Protein AF-0000000085013916 (afdb_homodimer)

Organism: Deinococcus geothermalis (strain DSM 11300 / CIP 105573 / AG-3a) (NCBI:txid319795)

Nearest PDB structures (foldseek):
  7edc-assembly1_A-2  TM=8.915E-01  e=1.249E-27  Escherichia coli
  1v2x-assembly1_A-2  TM=9.608E-01  e=9.195E-26  Thermus thermophilus
  1zjr-assembly1_A  TM=9.470E-01  e=1.347E-22  Aquifex aeolicus
  1gz0-assembly4_D  TM=8.542E-01  e=1.078E-12  Escherichia coli
  5l0z-assembly1_B  TM=7.854E-01  e=6.187E-11  Sinorhizobium meliloti 1021

InterPro domains:
  IPR001537 tRNA/rRNA methyltransferase, SpoU type [PF00588] (20-159)
  IPR022724 RNA methyltransferase, SpoU/TrmH type, C-terminal domain [PF12105] (164-215)
  IPR029026 tRNA (guanine-N1-)-methyltransferase, N-terminal [G3DSA:3.40.1280.10] (1-201)
  IPR029028 Alpha/beta knot methyltransferases [SSF75217] (3-187)
  IPR033671 tRNA (guanosine(18)-2'-O)-methyltransferase [MF_02060] (2-196)
  IPR033671 tRNA (guanosine(18)-2'-O)-methyltransferase [PTHR43453] (1-190)
  IPR033671 tRNA (guanosine(18)-2'-O)-methyltransferase [cd18092] (4-166)

Radius of gyration: 23.38 Å; Cα contacts (8 Å, |Δi|>4): 855; chains: 2; bounding box: 48×78×49 Å

Foldseek 3Di:
DFLVVLVVLLLLLFQADQLEEEEEFAADDQALVLLLLLLCSVLRHAEYEYEHHPVRDRRDHDVVSDPSCLRYHYHYDPGLLVVQVVSVVVVEAEEFADDDPFAAALLPDQLLGRYYYYWYYQPPIDDPNNQVVGPHYYYHDDPDDDDDDGRSVVSNVNSVSSSVNCVVVCVSVGGPDDPVVSQLVSLCSLPVPVNVVCVVVVHDDAGADSSRHGDD/DFLVVLVVLLLLLFQADQLEEEEEFAADDQALVLLLLLLCSVLRHQEYEYEHHPVRDRRDHDVVSDPSCLRYHYHYDPGLLVVQVVSVVVVEAEEFADDDPFAAALLPDQLLGRYYYYWYYQPPIDDPNNQVVGPHYYYHDDPDDDDDDGRSVVSNVNSVSSSVNCVVVCVSVGGPDDPVVSQLVSLCSLPVPVNVVCVVVVHDDAGADSSRHGDD

pLDDT: mean 94.66, std 6.88, range [57.25, 98.94]

Secondary structure (DSSP, 8-state):
--HHHHHHHHHHHHT-BTTEEEEEES---HHHHHHHHHHHHHHTB-EEEEEPPTTSSPPPPPGGG-SGGGTSEEEE-S-HHHHHHHHHHTT-EEEEE---TTPEETTSS-TTSSEEEEEEBTTTBS-HHHHHHSSEEEE----SS-----HHHHHHHHHHHHHHHHHHTTTTTS--S-HHHHHHHHHHHH-HHHHHHHHHHTPPPPPB-TTS-B--/--HHHHHHHHHHHHT-BTTEEEEEES---HHHHHHHHHHHHHHTB-EEEEEPPTTSSPPPPPGGG-SGGGTSEEEE-S-HHHHHHHHHHTT-EEEEE---TTPEETTSS-TTSSEEEEEEBTTTBS-HHHHHHSSEEEE----SS-----HHHHHHHHHHHHHHHHHHTTTTSS--S-HHHHHHHHHHHH-HHHHHHHHHHTPPPPPB-TTS-B--

Sequence (432 aa):
MTPERYQKIRRVLARRQPTLTVLMDEVNKPHNFSAILRTCDAVGVLTAHAVPPKSGVLPTFDATSGSAHKWVAVQRQPDAVTAVRQLQAAGMQVLATHLSQRSLDYREPDYTRPTCVLLGAEKWGVSDEAAEIADANIVIPMFGMVQSLNVSVAAATILFEAQRQRLSAGMYDTPQLAPAELDRLAFEWAYPDLAAGYRERGERYPALDEAGQLVRMTPERYQKIRRVLARRQPTLTVLMDEVNKPHNFSAILRTCDAVGVLTAHAVPPKSGVLPTFDATSGSAHKWVAVQRQPDAVTAVRQLQAAGMQVLATHLSQRSLDYREPDYTRPTCVLLGAEKWGVSDEAAEIADANIVIPMFGMVQSLNVSVAAATILFEAQRQRLSAGMYDTPQLAPAELDRLAFEWAYPDLAAGYRERGERYPALDEAGQLVR

Solvent-accessible surface area (backbone atoms only — not comparable to full-atom values): 22640 Å² total; per-residue (Å²): 120,47,44,69,58,39,50,50,49,48,55,28,55,33,32,24,32,80,48,38,37,39,36,33,37,28,47,62,52,27,62,42,50,25,41,37,38,31,44,33,19,24,62,8,26,39,48,36,31,32,21,47,26,95,86,63,54,65,54,60,74,34,77,87,51,52,69,24,70,80,64,25,48,73,43,80,35,94,38,58,56,62,45,50,52,52,42,41,72,73,63,26,46,35,36,19,53,37,90,57,95,73,40,36,58,60,81,68,67,74,53,75,42,41,30,29,43,35,38,28,15,83,89,71,39,47,52,68,69,44,43,65,71,28,76,37,30,22,34,76,85,59,40,31,86,55,89,69,71,54,56,33,37,47,48,36,46,48,46,51,49,33,39,51,51,24,52,75,70,47,54,53,79,44,57,66,57,54,67,69,55,47,51,52,50,43,46,39,72,68,35,49,70,60,40,50,53,30,57,73,69,70,47,77,80,75,54,60,48,98,46,54,43,78,60,129,121,48,45,68,57,39,50,50,48,49,54,29,57,34,30,22,34,80,49,37,37,40,34,34,38,28,47,63,51,27,64,43,51,25,42,37,39,31,44,34,18,25,63,8,27,39,48,36,33,32,22,46,28,94,85,63,55,67,54,59,73,34,78,89,51,51,70,25,69,80,65,25,47,73,44,80,34,94,38,58,58,61,46,51,52,53,43,41,72,72,65,26,45,34,36,18,52,37,89,55,94,74,39,36,57,59,81,68,66,74,53,75,43,41,30,28,43,35,39,27,15,82,88,71,38,47,51,69,69,42,42,64,72,28,76,38,31,23,34,77,84,58,41,30,85,52,90,70,69,55,55,33,37,48,49,36,47,48,47,52,51,32,39,50,49,24,52,75,71,46,53,54,77,44,57,65,56,54,69,69,55,48,52,52,49,42,46,39,71,67,34,50,69,60,40,51,52,31,58,74,70,71,46,79,81,76,55,60,46,97,45,54,42,78,62,130

Structure (mmCIF, N/CA/C/O backbone):
data_AF-0000000085013916-model_v1
#
loop_
_entity.id
_entity.type
_entity.pdbx_description
1 polymer "tRNA (guanosine(18)-2'-O)-methyltransferase"
#
loop_
_atom_site.group_PDB
_atom_site.id
_atom_site.type_symbol
_atom_site.label_atom_id
_atom_site.label_alt_id
_atom_site.label_comp_id
_atom_site.label_asym_id
_atom_site.label_entity_id
_atom_site.label_seq_id
_atom_site.pdbx_PDB_ins_code
_atom_site.Cartn_x
_atom_site.Cartn_y
_atom_site.Cartn_z
_atom_site.occupancy
_atom_site.B_iso_or_equiv
_atom_site.auth_seq_id
_atom_site.auth_comp_id
_atom_site.auth_asym_id
_atom_site.auth_atom_id
_atom_site.pdbx_PDB_model_num
ATOM 1 N N . MET A 1 1 ? 20.938 -21.016 -17.062 1 89.75 1 MET A N 1
ATOM 2 C CA . MET A 1 1 ? 20.516 -21.062 -15.656 1 89.75 1 MET A CA 1
ATOM 3 C C . MET A 1 1 ? 21.703 -21.297 -14.734 1 89.75 1 MET A C 1
ATOM 5 O O . MET A 1 1 ? 22.422 -22.281 -14.883 1 89.75 1 MET A O 1
ATOM 9 N N . THR A 1 2 ? 21.969 -20.391 -13.992 1 93.44 2 THR A N 1
ATOM 10 C CA . THR A 1 2 ? 23.047 -20.562 -13.016 1 93.44 2 THR A CA 1
ATOM 11 C C . THR A 1 2 ? 22.5 -21.234 -11.758 1 93.44 2 THR A C 1
ATOM 13 O O . THR A 1 2 ? 21.328 -21.125 -11.43 1 93.44 2 THR A O 1
ATOM 16 N N . PRO A 1 3 ? 23.344 -21.969 -11.133 1 94.88 3 PRO A N 1
ATOM 17 C CA . PRO A 1 3 ? 22.906 -22.609 -9.883 1 94.88 3 PRO A CA 1
ATOM 18 C C . PRO A 1 3 ? 22.344 -21.594 -8.891 1 94.88 3 PRO A C 1
ATOM 20 O O . PRO A 1 3 ? 21.359 -21.906 -8.188 1 94.88 3 PRO A O 1
ATOM 23 N N . GLU A 1 4 ? 22.953 -20.422 -8.859 1 95.25 4 GLU A N 1
ATOM 24 C CA . GLU A 1 4 ? 22.5 -19.391 -7.934 1 95.25 4 GLU A CA 1
ATOM 25 C C . GLU A 1 4 ? 21.078 -18.938 -8.266 1 95.25 4 GLU A C 1
ATOM 27 O O . GLU A 1 4 ? 20.25 -18.781 -7.367 1 95.25 4 GLU A O 1
ATOM 32 N N . ARG A 1 5 ? 20.891 -18.75 -9.5 1 95.12 5 ARG A N 1
ATOM 33 C CA . ARG A 1 5 ? 19.562 -18.328 -9.938 1 95.12 5 ARG A CA 1
ATOM 34 C C . ARG A 1 5 ? 18.531 -19.422 -9.664 1 95.12 5 ARG A C 1
ATOM 36 O O . ARG A 1 5 ? 17.422 -19.141 -9.25 1 95.12 5 ARG A O 1
ATOM 43 N N . TYR A 1 6 ? 18.953 -20.656 -9.93 1 96.81 6 TYR A N 1
ATOM 44 C CA . TYR A 1 6 ? 18.031 -21.766 -9.688 1 96.81 6 TYR A CA 1
ATOM 45 C C . TYR A 1 6 ? 17.703 -21.906 -8.203 1 96.81 6 TYR A C 1
ATOM 47 O O . TYR A 1 6 ? 16.562 -22.156 -7.836 1 96.81 6 TYR A O 1
ATOM 55 N N . GLN A 1 7 ? 18.641 -21.719 -7.363 1 96.5 7 GLN A N 1
ATOM 56 C CA . GLN A 1 7 ? 18.406 -21.781 -5.926 1 96.5 7 GLN A CA 1
ATOM 57 C C . GLN A 1 7 ? 17.469 -20.672 -5.473 1 96.5 7 GLN A C 1
ATOM 59 O O . GLN A 1 7 ? 16.625 -20.875 -4.594 1 96.5 7 GLN A O 1
ATOM 64 N N . LYS A 1 8 ? 17.594 -19.531 -6.086 1 96.62 8 LYS A N 1
ATOM 65 C CA . LYS A 1 8 ? 16.688 -18.438 -5.773 1 96.62 8 LYS A CA 1
ATOM 66 C C . LYS A 1 8 ? 15.25 -18.797 -6.168 1 96.62 8 LYS A C 1
ATOM 68 O O . LYS A 1 8 ? 14.312 -18.562 -5.402 1 96.62 8 LYS A O 1
ATOM 73 N N . ILE A 1 9 ? 15.148 -19.359 -7.309 1 97.31 9 ILE A N 1
ATOM 74 C CA . ILE A 1 9 ? 13.836 -19.781 -7.793 1 97.31 9 ILE A CA 1
ATOM 75 C C . ILE A 1 9 ? 13.203 -20.75 -6.805 1 97.31 9 ILE A C 1
ATOM 77 O O . ILE A 1 9 ? 12.047 -20.594 -6.422 1 97.31 9 ILE A O 1
ATOM 81 N N . ARG A 1 10 ? 13.984 -21.688 -6.375 1 97.38 10 ARG A N 1
ATOM 82 C CA . ARG A 1 10 ? 13.461 -22.703 -5.465 1 97.38 10 ARG A CA 1
ATOM 83 C C . ARG A 1 10 ? 13.094 -22.094 -4.117 1 97.38 10 ARG A C 1
ATOM 85 O O . ARG A 1 10 ? 12.086 -22.469 -3.512 1 97.38 10 ARG A O 1
ATOM 92 N N . ARG A 1 11 ? 13.922 -21.219 -3.67 1 97.38 11 ARG A N 1
ATOM 93 C CA . ARG A 1 11 ? 13.656 -20.562 -2.396 1 97.38 11 ARG A CA 1
ATOM 94 C C . ARG A 1 11 ? 12.367 -19.75 -2.459 1 97.38 11 ARG A C 1
ATOM 96 O O . ARG A 1 11 ? 11.555 -19.797 -1.533 1 97.38 11 ARG A O 1
ATOM 103 N N . VAL A 1 12 ? 12.18 -19.047 -3.535 1 98.12 12 VAL A N 1
ATOM 104 C CA . VAL A 1 12 ? 10.992 -18.219 -3.719 1 98.12 12 VAL A CA 1
ATOM 105 C C . VAL A 1 12 ? 9.758 -19.109 -3.824 1 98.12 12 VAL A C 1
ATOM 107 O O . VAL A 1 12 ? 8.734 -18.844 -3.178 1 98.12 12 VAL A O 1
ATOM 110 N N . LEU A 1 13 ? 9.883 -20.156 -4.57 1 98.38 13 LEU A N 1
ATOM 111 C CA . LEU A 1 13 ? 8.758 -21.062 -4.75 1 98.38 13 LEU A CA 1
ATOM 112 C C . LEU A 1 13 ? 8.375 -21.719 -3.432 1 98.38 13 LEU A C 1
ATOM 114 O O . LEU A 1 13 ? 7.191 -21.969 -3.182 1 98.38 13 LEU A O 1
ATOM 118 N N . ALA A 1 14 ? 9.375 -21.953 -2.6 1 98.19 14 ALA A N 1
ATOM 119 C CA . ALA A 1 14 ? 9.141 -22.578 -1.308 1 98.19 14 ALA A CA 1
ATOM 120 C C . ALA A 1 14 ? 8.336 -21.672 -0.385 1 98.19 14 ALA A C 1
ATOM 122 O O . ALA A 1 14 ? 7.773 -22.125 0.614 1 98.19 14 ALA A O 1
ATOM 123 N N . ARG A 1 15 ? 8.242 -20.406 -0.7 1 98.25 15 ARG A N 1
ATOM 124 C CA . ARG A 1 15 ? 7.551 -19.438 0.15 1 98.25 15 ARG A CA 1
ATOM 125 C C . ARG A 1 15 ? 6.215 -19.031 -0.464 1 98.25 15 ARG A C 1
ATOM 127 O O . ARG A 1 15 ? 5.484 -18.219 0.11 1 98.25 15 ARG A O 1
ATOM 134 N N . ARG A 1 16 ? 5.891 -19.578 -1.605 1 98.69 16 ARG A N 1
ATOM 135 C CA . ARG A 1 16 ? 4.633 -19.234 -2.258 1 98.69 16 ARG A CA 1
ATOM 136 C C . ARG A 1 16 ? 3.441 -19.672 -1.418 1 98.69 16 ARG A C 1
ATOM 138 O O . ARG A 1 16 ? 3.494 -20.703 -0.749 1 98.69 16 ARG A O 1
ATOM 145 N N . GLN A 1 17 ? 2.424 -18.859 -1.44 1 98.75 17 GLN A N 1
ATOM 146 C CA . GLN A 1 17 ? 1.168 -19.078 -0.733 1 98.75 17 GLN A CA 1
ATOM 147 C C . GLN A 1 17 ? 0.028 -19.359 -1.71 1 98.75 17 GLN A C 1
ATOM 149 O O . GLN A 1 17 ? -0.735 -18.453 -2.055 1 98.75 17 GLN A O 1
ATOM 154 N N . PRO A 1 18 ? -0.152 -20.609 -2.16 1 98.38 18 PRO A N 1
ATOM 155 C CA . PRO A 1 18 ? -1.126 -20.922 -3.209 1 98.38 18 PRO A CA 1
ATOM 156 C C . PRO A 1 18 ? -2.566 -20.688 -2.768 1 98.38 18 PRO A C 1
ATOM 158 O O . PRO A 1 18 ? -3.475 -20.641 -3.602 1 98.38 18 PRO A O 1
ATOM 161 N N . THR A 1 19 ? -2.752 -20.531 -1.453 1 98.69 19 THR A N 1
ATOM 162 C CA . THR A 1 19 ? -4.113 -20.344 -0.958 1 98.69 19 THR A CA 1
ATOM 163 C C . THR A 1 19 ? -4.398 -18.875 -0.696 1 98.69 19 THR A C 1
ATOM 165 O O . THR A 1 19 ? -5.391 -18.531 -0.047 1 98.69 19 THR A O 1
ATOM 168 N N . LEU A 1 20 ? -3.559 -17.938 -1.038 1 98.88 20 LEU A N 1
ATOM 169 C CA . LEU A 1 20 ? -3.754 -16.5 -1.029 1 98.88 20 LEU A CA 1
ATOM 170 C C . LEU A 1 20 ? -3.77 -15.938 -2.449 1 98.88 20 LEU A C 1
ATOM 172 O O . LEU A 1 20 ? -2.84 -16.172 -3.225 1 98.88 20 LEU A O 1
ATOM 176 N N . THR A 1 21 ? -4.812 -15.266 -2.789 1 98.88 21 THR A N 1
ATOM 177 C CA . THR A 1 21 ? -4.895 -14.734 -4.145 1 98.88 21 THR A CA 1
ATOM 178 C C . THR A 1 21 ? -5.688 -13.43 -4.172 1 98.88 21 THR A C 1
ATOM 180 O O . THR A 1 21 ? -6.113 -12.938 -3.127 1 98.88 21 THR A O 1
ATOM 183 N N . VAL A 1 22 ? -5.762 -12.812 -5.348 1 98.88 22 VAL A N 1
ATOM 184 C CA . VAL A 1 22 ? -6.57 -11.617 -5.559 1 98.88 22 VAL A CA 1
ATOM 185 C C . VAL A 1 22 ? -7.434 -11.789 -6.805 1 98.88 22 VAL A C 1
ATOM 187 O O . VAL A 1 22 ? -7.086 -12.555 -7.707 1 98.88 22 VAL A O 1
ATOM 190 N N . LEU A 1 23 ? -8.57 -11.219 -6.781 1 98.88 23 LEU A N 1
ATOM 191 C CA . LEU A 1 23 ? -9.406 -11.023 -7.961 1 98.88 23 LEU A CA 1
ATOM 192 C C . LEU A 1 23 ? -9.523 -9.547 -8.312 1 98.88 23 LEU A C 1
ATOM 194 O O . LEU A 1 23 ? -10.133 -8.773 -7.566 1 98.88 23 LEU A O 1
ATOM 198 N N . MET A 1 24 ? -8.867 -9.172 -9.391 1 97.94 24 MET A N 1
ATOM 199 C CA . MET A 1 24 ? -8.93 -7.801 -9.891 1 97.94 24 MET A CA 1
ATOM 200 C C . MET A 1 24 ? -10.109 -7.617 -10.836 1 97.94 24 MET A C 1
ATOM 202 O O . MET A 1 24 ? -10.062 -8.055 -11.992 1 97.94 24 MET A O 1
ATOM 206 N N . ASP A 1 25 ? -11.141 -6.938 -10.32 1 97.06 25 ASP A N 1
ATOM 207 C CA . ASP A 1 25 ? -12.359 -6.715 -11.094 1 97.06 25 ASP A CA 1
ATOM 208 C C . ASP A 1 25 ? -12.266 -5.418 -11.898 1 97.06 25 ASP A C 1
ATOM 210 O O . ASP A 1 25 ? -12.664 -4.355 -11.422 1 97.06 25 ASP A O 1
ATOM 214 N N . GLU A 1 26 ? -11.789 -5.527 -13.086 1 95.06 26 GLU A N 1
ATOM 215 C CA . GLU A 1 26 ? -11.734 -4.461 -14.078 1 95.06 26 GLU A CA 1
ATOM 216 C C . GLU A 1 26 ? -10.812 -3.334 -13.625 1 95.06 26 GLU A C 1
ATOM 218 O O . GLU A 1 26 ? -11.164 -2.156 -13.719 1 95.06 26 GLU A O 1
ATOM 223 N N . VAL A 1 27 ? -9.68 -3.732 -13.039 1 94.12 27 VAL A N 1
ATOM 224 C CA . VAL A 1 27 ? -8.617 -2.754 -12.812 1 94.12 27 VAL A CA 1
ATOM 225 C C . VAL A 1 27 ? -8.094 -2.248 -14.156 1 94.12 27 VAL A C 1
ATOM 227 O O . VAL A 1 27 ? -7.562 -3.023 -14.953 1 94.12 27 VAL A O 1
ATOM 230 N N . ASN A 1 28 ? -8.18 -0.95 -14.406 1 88.94 28 ASN A N 1
ATOM 231 C CA . ASN A 1 28 ? -8.078 -0.393 -15.75 1 88.94 28 ASN A CA 1
ATOM 232 C C . ASN A 1 28 ? -6.688 0.16 -16.031 1 88.94 28 ASN A C 1
ATOM 234 O O . ASN A 1 28 ? -6.176 0.027 -17.141 1 88.94 28 ASN A O 1
ATOM 238 N N . LYS A 1 29 ? -6.09 0.787 -15.07 1 90.62 29 LYS A N 1
ATOM 239 C CA . LYS A 1 29 ? -4.82 1.477 -15.289 1 90.62 29 LYS A CA 1
ATOM 240 C C . LYS A 1 29 ? -3.646 0.505 -15.227 1 90.62 29 LYS A C 1
ATOM 242 O O . LYS A 1 29 ? -3.449 -0.167 -14.211 1 90.62 29 LYS A O 1
ATOM 247 N N . PRO A 1 30 ? -2.805 0.455 -16.266 1 91.62 30 PRO A N 1
ATOM 248 C CA . PRO A 1 30 ? -1.688 -0.492 -16.312 1 91.62 30 PRO A CA 1
ATOM 249 C C . PRO A 1 30 ? -0.759 -0.381 -15.109 1 91.62 30 PRO A C 1
ATOM 251 O O . PRO A 1 30 ? -0.274 -1.396 -14.602 1 91.62 30 PRO A O 1
ATOM 254 N N . HIS A 1 31 ? -0.491 0.808 -14.609 1 91.56 31 HIS A N 1
ATOM 255 C CA . HIS A 1 31 ? 0.429 0.96 -13.492 1 91.56 31 HIS A CA 1
ATOM 256 C C . HIS A 1 31 ? -0.151 0.356 -12.219 1 91.56 31 HIS A C 1
ATOM 258 O O . HIS A 1 31 ? 0.585 -0.194 -11.398 1 91.56 31 HIS A O 1
ATOM 264 N N . ASN A 1 32 ? -1.469 0.48 -12.07 1 94.19 32 ASN A N 1
ATOM 265 C CA . ASN A 1 32 ? -2.107 -0.153 -10.922 1 94.19 32 ASN A CA 1
ATOM 266 C C . ASN A 1 32 ? -2.057 -1.676 -11.023 1 94.19 32 ASN A C 1
ATOM 268 O O . ASN A 1 32 ? -1.745 -2.355 -10.039 1 94.19 32 ASN A O 1
ATOM 272 N N . PHE A 1 33 ? -2.355 -2.148 -12.203 1 94.94 33 PHE A N 1
ATOM 273 C CA . PHE A 1 33 ? -2.33 -3.586 -12.453 1 94.94 33 PHE A CA 1
ATOM 274 C C . PHE A 1 33 ? -0.954 -4.164 -12.148 1 94.94 33 PHE A C 1
ATOM 276 O O . PHE A 1 33 ? -0.837 -5.145 -11.414 1 94.94 33 PHE A O 1
ATOM 283 N N . SER A 1 34 ? 0.05 -3.535 -12.617 1 95.5 34 SER A N 1
ATOM 284 C CA . SER A 1 34 ? 1.427 -3.975 -12.422 1 95.5 34 SER A CA 1
ATOM 285 C C . SER A 1 34 ? 1.83 -3.887 -10.953 1 95.5 34 SER A C 1
ATOM 287 O O . SER A 1 34 ? 2.496 -4.785 -10.43 1 95.5 34 SER A O 1
ATOM 289 N N . ALA A 1 35 ? 1.425 -2.818 -10.297 1 95.94 35 ALA A N 1
ATOM 290 C CA . ALA A 1 35 ? 1.764 -2.629 -8.883 1 95.94 35 ALA A CA 1
ATOM 291 C C . ALA A 1 35 ? 1.104 -3.693 -8.016 1 95.94 35 ALA A C 1
ATOM 293 O O . ALA A 1 35 ? 1.704 -4.172 -7.051 1 95.94 35 ALA A O 1
ATOM 294 N N . ILE A 1 36 ? -0.106 -4.074 -8.367 1 97.75 36 ILE A N 1
ATOM 295 C CA . ILE A 1 36 ? -0.798 -5.117 -7.617 1 97.75 36 ILE A CA 1
ATOM 296 C C . ILE A 1 36 ? -0.071 -6.449 -7.797 1 97.75 36 ILE A C 1
ATOM 298 O O . ILE A 1 36 ? 0.16 -7.172 -6.824 1 97.75 36 ILE A O 1
ATOM 302 N N . LEU A 1 37 ? 0.327 -6.738 -9.008 1 97.56 37 LEU A N 1
ATOM 303 C CA . LEU A 1 37 ? 1.042 -7.984 -9.25 1 97.56 37 LEU A CA 1
ATOM 304 C C . LEU A 1 37 ? 2.383 -7.996 -8.531 1 97.56 37 LEU A C 1
ATOM 306 O O . LEU A 1 37 ? 2.818 -9.039 -8.031 1 97.56 37 LEU A O 1
ATOM 310 N N . ARG A 1 38 ? 3 -6.859 -8.516 1 97.62 38 ARG A N 1
ATOM 311 C CA . ARG A 1 38 ? 4.254 -6.75 -7.773 1 97.62 38 ARG A CA 1
ATOM 312 C C . ARG A 1 38 ? 4.043 -7.055 -6.293 1 97.62 38 ARG A C 1
ATOM 314 O O . ARG A 1 38 ? 4.852 -7.75 -5.68 1 97.62 38 ARG A O 1
ATOM 321 N N . THR A 1 39 ? 2.98 -6.539 -5.738 1 98.38 39 THR A N 1
ATOM 322 C CA . THR A 1 39 ? 2.633 -6.84 -4.355 1 98.38 39 THR A CA 1
ATOM 323 C C . THR A 1 39 ? 2.342 -8.328 -4.18 1 98.38 39 THR A C 1
ATOM 325 O O . THR A 1 39 ? 2.787 -8.938 -3.207 1 98.38 39 THR A O 1
ATOM 328 N N . CYS A 1 40 ? 1.616 -8.883 -5.125 1 98.69 40 CYS A N 1
ATOM 329 C CA . CYS A 1 40 ? 1.323 -10.312 -5.094 1 98.69 40 CYS A CA 1
ATOM 330 C C . CYS A 1 40 ? 2.607 -11.125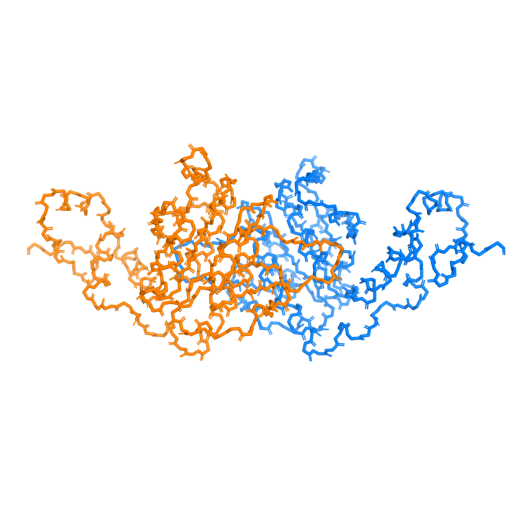 -5.035 1 98.69 40 CYS A C 1
ATOM 332 O O . CYS A 1 40 ? 2.752 -12 -4.18 1 98.69 40 CYS A O 1
ATOM 334 N N . ASP A 1 41 ? 3.514 -10.805 -5.918 1 98.31 41 ASP A N 1
ATOM 335 C CA . ASP A 1 41 ? 4.801 -11.5 -5.914 1 98.31 41 ASP A CA 1
ATOM 336 C C . ASP A 1 41 ? 5.496 -11.359 -4.562 1 98.31 41 ASP A C 1
ATOM 338 O O . ASP A 1 41 ? 5.973 -12.344 -3.998 1 98.31 41 ASP A O 1
ATOM 342 N N . ALA A 1 42 ? 5.473 -10.18 -4.062 1 98.31 42 ALA A N 1
ATOM 343 C CA . ALA A 1 42 ? 6.195 -9.852 -2.84 1 98.31 42 ALA A CA 1
ATOM 344 C C . ALA A 1 42 ? 5.668 -10.648 -1.653 1 98.31 42 ALA A C 1
ATOM 346 O O . ALA A 1 42 ? 6.434 -11.055 -0.776 1 98.31 42 ALA A O 1
ATOM 347 N N . VAL A 1 43 ? 4.367 -10.922 -1.624 1 98.75 43 VAL A N 1
ATOM 348 C CA . VAL A 1 43 ? 3.801 -11.578 -0.449 1 98.75 43 VAL A CA 1
ATOM 349 C C . VAL A 1 43 ? 3.684 -13.078 -0.701 1 98.75 43 VAL A C 1
ATOM 351 O O . VAL A 1 43 ? 3.24 -13.828 0.172 1 98.75 43 VAL A O 1
ATOM 354 N N . GLY A 1 44 ? 3.932 -13.484 -1.934 1 98.69 44 GLY A N 1
ATOM 355 C CA . GLY A 1 44 ? 4.008 -14.914 -2.219 1 98.69 44 GLY A CA 1
ATOM 356 C C . GLY A 1 44 ? 2.779 -15.445 -2.934 1 98.69 44 GLY A C 1
ATOM 357 O O . GLY A 1 44 ? 2.555 -16.656 -2.979 1 98.69 44 GLY A O 1
ATOM 358 N N . VAL A 1 45 ? 1.944 -14.602 -3.457 1 98.81 45 VAL A N 1
ATOM 359 C CA . VAL A 1 45 ? 0.814 -15.055 -4.262 1 98.81 45 VAL A CA 1
ATOM 360 C C . VAL A 1 45 ? 1.322 -15.789 -5.5 1 98.81 45 VAL A C 1
ATOM 362 O O . VAL A 1 45 ? 2.234 -15.32 -6.18 1 98.81 45 VAL A O 1
ATOM 365 N N . LEU A 1 46 ? 0.755 -16.906 -5.723 1 98.38 46 LEU A N 1
ATOM 366 C CA . LEU A 1 46 ? 1.188 -17.719 -6.852 1 98.38 46 LEU A CA 1
ATOM 367 C C . LEU A 1 46 ? 0.406 -17.359 -8.109 1 98.38 46 LEU A C 1
ATOM 369 O O . LEU A 1 46 ? 0.992 -17.188 -9.18 1 98.38 46 LEU A O 1
ATOM 373 N N . THR A 1 47 ? -0.884 -17.266 -7.953 1 98.25 47 THR A N 1
ATOM 374 C CA . THR A 1 47 ? -1.789 -16.969 -9.062 1 98.25 47 THR A CA 1
ATOM 375 C C . THR A 1 47 ? -2.777 -15.875 -8.68 1 98.25 47 THR A C 1
ATOM 377 O O . THR A 1 47 ? -3.4 -15.938 -7.613 1 98.25 47 THR A O 1
ATOM 380 N N . ALA A 1 48 ? -2.852 -14.898 -9.547 1 98.44 48 ALA A N 1
ATOM 381 C CA . ALA A 1 48 ? -3.877 -13.859 -9.422 1 98.44 48 ALA A CA 1
ATOM 382 C C . ALA A 1 48 ? -4.996 -14.078 -10.438 1 98.44 48 ALA A C 1
ATOM 384 O O . ALA A 1 48 ? -4.852 -14.859 -11.375 1 98.44 48 ALA A O 1
ATOM 385 N N . HIS A 1 49 ? -6.102 -13.445 -10.172 1 98.5 49 HIS A N 1
ATOM 386 C CA . HIS A 1 49 ? -7.246 -13.484 -11.07 1 98.5 49 HIS A CA 1
ATOM 387 C C . HIS A 1 49 ? -7.645 -12.086 -11.523 1 98.5 49 HIS A C 1
ATOM 389 O O . HIS A 1 49 ? -7.523 -11.125 -10.766 1 98.5 49 HIS A O 1
ATOM 395 N N . ALA A 1 50 ? -8.133 -12.023 -12.797 1 97.5 50 ALA A N 1
ATOM 396 C CA . ALA A 1 50 ? -8.508 -10.703 -13.305 1 97.5 50 ALA A CA 1
ATOM 397 C C . ALA A 1 50 ? -9.703 -10.797 -14.242 1 97.5 50 ALA A C 1
ATOM 399 O O . ALA A 1 50 ? -9.773 -11.695 -15.086 1 97.5 50 ALA A O 1
ATOM 400 N N . VAL A 1 51 ? -10.648 -9.945 -14.023 1 96.69 51 VAL A N 1
ATOM 401 C CA . VAL A 1 51 ? -11.703 -9.656 -14.992 1 96.69 51 VAL A CA 1
ATOM 402 C C . VAL A 1 51 ? -11.281 -8.492 -15.891 1 96.69 51 VAL A C 1
ATOM 404 O O . VAL A 1 51 ? -11 -7.398 -15.406 1 96.69 51 VAL A O 1
ATOM 407 N N . PRO A 1 52 ? -11.211 -8.719 -17.172 1 92.94 52 PRO A N 1
ATOM 408 C CA . PRO A 1 52 ? -10.812 -7.605 -18.047 1 92.94 52 PRO A CA 1
ATOM 409 C C . PRO A 1 52 ? -11.805 -6.445 -18.016 1 92.94 52 PRO A C 1
ATOM 411 O O . PRO A 1 52 ? -13 -6.664 -17.812 1 92.94 52 PRO A O 1
ATOM 414 N N . PRO A 1 53 ? -11.219 -5.305 -18.266 1 88.56 53 PRO A N 1
ATOM 415 C CA . PRO A 1 53 ? -12.141 -4.18 -18.438 1 88.56 53 PRO A CA 1
ATOM 416 C C . PRO A 1 53 ? -13.039 -4.324 -19.656 1 88.56 53 PRO A C 1
ATOM 418 O O . PRO A 1 53 ? -12.914 -5.301 -20.406 1 88.56 53 PRO A O 1
ATOM 421 N N . LYS A 1 54 ? -14.016 -3.412 -19.672 1 78 54 LYS A N 1
ATOM 422 C CA . LYS A 1 54 ? -15.008 -3.459 -20.734 1 78 54 LYS A CA 1
ATOM 423 C C . LYS A 1 54 ? -14.344 -3.516 -22.109 1 78 54 LYS A C 1
ATOM 425 O O . LYS A 1 54 ? -14.906 -4.062 -23.062 1 78 54 LYS A O 1
ATOM 430 N N . SER A 1 55 ? -13.133 -3.035 -22.172 1 72.5 55 SER A N 1
ATOM 431 C CA . SER A 1 55 ? -12.398 -3.1 -23.422 1 72.5 55 SER A CA 1
ATOM 432 C C . SER A 1 55 ? -12.07 -4.539 -23.797 1 72.5 55 SER A C 1
ATOM 434 O O . SER A 1 55 ? -11.766 -4.832 -24.953 1 72.5 55 SER A O 1
ATOM 436 N N . GLY A 1 56 ? -12.062 -5.367 -22.859 1 74.19 56 GLY A N 1
ATOM 437 C CA . GLY A 1 56 ? -11.875 -6.797 -23.062 1 74.19 56 GLY A CA 1
ATOM 438 C C . GLY A 1 56 ? -10.43 -7.234 -22.938 1 74.19 56 GLY A C 1
ATOM 439 O O . GLY A 1 56 ? -10.133 -8.43 -22.984 1 74.19 56 GLY A O 1
ATOM 440 N N . VAL A 1 57 ? -9.484 -6.355 -22.859 1 82.88 57 VAL A N 1
ATOM 441 C CA . VAL A 1 57 ? -8.07 -6.703 -22.781 1 82.88 57 VAL A CA 1
ATOM 442 C C . VAL A 1 57 ? -7.516 -6.32 -21.406 1 82.88 57 VAL A C 1
ATOM 444 O O . VAL A 1 57 ? -7.793 -5.23 -20.906 1 82.88 57 VAL A O 1
ATOM 447 N N . LEU A 1 58 ? -6.805 -7.289 -20.859 1 84.25 58 LEU A N 1
ATOM 448 C CA . LEU A 1 58 ? -6.105 -6.953 -19.625 1 84.25 58 LEU A CA 1
ATOM 449 C C . LEU A 1 58 ? -5.059 -5.871 -19.859 1 84.25 58 LEU A C 1
ATOM 451 O O . LEU A 1 58 ? -4.43 -5.836 -20.922 1 84.25 58 LEU A O 1
ATOM 455 N N . PRO A 1 59 ? -4.93 -5.055 -18.859 1 82.5 59 PRO A N 1
ATOM 456 C CA . PRO A 1 59 ? -3.928 -4.004 -19.062 1 82.5 59 PRO A CA 1
ATOM 457 C C . PRO A 1 59 ? -2.533 -4.562 -19.328 1 82.5 59 PRO A C 1
ATOM 459 O O . PRO A 1 59 ? -2.166 -5.605 -18.781 1 82.5 59 PRO A O 1
ATOM 462 N N . THR A 1 60 ? -1.859 -3.926 -20.203 1 76.94 60 THR A N 1
ATOM 463 C CA . THR A 1 60 ? -0.464 -4.27 -20.453 1 76.94 60 THR A CA 1
ATOM 464 C C . THR A 1 60 ? 0.407 -3.9 -19.25 1 76.94 60 THR A C 1
ATOM 466 O O . THR A 1 60 ? 0.13 -2.922 -18.547 1 76.94 60 THR A O 1
ATOM 469 N N . PHE A 1 61 ? 1.354 -4.73 -19.031 1 75.06 61 PHE A N 1
ATOM 470 C CA . PHE A 1 61 ? 2.238 -4.5 -17.891 1 75.06 61 PHE A CA 1
ATOM 471 C C . PHE A 1 61 ? 3.135 -3.293 -18.141 1 75.06 61 PHE A C 1
ATOM 473 O O . PHE A 1 61 ? 3.537 -3.035 -19.281 1 75.06 61 PHE A O 1
ATOM 480 N N . ASP A 1 62 ? 3.217 -2.553 -17.141 1 70 62 ASP A N 1
ATOM 481 C CA . ASP A 1 62 ? 4.121 -1.409 -17.203 1 70 62 ASP A CA 1
ATOM 482 C C . ASP A 1 62 ? 5.574 -1.848 -17 1 70 62 ASP A C 1
ATOM 484 O O . ASP A 1 62 ? 5.906 -2.488 -16 1 70 62 ASP A O 1
ATOM 488 N N . ALA A 1 63 ? 6.371 -1.607 -17.922 1 61.09 63 ALA A N 1
ATOM 489 C CA . ALA A 1 63 ? 7.781 -1.995 -17.938 1 61.09 63 ALA A CA 1
ATOM 490 C C . ALA A 1 63 ? 8.5 -1.519 -16.688 1 61.09 63 ALA A C 1
ATOM 492 O O . ALA A 1 63 ? 9.422 -2.176 -16.203 1 61.09 63 ALA A O 1
ATOM 493 N N . THR A 1 64 ? 8.094 -0.379 -16.188 1 57.25 64 THR A N 1
ATOM 494 C CA . THR A 1 64 ? 8.781 0.2 -15.039 1 57.25 64 THR A CA 1
ATOM 495 C C . THR A 1 64 ? 8.477 -0.583 -13.766 1 57.25 64 THR A C 1
ATOM 497 O O . THR A 1 64 ? 9.227 -0.516 -12.789 1 57.25 64 THR A O 1
ATOM 500 N N . SER A 1 65 ? 7.305 -1.351 -13.836 1 60.38 65 SER A N 1
ATOM 501 C CA . SER A 1 65 ? 6.828 -1.977 -12.609 1 60.38 65 SER A CA 1
ATOM 502 C C . SER A 1 65 ? 7.492 -3.332 -12.383 1 60.38 65 SER A C 1
ATOM 504 O O . SER A 1 65 ? 7.184 -4.027 -11.414 1 60.38 65 SER A O 1
ATOM 506 N N . GLY A 1 66 ? 8.531 -3.564 -13.039 1 64.06 66 GLY A N 1
ATOM 507 C CA . GLY A 1 66 ? 9.25 -4.812 -12.844 1 64.06 66 GLY A CA 1
ATOM 508 C C . GLY A 1 66 ? 8.609 -5.988 -13.562 1 64.06 66 GLY A C 1
ATOM 509 O O . GLY A 1 66 ? 7.641 -5.816 -14.297 1 64.06 66 GLY A O 1
ATOM 510 N N . SER A 1 67 ? 9.164 -7.105 -13.508 1 84.81 67 SER A N 1
ATOM 511 C CA . SER A 1 67 ? 8.797 -8.312 -14.242 1 84.81 67 SER A CA 1
ATOM 512 C C . SER A 1 67 ? 7.926 -9.234 -13.383 1 84.81 67 SER A C 1
ATOM 514 O O . SER A 1 67 ? 8.008 -10.453 -13.5 1 84.81 67 SER A O 1
ATOM 516 N N . ALA A 1 68 ? 7.055 -8.531 -12.484 1 92 68 ALA A N 1
ATOM 517 C CA . ALA A 1 68 ? 6.258 -9.352 -11.578 1 92 68 ALA A CA 1
ATOM 518 C C . ALA A 1 68 ? 5.332 -10.289 -12.352 1 92 68 ALA A C 1
ATOM 520 O O . ALA A 1 68 ? 5.043 -11.398 -11.898 1 92 68 ALA A O 1
ATOM 521 N N . HIS A 1 69 ? 4.926 -9.875 -13.5 1 91 69 HIS A N 1
ATOM 522 C CA . HIS A 1 69 ? 4.004 -10.664 -14.32 1 91 69 HIS A CA 1
ATOM 523 C C . HIS A 1 69 ? 4.641 -11.977 -14.75 1 91 69 HIS A C 1
ATOM 525 O O . HIS A 1 69 ? 3.936 -12.922 -15.125 1 91 69 HIS A O 1
ATOM 531 N N . LYS A 1 70 ? 5.914 -12.102 -14.688 1 92.69 70 LYS A N 1
ATOM 532 C CA . LYS A 1 70 ? 6.621 -13.328 -15.023 1 92.69 70 LYS A CA 1
ATOM 533 C C . LYS A 1 70 ? 6.469 -14.375 -13.922 1 92.69 70 LYS A C 1
ATOM 535 O O . LYS A 1 70 ? 6.605 -15.57 -14.172 1 92.69 70 LYS A O 1
ATOM 540 N N . TRP A 1 71 ? 6.125 -13.883 -12.734 1 95.88 71 TRP A N 1
ATOM 541 C CA . TRP A 1 71 ? 6.266 -14.758 -11.57 1 95.88 71 TRP A CA 1
ATOM 542 C C . TRP A 1 71 ? 4.918 -15 -10.906 1 95.88 71 TRP A C 1
ATOM 544 O O . TRP A 1 71 ? 4.809 -15.812 -9.984 1 95.88 71 TRP A O 1
ATOM 554 N N . VAL A 1 72 ? 3.965 -14.188 -11.305 1 97.25 72 VAL A N 1
ATOM 555 C CA . VAL A 1 72 ? 2.596 -14.352 -10.828 1 97.25 72 VAL A CA 1
ATOM 556 C C . VAL A 1 72 ? 1.665 -14.609 -12.008 1 97.25 72 VAL A C 1
ATOM 558 O O . VAL A 1 72 ? 1.445 -13.727 -12.836 1 97.25 72 VAL A O 1
ATOM 561 N N . ALA A 1 73 ? 1.187 -15.797 -12.078 1 96.25 73 ALA A N 1
ATOM 562 C CA . ALA A 1 73 ? 0.236 -16.094 -13.141 1 96.25 73 ALA A CA 1
ATOM 563 C C . ALA A 1 73 ? -1.061 -15.312 -12.961 1 96.25 73 ALA A C 1
ATOM 565 O O . ALA A 1 73 ? -1.531 -15.133 -11.836 1 96.25 73 ALA A O 1
ATOM 566 N N . VAL A 1 74 ? -1.607 -14.844 -14.094 1 96.75 74 VAL A N 1
ATOM 567 C CA . VAL A 1 74 ? -2.893 -14.156 -14.047 1 96.75 74 VAL A CA 1
ATOM 568 C C . VAL A 1 74 ? -3.938 -14.961 -14.812 1 96.75 74 VAL A C 1
ATOM 570 O O . VAL A 1 74 ? -3.809 -15.164 -16.031 1 96.75 74 VAL A O 1
ATOM 573 N N . GLN A 1 75 ? -4.883 -15.438 -14.125 1 97.31 75 GLN A N 1
ATOM 574 C CA . GLN A 1 75 ? -5.992 -16.141 -14.758 1 97.31 75 GLN A CA 1
ATOM 575 C C . GLN A 1 75 ? -7.121 -15.188 -15.117 1 97.31 75 GLN A C 1
ATOM 577 O O . GLN A 1 75 ? -7.656 -14.492 -14.25 1 97.31 75 GLN A O 1
ATOM 582 N N . ARG A 1 76 ? -7.473 -15.258 -16.312 1 96.56 76 ARG A N 1
ATOM 583 C CA . ARG A 1 76 ? -8.562 -14.422 -16.797 1 96.56 76 ARG A CA 1
ATOM 584 C C . ARG A 1 76 ? -9.914 -14.992 -16.406 1 96.56 76 ARG A C 1
ATOM 586 O O . ARG A 1 76 ? -10.148 -16.203 -16.516 1 96.56 76 ARG A O 1
ATOM 593 N N . GLN A 1 77 ? -10.727 -14.109 -15.93 1 97.31 77 GLN A N 1
ATOM 594 C CA . GLN A 1 77 ? -12.086 -14.477 -15.547 1 97.31 77 GLN A CA 1
ATOM 595 C C . GLN A 1 77 ? -13.109 -13.734 -16.391 1 97.31 77 GLN A C 1
ATOM 597 O O . GLN A 1 77 ? -12.875 -12.594 -16.812 1 97.31 77 GLN A O 1
ATOM 602 N N . PRO A 1 78 ? -14.227 -14.359 -16.625 1 95.5 78 PRO A N 1
ATOM 603 C CA . PRO A 1 78 ? -15.211 -13.711 -17.484 1 95.5 78 PRO A CA 1
ATOM 604 C C . PRO A 1 78 ? -15.906 -12.531 -16.797 1 95.5 78 PRO A C 1
ATOM 606 O O . PRO A 1 78 ? -16.203 -11.523 -17.453 1 95.5 78 PRO A O 1
ATOM 609 N N . ASP A 1 79 ? -16.219 -12.719 -15.508 1 95.69 79 ASP A N 1
ATOM 610 C CA . ASP A 1 79 ? -16.844 -11.68 -14.695 1 95.69 79 ASP A CA 1
ATOM 611 C C . ASP A 1 79 ? -16.641 -11.945 -13.211 1 95.69 79 ASP A C 1
ATOM 613 O O . ASP A 1 79 ? -16.281 -13.055 -12.812 1 95.69 79 ASP A O 1
ATOM 617 N N . ALA A 1 80 ? -16.938 -10.953 -12.469 1 96.94 80 ALA A N 1
ATOM 618 C CA . ALA A 1 80 ? -16.625 -11.008 -11.047 1 96.94 80 ALA A CA 1
ATOM 619 C C . ALA A 1 80 ? -17.5 -12.023 -10.328 1 96.94 80 ALA A C 1
ATOM 621 O O . ALA A 1 80 ? -17.031 -12.773 -9.477 1 96.94 80 ALA A O 1
ATOM 622 N N . VAL A 1 81 ? -18.75 -12.039 -10.656 1 97.94 81 VAL A N 1
ATOM 623 C CA . VAL A 1 81 ? -19.703 -12.898 -9.961 1 97.94 81 VAL A CA 1
ATOM 624 C C . VAL A 1 81 ? -19.328 -14.367 -10.188 1 97.94 81 VAL A C 1
ATOM 626 O O . VAL A 1 81 ? -19.234 -15.141 -9.227 1 97.94 81 VAL A O 1
ATOM 629 N N . THR A 1 82 ? -19.062 -14.734 -11.398 1 98.19 82 THR A N 1
ATOM 630 C CA . THR A 1 82 ? -18.656 -16.094 -11.742 1 98.19 82 THR A CA 1
ATOM 631 C C . THR A 1 82 ? -17.359 -16.453 -11.039 1 98.19 82 THR A C 1
ATOM 633 O O . THR A 1 82 ? -17.234 -17.547 -10.477 1 98.19 82 THR A O 1
ATOM 636 N N . ALA A 1 83 ? -16.422 -15.555 -11.078 1 98.5 83 ALA A N 1
ATOM 637 C CA . ALA A 1 83 ? -15.117 -15.797 -10.453 1 98.5 83 ALA A CA 1
ATOM 638 C C . ALA A 1 83 ? -15.266 -16.016 -8.945 1 98.5 83 ALA A C 1
ATOM 640 O O . ALA A 1 83 ? -14.672 -16.953 -8.391 1 98.5 83 ALA A O 1
ATOM 641 N N . VAL A 1 84 ? -16.078 -15.195 -8.312 1 98.75 84 VAL A N 1
ATOM 642 C CA . VAL A 1 84 ? -16.297 -15.305 -6.875 1 98.75 84 VAL A CA 1
ATOM 643 C C . VAL A 1 84 ? -16.891 -16.672 -6.547 1 98.75 84 VAL A C 1
ATOM 645 O O . VAL A 1 84 ? -16.406 -17.359 -5.648 1 98.75 84 VAL A O 1
ATOM 648 N N . ARG A 1 85 ? -17.875 -17.078 -7.266 1 98.69 85 ARG A N 1
ATOM 649 C CA . ARG A 1 85 ? -18.531 -18.344 -7.016 1 98.69 85 ARG A CA 1
ATOM 650 C C . ARG A 1 85 ? -17.562 -19.516 -7.211 1 98.69 85 ARG A C 1
ATOM 652 O O . ARG A 1 85 ? -17.578 -20.469 -6.43 1 98.69 85 ARG A O 1
ATOM 659 N N . GLN A 1 86 ? -16.797 -19.438 -8.227 1 98.62 86 GLN A N 1
ATOM 660 C CA . GLN A 1 86 ? -15.812 -20.484 -8.5 1 98.62 86 GLN A CA 1
ATOM 661 C C . GLN A 1 86 ? -14.789 -20.578 -7.371 1 98.62 86 GLN A C 1
ATOM 663 O O . GLN A 1 86 ? -14.43 -21.672 -6.945 1 98.62 86 GLN A O 1
ATOM 668 N N . LEU A 1 87 ? -14.297 -19.453 -6.902 1 98.75 87 LEU A N 1
ATOM 669 C CA . LEU A 1 87 ? -13.305 -19.422 -5.832 1 98.75 87 LEU A CA 1
ATOM 670 C C . LEU A 1 87 ? -13.898 -19.938 -4.523 1 98.75 87 LEU A C 1
ATOM 672 O O . LEU A 1 87 ? -13.25 -20.688 -3.795 1 98.75 87 LEU A O 1
ATOM 676 N N . GLN A 1 88 ? -15.125 -19.531 -4.285 1 98.81 88 GLN A N 1
ATOM 677 C CA . GLN A 1 88 ? -15.828 -20.047 -3.109 1 98.81 88 GLN A CA 1
ATOM 678 C C . GLN A 1 88 ? -16.016 -21.547 -3.188 1 98.81 88 GLN A C 1
ATOM 680 O O . GLN A 1 88 ? -15.828 -22.266 -2.197 1 98.81 88 GLN A O 1
ATOM 685 N N . ALA A 1 89 ? -16.359 -22.016 -4.336 1 98.62 89 ALA A N 1
ATOM 686 C CA . ALA A 1 89 ? -16.547 -23.438 -4.543 1 98.62 89 ALA A CA 1
ATOM 687 C C . ALA A 1 89 ? -15.25 -24.203 -4.316 1 98.62 89 ALA A C 1
ATOM 689 O O . ALA A 1 89 ? -15.258 -25.359 -3.906 1 98.62 89 ALA A O 1
ATOM 690 N N . ALA A 1 90 ? -14.164 -23.531 -4.523 1 98.06 90 ALA A N 1
ATOM 691 C CA . ALA A 1 90 ? -12.844 -24.141 -4.332 1 98.06 90 ALA A CA 1
ATOM 692 C C . ALA A 1 90 ? -12.406 -24.031 -2.873 1 98.06 90 ALA A C 1
ATOM 694 O O . ALA A 1 90 ? -11.273 -24.391 -2.531 1 98.06 90 ALA A O 1
ATOM 695 N N . GLY A 1 91 ? -13.227 -23.453 -2.008 1 98.5 91 GLY A N 1
ATOM 696 C CA . GLY A 1 91 ? -12.977 -23.453 -0.576 1 98.5 91 GLY A CA 1
ATOM 697 C C . GLY A 1 91 ? -12.344 -22.172 -0.086 1 98.5 91 GLY A C 1
ATOM 698 O O . GLY A 1 91 ? -11.883 -22.094 1.052 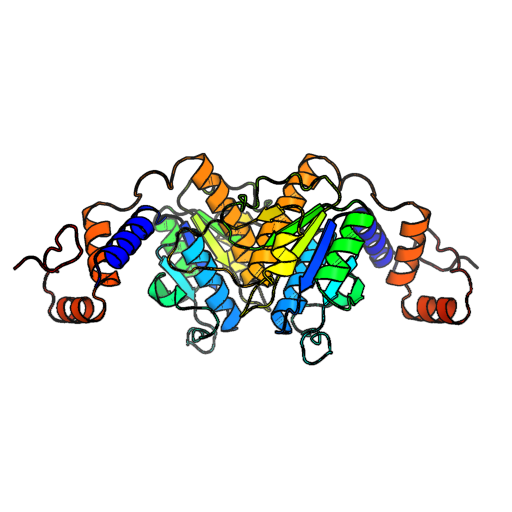1 98.5 91 GLY A O 1
ATOM 699 N N . MET A 1 92 ? -12.367 -21.125 -0.901 1 98.69 92 MET A N 1
ATOM 700 C CA . MET A 1 92 ? -11.75 -19.859 -0.505 1 98.69 92 MET A CA 1
ATOM 701 C C . MET A 1 92 ? -12.797 -18.906 0.063 1 98.69 92 MET A C 1
ATOM 703 O O . MET A 1 92 ? -13.914 -18.828 -0.451 1 98.69 92 MET A O 1
ATOM 707 N N . GLN A 1 93 ? -12.453 -18.219 1.096 1 98.88 93 GLN A N 1
ATOM 708 C CA . GLN A 1 93 ? -13.25 -17.047 1.412 1 98.88 93 GLN A CA 1
ATOM 709 C C . GLN A 1 93 ? -12.914 -15.883 0.473 1 98.88 93 GLN A C 1
ATOM 711 O O . GLN A 1 93 ? -11.742 -15.641 0.172 1 98.88 93 GLN A O 1
ATOM 716 N N . VAL A 1 94 ? -13.914 -15.242 0.013 1 98.88 94 VAL A N 1
ATOM 717 C CA . VAL A 1 94 ? -13.734 -14.062 -0.827 1 98.88 94 VAL A CA 1
ATOM 718 C C . VAL A 1 94 ? -14.078 -12.805 -0.034 1 98.88 94 VAL A C 1
ATOM 720 O O . VAL A 1 94 ? -15.203 -12.664 0.448 1 98.88 94 VAL A O 1
ATOM 723 N N . LEU A 1 95 ? -13.086 -11.953 0.15 1 98.88 95 LEU A N 1
ATOM 724 C CA . LEU A 1 95 ? -13.227 -10.688 0.866 1 98.88 95 LEU A CA 1
ATOM 725 C C . LEU A 1 95 ? -13.273 -9.516 -0.107 1 98.88 95 LEU A C 1
ATOM 727 O O . LEU A 1 95 ? -12.273 -9.211 -0.767 1 98.88 95 LEU A O 1
ATOM 731 N N . ALA A 1 96 ? -14.414 -8.844 -0.173 1 98.69 96 ALA A N 1
ATOM 732 C CA . ALA A 1 96 ? -14.586 -7.73 -1.104 1 98.69 96 ALA A CA 1
ATOM 733 C C . ALA A 1 96 ? -14.195 -6.406 -0.454 1 98.69 96 ALA A C 1
ATOM 735 O O . ALA A 1 96 ? -14.648 -6.09 0.649 1 98.69 96 ALA A O 1
ATOM 736 N N . THR A 1 97 ? -13.344 -5.66 -1.12 1 98.06 97 THR A N 1
ATOM 737 C CA . THR A 1 97 ? -13.016 -4.32 -0.648 1 98.06 97 THR A CA 1
ATOM 738 C C . THR A 1 97 ? -14.141 -3.342 -0.973 1 98.06 97 THR A C 1
ATOM 740 O O . THR A 1 97 ? -14.141 -2.713 -2.033 1 98.06 97 THR A O 1
ATOM 743 N N . HIS A 1 98 ? -15.008 -3.227 -0.097 1 94.94 98 HIS A N 1
ATOM 744 C CA . HIS A 1 98 ? -16.25 -2.49 -0.316 1 94.94 98 HIS A CA 1
ATOM 745 C C . HIS A 1 98 ? -16.797 -1.935 0.993 1 94.94 98 HIS A C 1
ATOM 747 O O . HIS A 1 98 ? -16.906 -2.66 1.984 1 94.94 98 HIS A O 1
ATOM 753 N N . LEU A 1 99 ? -17.094 -0.616 0.875 1 90.75 99 LEU A N 1
ATOM 754 C CA . LEU A 1 99 ? -17.703 -0.009 2.053 1 90.75 99 LEU A CA 1
ATOM 755 C C . LEU A 1 99 ? -19.203 -0.309 2.107 1 90.75 99 LEU A C 1
ATOM 757 O O . LEU A 1 99 ? -19.922 -0.019 1.157 1 90.75 99 LEU A O 1
ATOM 761 N N . SER A 1 100 ? -19.609 -0.907 3.117 1 90.62 100 SER A N 1
ATOM 762 C CA . SER A 1 100 ? -21 -1.207 3.395 1 90.62 100 SER A CA 1
ATOM 763 C C . SER A 1 100 ? -21.281 -1.232 4.895 1 90.62 100 SER A C 1
ATOM 765 O O . SER A 1 100 ? -20.359 -1.038 5.699 1 90.62 100 SER A O 1
ATOM 767 N N . GLN A 1 101 ? -22.438 -1.468 5.281 1 88.81 101 GLN A N 1
ATOM 768 C CA . GLN A 1 101 ? -22.812 -1.492 6.688 1 88.81 101 GLN A CA 1
ATOM 769 C C . GLN A 1 101 ? -22.203 -2.691 7.402 1 88.81 101 GLN A C 1
ATOM 771 O O . GLN A 1 101 ? -22.016 -2.668 8.625 1 88.81 101 GLN A O 1
ATOM 776 N N . ARG A 1 102 ? -21.891 -3.658 6.66 1 90.44 102 ARG A N 1
ATOM 777 C CA . ARG A 1 102 ? -21.391 -4.879 7.285 1 90.44 102 ARG A CA 1
ATOM 778 C C . ARG A 1 102 ? -19.891 -4.996 7.125 1 90.44 102 ARG A C 1
ATOM 780 O O . ARG A 1 102 ? -19.312 -6.055 7.375 1 90.44 102 ARG A O 1
ATOM 787 N N . SER A 1 103 ? -19.328 -3.998 6.598 1 95.88 103 SER A N 1
ATOM 788 C CA . SER A 1 103 ? -17.906 -4.07 6.32 1 95.88 103 SER A CA 1
ATOM 789 C C . SER A 1 103 ? -17.094 -4.211 7.605 1 95.88 103 SER A C 1
ATOM 791 O O . SER A 1 103 ? -17.391 -3.557 8.609 1 95.88 103 SER A O 1
ATOM 793 N N . LEU A 1 104 ? -16.109 -5.074 7.562 1 97.88 104 LEU A N 1
ATOM 794 C CA . LEU A 1 104 ? -15.164 -5.281 8.648 1 97.88 104 LEU A CA 1
ATOM 795 C C . LEU A 1 104 ? -13.875 -4.504 8.391 1 97.88 104 LEU A C 1
ATOM 797 O O . LEU A 1 104 ? -13.523 -4.234 7.238 1 97.88 104 LEU A O 1
ATOM 801 N N . ASP A 1 105 ? -13.211 -4.168 9.539 1 97.69 105 ASP A N 1
ATOM 802 C CA . ASP A 1 105 ? -11.82 -3.738 9.383 1 97.69 105 ASP A CA 1
ATOM 803 C C . ASP A 1 105 ? -10.992 -4.809 8.688 1 97.69 105 ASP A C 1
ATOM 805 O O . ASP A 1 105 ? -11.094 -5.996 9.016 1 97.69 105 ASP A O 1
ATOM 809 N N . TYR A 1 106 ? -10.141 -4.395 7.754 1 98.5 106 TYR A N 1
ATOM 810 C CA . TYR A 1 106 ? -9.375 -5.348 6.953 1 98.5 106 TYR A CA 1
ATOM 811 C C . TYR A 1 106 ? -8.469 -6.199 7.836 1 98.5 106 TYR A C 1
ATOM 813 O O . TYR A 1 106 ? -7.977 -7.242 7.402 1 98.5 106 TYR A O 1
ATOM 821 N N . ARG A 1 107 ? -8.25 -5.855 9.062 1 98 107 ARG A N 1
ATOM 822 C CA . ARG A 1 107 ? -7.359 -6.574 9.969 1 98 107 ARG A CA 1
ATOM 823 C C . ARG A 1 107 ? -8.094 -7.695 10.688 1 98 107 ARG A C 1
ATOM 825 O O . ARG A 1 107 ? -7.465 -8.57 11.289 1 98 107 ARG A O 1
ATOM 832 N N . GLU A 1 108 ? -9.344 -7.746 10.531 1 98.31 108 GLU A N 1
ATOM 833 C CA . GLU A 1 108 ? -10.156 -8.625 11.367 1 98.31 108 GLU A CA 1
ATOM 834 C C . GLU A 1 108 ? -10.258 -10.023 10.766 1 98.31 108 GLU A C 1
ATOM 836 O O . GLU A 1 108 ? -10.219 -11.016 11.492 1 98.31 108 GLU A O 1
ATOM 841 N N . PRO A 1 109 ? -10.414 -10.203 9.438 1 98.69 109 PRO A N 1
ATOM 842 C CA . PRO A 1 109 ? -10.555 -11.555 8.891 1 98.69 109 PRO A CA 1
ATOM 843 C C . PRO A 1 109 ? -9.344 -12.438 9.172 1 98.69 109 PRO A C 1
ATOM 845 O O . PRO A 1 109 ? -8.234 -11.93 9.367 1 98.69 109 PRO A O 1
ATOM 848 N N . ASP A 1 110 ? -9.617 -13.766 9.234 1 98.88 110 ASP A N 1
ATOM 849 C CA . ASP A 1 110 ? -8.547 -14.758 9.352 1 98.88 110 ASP A CA 1
ATOM 850 C C . ASP A 1 110 ? -7.93 -15.062 7.988 1 98.88 110 ASP A C 1
ATOM 852 O O . ASP A 1 110 ? -8.453 -15.883 7.23 1 98.88 110 ASP A O 1
ATOM 856 N N . TYR A 1 111 ? -6.801 -14.5 7.707 1 98.88 111 TYR A N 1
ATOM 857 C CA . TYR A 1 111 ? -6.16 -14.633 6.402 1 98.88 111 TYR A CA 1
ATOM 858 C C . TYR A 1 111 ? -5.355 -15.922 6.32 1 98.88 111 TYR A C 1
ATOM 860 O O . TYR A 1 111 ? -4.773 -16.234 5.273 1 98.88 111 TYR A O 1
ATOM 868 N N . THR A 1 112 ? -5.277 -16.641 7.418 1 98.69 112 THR A N 1
ATOM 869 C CA . THR A 1 112 ? -4.559 -17.922 7.367 1 98.69 112 THR A CA 1
ATOM 870 C C . THR A 1 112 ? -5.391 -18.984 6.672 1 98.69 112 THR A C 1
ATOM 872 O O . THR A 1 112 ? -4.871 -20.031 6.289 1 98.69 112 THR A O 1
ATOM 875 N N . ARG A 1 113 ? -6.68 -18.719 6.391 1 98.56 113 ARG A N 1
ATOM 876 C CA . ARG A 1 113 ? -7.512 -19.578 5.555 1 98.56 113 ARG A CA 1
ATOM 877 C C . ARG A 1 113 ? -7.344 -19.234 4.078 1 98.56 113 ARG A C 1
ATOM 879 O O . ARG A 1 113 ? -6.93 -18.125 3.736 1 98.56 113 ARG A O 1
ATOM 886 N N . PRO A 1 114 ? -7.695 -20.25 3.238 1 98.88 114 PRO A N 1
ATOM 887 C CA . PRO A 1 114 ? -7.676 -19.859 1.826 1 98.88 114 PRO A CA 1
ATOM 888 C C . PRO A 1 114 ? -8.5 -18.609 1.551 1 98.88 114 PRO A C 1
ATOM 890 O O . PRO A 1 114 ? -9.664 -18.531 1.947 1 98.88 114 PRO A O 1
ATOM 893 N N . THR A 1 115 ? -7.863 -17.609 0.964 1 98.94 115 THR A N 1
ATOM 894 C CA . THR A 1 115 ? -8.477 -16.297 0.91 1 98.94 115 THR A CA 1
ATOM 895 C C . THR A 1 115 ? -8.227 -15.641 -0.445 1 98.94 115 THR A C 1
ATOM 897 O O . THR A 1 115 ? -7.113 -15.688 -0.971 1 98.94 115 THR A O 1
ATOM 900 N N . CYS A 1 116 ? -9.258 -15.078 -1 1 98.94 116 CYS A N 1
ATOM 901 C CA . CYS A 1 116 ? -9.172 -14.203 -2.162 1 98.94 116 CYS A CA 1
ATOM 902 C C . CYS A 1 116 ? -9.617 -12.789 -1.812 1 98.94 116 CYS A C 1
ATOM 904 O O . CYS A 1 116 ? -10.695 -12.594 -1.244 1 98.94 116 CYS A O 1
ATOM 906 N N . VAL A 1 117 ? -8.812 -11.836 -2.064 1 98.94 117 VAL A N 1
ATOM 907 C CA . VAL A 1 117 ? -9.18 -10.438 -1.896 1 98.94 117 VAL A CA 1
ATOM 908 C C . VAL A 1 117 ? -9.711 -9.875 -3.215 1 98.94 117 VAL A C 1
ATOM 910 O O . VAL A 1 117 ? -8.992 -9.859 -4.219 1 98.94 117 VAL A O 1
ATOM 913 N N . LEU A 1 118 ? -10.922 -9.445 -3.199 1 98.88 118 LEU A N 1
ATOM 914 C CA . LEU A 1 118 ? -11.57 -8.883 -4.379 1 98.88 118 LEU A CA 1
ATOM 915 C C . LEU A 1 118 ? -11.367 -7.375 -4.441 1 98.88 118 LEU A C 1
ATOM 917 O O . LEU A 1 118 ? -11.812 -6.648 -3.551 1 98.88 118 LEU A O 1
ATOM 921 N N . LEU A 1 119 ? -10.734 -6.934 -5.488 1 98.25 119 LEU A N 1
ATOM 922 C CA . LEU A 1 119 ? -10.414 -5.531 -5.727 1 98.25 119 LEU A CA 1
ATOM 923 C C . LEU A 1 119 ? -11.203 -4.98 -6.91 1 98.25 119 LEU A C 1
ATOM 925 O O . LEU A 1 119 ? -11.312 -5.641 -7.945 1 98.25 119 LEU A O 1
ATOM 929 N N . GLY A 1 120 ? -11.672 -3.826 -6.758 1 95.25 120 GLY A N 1
ATOM 930 C CA . GLY A 1 120 ? -12.492 -3.248 -7.812 1 95.25 120 GLY A CA 1
ATOM 931 C C . GLY A 1 120 ? -11.758 -2.201 -8.633 1 95.25 120 GLY A C 1
ATOM 932 O O . GLY A 1 120 ? -10.617 -1.854 -8.32 1 95.25 120 GLY A O 1
ATOM 933 N N . ALA A 1 121 ? -12.484 -1.718 -9.633 1 90.19 121 ALA A N 1
ATOM 934 C CA . ALA A 1 121 ? -11.961 -0.711 -10.547 1 90.19 121 ALA A CA 1
ATOM 935 C C . ALA A 1 121 ? -11.711 0.613 -9.828 1 90.19 121 ALA A C 1
ATOM 937 O O . ALA A 1 121 ? -12.352 0.903 -8.812 1 90.19 121 ALA A O 1
ATOM 938 N N . GLU A 1 122 ? -10.797 1.482 -10.336 1 86.69 122 GLU A N 1
ATOM 939 C CA . GLU A 1 122 ? -10.398 2.754 -9.742 1 86.69 122 GLU A CA 1
ATOM 940 C C . GLU A 1 122 ? -11.594 3.691 -9.586 1 86.69 122 GLU A C 1
ATOM 942 O O . GLU A 1 122 ? -11.742 4.348 -8.555 1 86.69 122 GLU A O 1
ATOM 947 N N . LYS A 1 123 ? -12.516 3.766 -10.484 1 82.81 123 LYS A N 1
ATOM 948 C CA . LYS A 1 123 ? -13.602 4.742 -10.469 1 82.81 123 LYS A CA 1
ATOM 949 C C . LYS A 1 123 ? -14.836 4.188 -9.773 1 82.81 123 LYS A C 1
ATOM 951 O O . LYS A 1 123 ? -15.484 4.891 -8.992 1 82.81 123 LYS A O 1
ATOM 956 N N . TRP A 1 124 ? -14.992 2.885 -9.867 1 87.12 124 TRP A N 1
ATOM 957 C CA . TRP A 1 124 ? -16.312 2.393 -9.469 1 87.12 124 TRP A CA 1
ATOM 958 C C . TRP A 1 124 ? -16.203 1.408 -8.312 1 87.12 124 TRP A C 1
ATOM 960 O O . TRP A 1 124 ? -17.203 1.097 -7.656 1 87.12 124 TRP A O 1
ATOM 970 N N . GLY A 1 125 ? -14.992 0.936 -8.07 1 92.19 125 GLY A N 1
ATOM 971 C CA . GLY A 1 125 ? -14.828 -0.064 -7.031 1 92.19 125 GLY A CA 1
ATOM 972 C C . GLY A 1 125 ? -15.461 -1.399 -7.379 1 92.19 125 GLY A C 1
ATOM 973 O O . GLY A 1 125 ? -15.578 -1.748 -8.555 1 92.19 125 GLY A O 1
ATOM 974 N N . VAL A 1 126 ? -15.703 -2.164 -6.383 1 94.31 126 VAL A N 1
ATOM 975 C CA . VAL A 1 126 ? -16.328 -3.469 -6.543 1 94.31 126 VAL A CA 1
ATOM 976 C C . VAL A 1 126 ? -17.828 -3.293 -6.773 1 94.31 126 VAL A C 1
ATOM 978 O O . VAL A 1 126 ? -18.484 -2.479 -6.109 1 94.31 126 VAL A O 1
ATOM 981 N N . SER A 1 127 ? -18.359 -4.051 -7.715 1 92.31 127 SER A N 1
ATOM 982 C CA . SER A 1 127 ? -19.781 -3.953 -7.984 1 92.31 127 SER A CA 1
ATOM 983 C C . SER A 1 127 ? -20.609 -4.402 -6.777 1 92.31 127 SER A C 1
ATOM 985 O O . SER A 1 127 ? -20.156 -5.246 -5.996 1 92.31 127 SER A O 1
ATOM 987 N N . ASP A 1 128 ? -21.797 -3.875 -6.684 1 93.62 128 ASP A N 1
ATOM 988 C CA . ASP A 1 128 ? -22.688 -4.254 -5.59 1 93.62 128 ASP A CA 1
ATOM 989 C C . ASP A 1 128 ? -22.969 -5.75 -5.609 1 93.62 128 ASP A C 1
ATOM 991 O O . ASP A 1 128 ? -23.031 -6.391 -4.559 1 93.62 128 ASP A O 1
ATOM 995 N N . GLU A 1 129 ? -23.172 -6.273 -6.758 1 95.88 129 GLU A N 1
ATOM 996 C CA . GLU A 1 129 ? -23.484 -7.691 -6.898 1 95.88 129 GLU A CA 1
ATOM 997 C C . GLU A 1 129 ? -22.328 -8.562 -6.379 1 95.88 129 GLU A C 1
ATOM 999 O O . GLU A 1 129 ? -22.562 -9.508 -5.617 1 95.88 129 GLU A O 1
ATOM 1004 N N . ALA A 1 130 ? -21.125 -8.234 -6.789 1 96.56 130 ALA A N 1
ATOM 1005 C CA . ALA A 1 130 ? -19.969 -8.984 -6.34 1 96.56 130 ALA A CA 1
ATOM 1006 C C . ALA A 1 130 ? -19.75 -8.828 -4.836 1 96.56 130 ALA A C 1
ATOM 1008 O O . ALA A 1 130 ? -19.406 -9.789 -4.145 1 96.56 130 ALA A O 1
ATOM 1009 N N . ALA A 1 131 ? -19.969 -7.613 -4.348 1 97.12 131 ALA A N 1
ATOM 1010 C CA . ALA A 1 131 ? -19.828 -7.34 -2.92 1 97.12 131 ALA A CA 1
ATOM 1011 C C . ALA A 1 131 ? -20.844 -8.133 -2.107 1 97.12 131 ALA A C 1
ATOM 1013 O O . ALA A 1 131 ? -20.531 -8.617 -1.013 1 97.12 131 ALA A O 1
ATOM 1014 N N . GLU A 1 132 ? -22.016 -8.273 -2.641 1 97.19 132 GLU A N 1
ATOM 1015 C CA . GLU A 1 132 ? -23.109 -8.953 -1.941 1 97.19 132 GLU A CA 1
ATOM 1016 C C . GLU A 1 132 ? -22.844 -10.445 -1.812 1 97.19 132 GLU A C 1
ATOM 1018 O O . GLU A 1 132 ? -23.156 -11.055 -0.787 1 97.19 132 GLU A O 1
ATOM 1023 N N . ILE A 1 133 ? -22.25 -11.039 -2.785 1 98 133 ILE A N 1
ATOM 1024 C CA . ILE A 1 133 ? -22.109 -12.492 -2.768 1 98 133 ILE A CA 1
ATOM 1025 C C . ILE A 1 133 ? -20.781 -12.867 -2.115 1 98 133 ILE A C 1
ATOM 1027 O O . ILE A 1 133 ? -20.531 -14.047 -1.84 1 98 133 ILE A O 1
ATOM 1031 N N . ALA A 1 134 ? -19.875 -11.859 -1.9 1 98.44 134 ALA A N 1
ATOM 1032 C CA . ALA A 1 134 ? -18.625 -12.133 -1.198 1 98.44 134 ALA A CA 1
ATOM 1033 C C . ALA A 1 134 ? -18.875 -12.648 0.214 1 98.44 134 ALA A C 1
ATOM 1035 O O . ALA A 1 134 ? -19.938 -12.375 0.795 1 98.44 134 ALA A O 1
ATOM 1036 N N . ASP A 1 135 ? -17.969 -13.414 0.737 1 98.69 135 ASP A N 1
ATOM 1037 C CA . ASP A 1 135 ? -18.125 -13.961 2.082 1 98.69 135 ASP A CA 1
ATOM 1038 C C . ASP A 1 135 ? -18.125 -12.852 3.129 1 98.69 135 ASP A C 1
ATOM 1040 O O . ASP A 1 135 ? -18.766 -12.977 4.18 1 98.69 135 ASP A O 1
ATOM 1044 N N . ALA A 1 136 ? -17.375 -11.773 2.902 1 98.44 136 ALA A N 1
ATOM 1045 C CA . ALA A 1 136 ? -17.359 -10.57 3.732 1 98.44 136 ALA A CA 1
ATOM 1046 C C . ALA A 1 136 ? -16.922 -9.352 2.924 1 98.44 136 ALA A C 1
ATOM 1048 O O . ALA 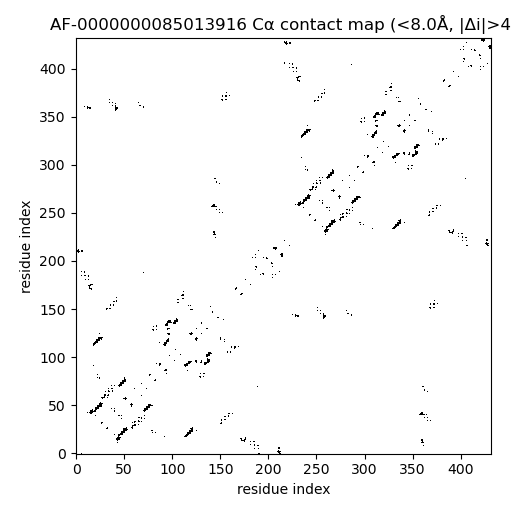A 1 136 ? -16.266 -9.484 1.89 1 98.44 136 ALA A O 1
ATOM 1049 N N . ASN A 1 137 ? -17.375 -8.219 3.365 1 98.44 137 ASN A N 1
ATOM 1050 C CA . ASN A 1 137 ? -16.844 -6.938 2.924 1 98.44 137 ASN A CA 1
ATOM 1051 C C . ASN A 1 137 ? -15.82 -6.383 3.922 1 98.44 137 ASN A C 1
ATOM 1053 O O . ASN A 1 137 ? -16.016 -6.488 5.133 1 98.44 137 ASN A O 1
ATOM 1057 N N . ILE A 1 138 ? -14.719 -5.879 3.379 1 98.5 138 ILE A N 1
ATOM 1058 C CA . ILE A 1 138 ? -13.703 -5.309 4.254 1 98.5 138 ILE A CA 1
ATOM 1059 C C . ILE A 1 138 ? -13.391 -3.879 3.82 1 98.5 138 ILE A C 1
ATOM 1061 O O . ILE A 1 138 ? -13.57 -3.525 2.652 1 98.5 138 ILE A O 1
ATOM 1065 N N . VAL A 1 139 ? -12.93 -3.084 4.762 1 97.38 139 VAL A N 1
ATOM 1066 C CA . VAL A 1 139 ? -12.586 -1.691 4.496 1 97.38 139 VAL A CA 1
ATOM 1067 C C . VAL A 1 139 ? -11.289 -1.331 5.223 1 97.38 139 VAL A C 1
ATOM 1069 O O . VAL A 1 139 ? -10.953 -1.938 6.242 1 97.38 139 VAL A O 1
ATOM 1072 N N . ILE A 1 140 ? -10.555 -0.491 4.664 1 97.25 140 ILE A N 1
ATOM 1073 C CA . ILE A 1 140 ? -9.43 0.156 5.328 1 97.25 140 ILE A CA 1
ATOM 1074 C C . ILE A 1 140 ? -9.891 1.458 5.977 1 97.25 140 ILE A C 1
ATOM 1076 O O . ILE A 1 140 ? -10.328 2.381 5.289 1 97.25 140 ILE A O 1
ATOM 1080 N N . PRO A 1 141 ? -9.836 1.497 7.246 1 94.31 141 PRO A N 1
ATOM 1081 C CA . PRO A 1 141 ? -10.312 2.723 7.895 1 94.31 141 PRO A CA 1
ATOM 1082 C C . PRO A 1 141 ? -9.562 3.967 7.426 1 94.31 141 PRO A C 1
ATOM 1084 O O . PRO A 1 141 ? -8.328 3.961 7.363 1 94.31 141 PRO A O 1
ATOM 1087 N N . MET A 1 142 ? -10.289 5 7.082 1 95.75 142 MET A N 1
ATOM 1088 C CA . MET A 1 142 ? -9.766 6.289 6.652 1 95.75 142 MET A CA 1
ATOM 1089 C C . MET A 1 142 ? -9.922 7.336 7.75 1 95.75 142 MET A C 1
ATOM 1091 O O . MET A 1 142 ? -11.039 7.629 8.18 1 95.75 142 MET A O 1
ATOM 1095 N N . PHE A 1 143 ? -8.867 7.965 8.133 1 97.38 143 PHE A N 1
ATOM 1096 C CA . PHE A 1 143 ? -8.953 8.938 9.219 1 97.38 143 PHE A CA 1
ATOM 1097 C C . PHE A 1 143 ? -8.836 10.359 8.68 1 97.38 143 PHE A C 1
ATOM 1099 O O . PHE A 1 143 ? -8.836 11.32 9.445 1 97.38 143 PHE A O 1
ATOM 1106 N N . GLY A 1 144 ? -8.711 10.445 7.375 1 97 144 GLY A N 1
ATOM 1107 C CA . GLY A 1 144 ? -8.602 11.742 6.727 1 97 144 GLY A CA 1
ATOM 1108 C C . GLY A 1 144 ? -9.859 12.148 5.98 1 97 144 GLY A C 1
ATOM 1109 O O . GLY A 1 144 ? -10.961 11.766 6.375 1 97 144 GLY A O 1
ATOM 1110 N N . MET A 1 145 ? -9.688 13.047 5.027 1 96.06 145 MET A N 1
ATOM 1111 C CA . MET A 1 145 ? -10.789 13.586 4.242 1 96.06 145 MET A CA 1
ATOM 1112 C C . MET A 1 145 ? -11.055 12.719 3.014 1 96.06 145 MET A C 1
ATOM 1114 O O . MET A 1 145 ? -12.18 12.68 2.51 1 96.06 145 MET A O 1
ATOM 1118 N N . VAL A 1 146 ? -9.977 12.07 2.611 1 94.12 146 VAL A N 1
ATOM 1119 C CA . VAL A 1 146 ? -10.148 11.234 1.429 1 94.12 146 VAL A CA 1
ATOM 1120 C C . VAL A 1 146 ? -11.07 10.055 1.757 1 94.12 146 VAL A C 1
ATOM 1122 O O . VAL A 1 146 ? -11.117 9.602 2.902 1 94.12 146 VAL A O 1
ATOM 1125 N N . GLN A 1 147 ? -11.672 9.508 0.74 1 90.75 147 GLN A N 1
ATOM 1126 C CA . GLN A 1 147 ? -12.688 8.477 0.961 1 90.75 147 GLN A CA 1
ATOM 1127 C C . GLN A 1 147 ? -12.141 7.094 0.626 1 90.75 147 GLN A C 1
ATOM 1129 O O . GLN A 1 147 ? -12.734 6.078 1.002 1 90.75 147 GLN A O 1
ATOM 1134 N N . SER A 1 148 ? -11.102 7.102 -0.162 1 93.12 148 SER A N 1
ATOM 1135 C CA . SER A 1 148 ? -10.539 5.816 -0.556 1 93.12 148 SER A CA 1
ATOM 1136 C C . SER A 1 148 ? -9.062 5.953 -0.911 1 93.12 148 SER A C 1
ATOM 1138 O O . SER A 1 148 ? -8.547 7.066 -1.044 1 93.12 148 SER A O 1
ATOM 1140 N N . LEU A 1 149 ? -8.477 4.797 -0.981 1 96.12 149 LEU A N 1
ATOM 1141 C CA . LEU A 1 149 ? -7.086 4.711 -1.414 1 96.12 149 LEU A CA 1
ATOM 1142 C C . LEU A 1 149 ? -7 4.32 -2.887 1 96.12 149 LEU A C 1
ATOM 1144 O O . LEU A 1 149 ? -7.984 3.865 -3.473 1 96.12 149 LEU A O 1
ATOM 1148 N N . ASN A 1 150 ? -5.828 4.629 -3.51 1 94.75 150 ASN A N 1
ATOM 1149 C CA . ASN A 1 15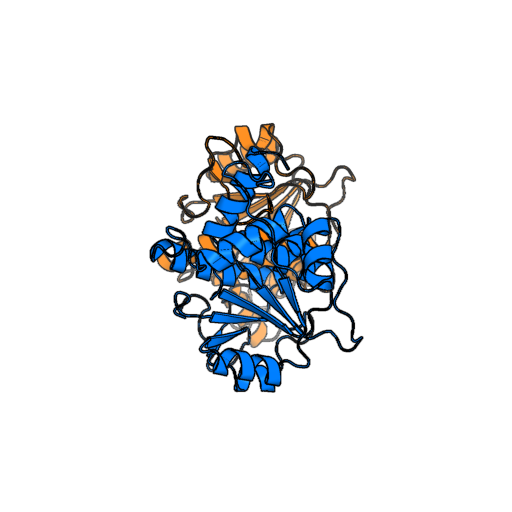0 ? -5.48 3.986 -4.773 1 94.75 150 ASN A CA 1
ATOM 1150 C C . ASN A 1 150 ? -5.602 2.469 -4.68 1 94.75 150 ASN A C 1
ATOM 1152 O O . ASN A 1 150 ? -5.207 1.871 -3.678 1 94.75 150 ASN A O 1
ATOM 1156 N N . VAL A 1 151 ? -6.09 1.854 -5.695 1 96.88 151 VAL A N 1
ATOM 1157 C CA . VAL A 1 151 ? -6.441 0.438 -5.629 1 96.88 151 VAL A CA 1
ATOM 1158 C C . VAL A 1 151 ? -5.184 -0.391 -5.367 1 96.88 151 VAL A C 1
ATOM 1160 O O . VAL A 1 151 ? -5.234 -1.403 -4.664 1 96.88 151 VAL A O 1
ATOM 1163 N N . SER A 1 152 ? -4.035 -0.063 -5.965 1 97.12 152 SER A N 1
ATOM 1164 C CA . SER A 1 152 ? -2.812 -0.823 -5.719 1 97.12 152 SER A CA 1
ATOM 1165 C C . SER A 1 152 ? -2.342 -0.661 -4.277 1 97.12 152 SER A C 1
ATOM 1167 O O . SER A 1 152 ? -1.803 -1.599 -3.688 1 97.12 152 SER A O 1
ATOM 1169 N N . VAL A 1 153 ? -2.588 0.53 -3.719 1 97.81 153 VAL A N 1
ATOM 1170 C CA . VAL A 1 153 ? -2.26 0.816 -2.326 1 97.81 153 VAL A CA 1
ATOM 1171 C C . VAL A 1 153 ? -3.172 0.011 -1.404 1 97.81 153 VAL A C 1
ATOM 1173 O O . VAL A 1 153 ? -2.707 -0.598 -0.438 1 97.81 153 VAL A O 1
ATOM 1176 N N . ALA A 1 154 ? -4.457 -0.013 -1.732 1 98.25 154 ALA A N 1
ATOM 1177 C CA . ALA A 1 154 ? -5.406 -0.805 -0.955 1 98.25 154 ALA A CA 1
ATOM 1178 C C . ALA A 1 154 ? -5.035 -2.285 -0.976 1 98.25 154 ALA A C 1
ATOM 1180 O O . ALA A 1 154 ? -5.02 -2.941 0.068 1 98.25 154 ALA A O 1
ATOM 1181 N N . ALA A 1 155 ? -4.703 -2.766 -2.154 1 98.56 155 ALA A N 1
ATOM 1182 C CA . ALA A 1 155 ? -4.301 -4.16 -2.314 1 98.56 155 ALA A CA 1
ATOM 1183 C C . ALA A 1 155 ? -3.111 -4.492 -1.418 1 98.56 155 ALA A C 1
ATOM 1185 O O . ALA A 1 155 ? -3.131 -5.496 -0.698 1 98.56 155 ALA A O 1
ATOM 1186 N N . ALA A 1 156 ? -2.131 -3.656 -1.433 1 98.62 156 ALA A N 1
ATOM 1187 C CA . ALA A 1 156 ? -0.916 -3.889 -0.658 1 98.62 156 ALA A CA 1
ATOM 1188 C C . ALA A 1 156 ? -1.207 -3.873 0.84 1 98.62 156 ALA A C 1
ATOM 1190 O O . ALA A 1 156 ? -0.725 -4.73 1.582 1 98.62 156 ALA A O 1
ATOM 1191 N N . THR A 1 157 ? -2.01 -2.873 1.242 1 98.56 157 THR A N 1
ATOM 1192 C CA . THR A 1 157 ? -2.352 -2.74 2.654 1 98.56 157 THR A CA 1
ATOM 1193 C C . THR A 1 157 ? -3.002 -4.016 3.176 1 98.56 157 THR A C 1
ATOM 1195 O O . THR A 1 157 ? -2.633 -4.52 4.238 1 98.56 157 THR A O 1
ATOM 1198 N N . ILE A 1 158 ? -3.857 -4.578 2.422 1 98.81 158 ILE A N 1
ATOM 1199 C CA . ILE A 1 158 ? -4.59 -5.773 2.828 1 98.81 158 ILE A CA 1
ATOM 1200 C C . ILE A 1 158 ? -3.682 -6.996 2.727 1 98.81 158 ILE A C 1
ATOM 1202 O O . ILE A 1 158 ? -3.635 -7.82 3.641 1 98.81 158 ILE A O 1
ATOM 1206 N N . LEU A 1 159 ? -2.896 -7.125 1.674 1 98.88 159 LEU A N 1
ATOM 1207 C CA . LEU A 1 159 ? -2.072 -8.305 1.435 1 98.88 159 LEU A CA 1
ATOM 1208 C C . LEU A 1 159 ? -0.93 -8.383 2.441 1 98.88 159 LEU A C 1
ATOM 1210 O O . LEU A 1 159 ? -0.52 -9.477 2.838 1 98.88 159 LEU A O 1
ATOM 1214 N N . PHE A 1 160 ? -0.405 -7.27 2.898 1 98.69 160 PHE A N 1
ATOM 1215 C CA . PHE A 1 160 ? 0.676 -7.324 3.877 1 98.69 160 PHE A CA 1
ATOM 1216 C C . PHE A 1 160 ? 0.133 -7.625 5.266 1 98.69 160 PHE A C 1
ATOM 1218 O O . PHE A 1 160 ? 0.863 -8.125 6.129 1 98.69 160 PHE A O 1
ATOM 1225 N N . GLU A 1 161 ? -1.187 -7.277 5.5 1 98.5 161 GLU A N 1
ATOM 1226 C CA . GLU A 1 161 ? -1.822 -7.824 6.695 1 98.5 161 GLU A CA 1
ATOM 1227 C C . GLU A 1 161 ? -1.954 -9.344 6.605 1 98.5 161 GLU A C 1
ATOM 1229 O O . GLU A 1 161 ? -1.681 -10.055 7.574 1 98.5 161 GLU A O 1
ATOM 1234 N N . ALA A 1 162 ? -2.359 -9.844 5.43 1 98.81 162 ALA A N 1
ATOM 1235 C CA . ALA A 1 162 ? -2.42 -11.289 5.215 1 98.81 162 ALA A CA 1
ATOM 1236 C C . ALA A 1 162 ? -1.052 -11.93 5.426 1 98.81 162 ALA A C 1
ATOM 1238 O O . ALA A 1 162 ? -0.944 -12.977 6.074 1 98.81 162 ALA A O 1
ATOM 1239 N N . GLN A 1 163 ? -0.007 -11.305 4.875 1 98.62 163 GLN A N 1
ATOM 1240 C CA . GLN A 1 163 ? 1.351 -11.805 5.051 1 98.62 163 GLN A CA 1
ATOM 1241 C C . GLN A 1 163 ? 1.727 -11.867 6.531 1 98.62 163 GLN A C 1
ATOM 1243 O O . GLN A 1 163 ? 2.307 -12.852 6.988 1 98.62 163 GLN A O 1
ATOM 1248 N N . ARG A 1 164 ? 1.428 -10.797 7.246 1 97.62 164 ARG A N 1
ATOM 1249 C CA . ARG A 1 164 ? 1.743 -10.75 8.672 1 97.62 164 ARG A CA 1
ATOM 1250 C C . ARG A 1 164 ? 1.115 -11.922 9.414 1 97.62 164 ARG A C 1
ATOM 1252 O O . ARG A 1 164 ? 1.783 -12.594 10.203 1 97.62 164 ARG A O 1
ATOM 1259 N N . GLN A 1 165 ? -0.179 -12.133 9.156 1 98.44 165 GLN A N 1
ATOM 1260 C CA . GLN A 1 165 ? -0.879 -13.219 9.836 1 98.44 165 GLN A CA 1
ATOM 1261 C C . GLN A 1 165 ? -0.277 -14.578 9.469 1 98.44 165 GLN A C 1
ATOM 1263 O O . GLN A 1 165 ? -0.057 -15.422 10.344 1 98.44 165 GLN A O 1
ATOM 1268 N N . ARG A 1 166 ? 0.015 -14.75 8.211 1 98.62 166 ARG A N 1
ATOM 1269 C CA . ARG A 1 166 ? 0.525 -16.031 7.742 1 98.62 166 ARG A CA 1
ATOM 1270 C C . ARG A 1 166 ? 1.945 -16.281 8.242 1 98.62 166 ARG A C 1
ATOM 1272 O O . ARG A 1 166 ? 2.318 -17.406 8.547 1 98.62 166 ARG A O 1
ATOM 1279 N N . LEU A 1 167 ? 2.746 -15.211 8.336 1 98 167 LEU A N 1
ATOM 1280 C CA . LEU A 1 167 ? 4.074 -15.32 8.938 1 98 167 LEU A CA 1
ATOM 1281 C C . LEU A 1 167 ? 3.979 -15.766 10.391 1 98 167 LEU A C 1
ATOM 1283 O O . LEU A 1 167 ? 4.695 -16.672 10.812 1 98 167 LEU A O 1
ATOM 1287 N N . SER A 1 168 ? 3.053 -15.125 11.102 1 97.69 168 SER A N 1
ATOM 1288 C CA . SER A 1 168 ? 2.861 -15.445 12.516 1 97.69 168 SER A CA 1
ATOM 1289 C C . SER A 1 168 ? 2.418 -16.891 12.695 1 97.69 168 SER A C 1
ATOM 1291 O O . SER A 1 168 ? 2.76 -17.531 13.695 1 97.69 168 SER A O 1
ATOM 1293 N N . ALA A 1 169 ? 1.754 -17.406 11.711 1 98.38 169 ALA A N 1
ATOM 1294 C CA . ALA A 1 169 ? 1.245 -18.781 11.766 1 98.38 169 ALA A CA 1
ATOM 1295 C C . ALA A 1 169 ? 2.275 -19.766 11.234 1 98.38 169 ALA A C 1
ATOM 1297 O O . ALA A 1 169 ? 2.035 -20.984 11.219 1 98.38 169 ALA A O 1
ATOM 1298 N N . GLY A 1 170 ? 3.41 -19.312 10.688 1 98.19 170 GLY A N 1
ATOM 1299 C CA . GLY A 1 170 ? 4.48 -20.172 10.211 1 98.19 170 GLY A CA 1
ATOM 1300 C C . GLY A 1 170 ? 4.246 -20.688 8.805 1 98.19 170 GLY A C 1
ATOM 1301 O O . GLY A 1 170 ? 4.852 -21.688 8.398 1 98.19 170 GLY A O 1
ATOM 1302 N N . MET A 1 171 ? 3.434 -20.016 7.996 1 98.31 171 MET A N 1
ATOM 1303 C CA . MET A 1 171 ? 3.01 -20.531 6.699 1 98.31 171 MET A CA 1
ATOM 1304 C C . MET A 1 171 ? 4.082 -20.312 5.641 1 98.31 171 MET A C 1
ATOM 1306 O O . MET A 1 171 ? 4.023 -20.891 4.555 1 98.31 171 MET A O 1
ATOM 1310 N N . TYR A 1 172 ? 5.07 -19.484 5.969 1 98.31 172 TYR A N 1
ATOM 1311 C CA . TYR A 1 172 ? 6.172 -19.266 5.039 1 98.31 172 TYR A CA 1
ATOM 1312 C C . TYR A 1 172 ? 7.371 -20.141 5.391 1 98.31 172 TYR A C 1
ATOM 1314 O O . TYR A 1 172 ? 8.367 -20.156 4.668 1 98.31 172 TYR A O 1
ATOM 1322 N N . ASP A 1 173 ? 7.262 -20.891 6.504 1 97.75 173 ASP A N 1
ATOM 1323 C CA . ASP A 1 173 ? 8.406 -21.625 7.035 1 97.75 173 ASP A CA 1
ATOM 1324 C C . ASP A 1 173 ? 8.586 -22.953 6.309 1 97.75 173 ASP A C 1
ATOM 1326 O O . ASP A 1 173 ? 9.672 -23.516 6.305 1 97.75 173 ASP A O 1
ATOM 1330 N N . THR A 1 174 ? 7.453 -23.438 5.758 1 96.88 174 THR A N 1
ATOM 1331 C CA . THR A 1 174 ? 7.469 -24.672 4.984 1 96.88 174 THR A CA 1
ATOM 1332 C C . THR A 1 174 ? 6.715 -24.5 3.668 1 96.88 174 THR A C 1
ATOM 1334 O O . THR A 1 174 ? 5.738 -23.766 3.602 1 96.88 174 THR A O 1
ATOM 1337 N N . PRO A 1 175 ? 7.238 -25.172 2.674 1 97.62 175 PRO A N 1
ATOM 1338 C CA . PRO A 1 175 ? 6.527 -25.031 1.399 1 97.62 175 PRO A CA 1
ATOM 1339 C C . PRO A 1 175 ? 5.055 -25.422 1.503 1 97.62 175 PRO A C 1
ATOM 1341 O O . PRO A 1 175 ? 4.719 -26.422 2.158 1 97.62 175 PRO A O 1
ATOM 1344 N N . GLN A 1 176 ? 4.266 -24.625 0.889 1 97.75 176 GLN A N 1
ATOM 1345 C CA . GLN A 1 176 ? 2.832 -24.906 0.859 1 97.75 176 GLN A CA 1
ATOM 1346 C C . GLN A 1 176 ? 2.447 -25.656 -0.405 1 97.75 176 GLN A C 1
ATOM 1348 O O . GLN A 1 176 ? 1.349 -26.219 -0.492 1 97.75 176 GLN A O 1
ATOM 1353 N N . LEU A 1 177 ? 3.314 -25.672 -1.373 1 97.69 177 LEU A N 1
ATOM 1354 C CA . LEU A 1 177 ? 3.133 -26.438 -2.604 1 97.69 177 LEU A CA 1
ATOM 1355 C C . LEU A 1 177 ? 3.562 -27.891 -2.414 1 97.69 177 LEU A C 1
ATOM 1357 O O . LEU A 1 177 ? 4.559 -28.156 -1.739 1 97.69 177 LEU A O 1
ATOM 1361 N N . ALA A 1 178 ? 2.855 -28.797 -3.053 1 97.19 178 ALA A N 1
ATOM 1362 C CA . ALA A 1 178 ? 3.324 -30.188 -3.115 1 97.19 178 ALA A CA 1
ATOM 1363 C C . ALA A 1 178 ? 4.676 -30.266 -3.82 1 97.19 178 ALA A C 1
ATOM 1365 O O . ALA A 1 178 ? 4.953 -29.5 -4.746 1 97.19 178 ALA A O 1
ATOM 1366 N N . PRO A 1 179 ? 5.477 -31.203 -3.422 1 95.94 179 PRO A N 1
ATOM 1367 C CA . PRO A 1 179 ? 6.816 -31.312 -4.004 1 95.94 179 PRO A CA 1
ATOM 1368 C C . PRO A 1 179 ? 6.793 -31.406 -5.527 1 95.94 179 PRO A C 1
ATOM 1370 O O . PRO A 1 179 ? 7.59 -30.75 -6.203 1 95.94 179 PRO A O 1
ATOM 1373 N N . ALA A 1 180 ? 5.867 -32.156 -6.016 1 95.75 180 ALA A N 1
ATOM 1374 C CA . ALA A 1 180 ? 5.777 -32.312 -7.465 1 95.75 180 ALA A CA 1
ATOM 1375 C C . ALA A 1 180 ? 5.438 -31 -8.148 1 95.75 180 ALA A C 1
ATOM 1377 O O . ALA A 1 180 ? 5.957 -30.688 -9.227 1 95.75 180 ALA A O 1
ATOM 1378 N N . GLU A 1 181 ? 4.551 -30.234 -7.535 1 96.62 181 GLU A N 1
ATOM 1379 C CA . GLU A 1 181 ? 4.172 -28.938 -8.078 1 96.62 181 GLU A CA 1
ATOM 1380 C C . GLU A 1 181 ? 5.34 -27.953 -8.016 1 96.62 181 GLU A C 1
ATOM 1382 O O . GLU A 1 181 ? 5.547 -27.172 -8.938 1 96.62 181 GLU A O 1
ATOM 1387 N N . LEU A 1 182 ? 6.043 -27.969 -6.922 1 96.62 182 LEU A N 1
ATOM 1388 C CA . LEU A 1 182 ? 7.223 -27.125 -6.762 1 96.62 182 LEU A CA 1
ATOM 1389 C C . LEU A 1 182 ? 8.25 -27.406 -7.852 1 96.62 182 LEU A C 1
ATOM 1391 O O . LEU A 1 182 ? 8.789 -26.484 -8.469 1 96.62 182 LEU A O 1
ATOM 1395 N N . ASP A 1 183 ? 8.438 -28.688 -8.109 1 95.88 183 ASP A N 1
ATOM 1396 C CA . ASP A 1 183 ? 9.391 -29.094 -9.141 1 95.88 183 ASP A CA 1
ATOM 1397 C C . ASP A 1 183 ? 8.938 -28.625 -10.516 1 95.88 183 ASP A C 1
ATOM 1399 O O . ASP A 1 183 ? 9.742 -28.141 -11.312 1 95.88 183 ASP A O 1
ATOM 1403 N N . ARG A 1 184 ? 7.711 -28.859 -10.742 1 96.44 184 ARG A N 1
ATOM 1404 C CA . ARG A 1 184 ? 7.148 -28.438 -12.023 1 96.44 184 ARG A CA 1
ATOM 1405 C C . ARG A 1 184 ? 7.344 -26.938 -12.234 1 96.44 184 ARG A C 1
ATOM 1407 O O . ARG A 1 184 ? 7.844 -26.5 -13.281 1 96.44 184 ARG A O 1
ATOM 1414 N N . LEU A 1 185 ? 6.965 -26.141 -11.242 1 97.38 185 LEU A N 1
ATOM 1415 C CA . LEU A 1 185 ? 7.062 -24.688 -11.336 1 97.38 185 LEU A CA 1
ATOM 1416 C C . LEU A 1 185 ? 8.516 -24.234 -11.43 1 97.38 185 LEU A C 1
ATOM 1418 O O . LEU A 1 185 ? 8.836 -23.281 -12.141 1 97.38 185 LEU A O 1
ATOM 1422 N N . ALA A 1 186 ? 9.383 -24.906 -10.688 1 97.44 186 ALA A N 1
ATOM 1423 C CA . ALA A 1 186 ? 10.812 -24.594 -10.75 1 97.44 186 ALA A CA 1
ATOM 1424 C C . ALA A 1 186 ? 11.344 -24.766 -12.172 1 97.44 186 ALA A C 1
ATOM 1426 O O . ALA A 1 186 ? 12.117 -23.922 -12.656 1 97.44 186 ALA A O 1
ATOM 1427 N N . PHE A 1 187 ? 10.953 -25.797 -12.812 1 97.19 187 PHE A N 1
ATOM 1428 C CA . PHE A 1 187 ? 11.344 -26.016 -14.195 1 97.19 187 PHE A CA 1
ATOM 1429 C C . PHE A 1 187 ? 10.82 -24.906 -15.094 1 97.19 187 PHE A C 1
ATOM 1431 O O . PHE A 1 187 ? 11.57 -24.344 -15.891 1 97.19 187 PHE A O 1
ATOM 1438 N N . GLU A 1 188 ? 9.602 -24.578 -14.906 1 97.12 188 GLU A N 1
ATOM 1439 C CA . GLU A 1 188 ? 8.945 -23.578 -15.742 1 97.12 188 GLU A CA 1
ATOM 1440 C C . GLU A 1 188 ? 9.57 -22.203 -15.555 1 97.12 188 GLU A C 1
ATOM 1442 O O . GLU A 1 188 ? 9.695 -21.438 -16.516 1 97.12 188 GLU A O 1
ATOM 1447 N N . TRP A 1 189 ? 9.906 -21.859 -14.305 1 96.5 189 TRP A N 1
ATOM 1448 C CA . TRP A 1 189 ? 10.523 -20.578 -14.023 1 96.5 189 TRP A CA 1
ATOM 1449 C C . TRP A 1 189 ? 11.969 -20.547 -14.508 1 96.5 189 TRP A C 1
ATOM 1451 O O . TRP A 1 189 ? 12.445 -19.5 -14.984 1 96.5 189 TRP A O 1
ATOM 1461 N N . ALA A 1 190 ? 12.656 -21.672 -14.477 1 96.25 190 ALA A N 1
ATOM 1462 C CA . ALA A 1 190 ? 14.07 -21.75 -14.852 1 96.25 190 ALA A CA 1
ATOM 1463 C C . ALA A 1 190 ? 14.227 -21.797 -16.359 1 96.25 190 ALA A C 1
ATOM 1465 O O . ALA A 1 190 ? 15.164 -21.219 -16.922 1 96.25 190 ALA A O 1
ATOM 1466 N N . TYR A 1 191 ? 13.328 -22.516 -16.969 1 95.88 191 TYR A N 1
ATOM 1467 C CA . TYR A 1 191 ? 13.422 -22.766 -18.406 1 95.88 191 TYR A CA 1
ATOM 1468 C C . TYR A 1 191 ? 12.094 -22.469 -19.094 1 95.88 191 TYR A C 1
ATOM 1470 O O . TYR A 1 191 ? 11.484 -23.375 -19.672 1 95.88 191 TYR A O 1
ATOM 1478 N N . PRO A 1 192 ? 11.75 -21.203 -19.125 1 94.25 192 PRO A N 1
ATOM 1479 C CA . PRO A 1 192 ? 10.422 -20.875 -19.641 1 94.25 192 PRO A CA 1
ATOM 1480 C C . PRO A 1 192 ? 10.242 -21.281 -21.094 1 94.25 192 PRO A C 1
ATOM 1482 O O . PRO A 1 192 ? 9.18 -21.781 -21.484 1 94.25 192 PRO A O 1
ATOM 1485 N N . ASP A 1 193 ? 11.234 -21.094 -21.922 1 94.81 193 ASP A N 1
ATOM 1486 C CA . ASP A 1 193 ? 11.125 -21.453 -23.344 1 94.81 193 ASP A CA 1
ATOM 1487 C C . ASP A 1 193 ? 11.039 -22.969 -23.516 1 94.81 193 ASP A C 1
ATOM 1489 O O . ASP A 1 193 ? 10.234 -23.453 -24.312 1 94.81 193 ASP A O 1
ATOM 1493 N N . LEU A 1 194 ? 11.883 -23.688 -22.828 1 95.12 194 LEU A N 1
ATOM 1494 C CA . LEU A 1 194 ? 11.844 -25.156 -22.891 1 95.12 194 LEU A CA 1
ATOM 1495 C C . LEU A 1 194 ? 10.5 -25.688 -22.406 1 95.12 194 LEU A C 1
ATOM 1497 O O . LEU A 1 194 ? 9.938 -26.594 -23.016 1 95.12 194 LEU A O 1
ATOM 1501 N N . ALA A 1 195 ? 10.07 -25.141 -21.297 1 96.19 195 ALA A N 1
ATOM 1502 C CA . ALA A 1 195 ? 8.797 -25.562 -20.734 1 96.19 195 ALA A CA 1
ATOM 1503 C C . ALA A 1 195 ? 7.664 -25.406 -21.734 1 96.19 195 ALA A C 1
ATOM 1505 O O . ALA A 1 195 ? 6.812 -26.297 -21.859 1 96.19 195 ALA A O 1
ATOM 1506 N N . ALA A 1 196 ? 7.664 -24.281 -22.406 1 94.62 196 ALA A N 1
ATOM 1507 C CA . ALA A 1 196 ? 6.645 -24.031 -23.422 1 94.62 196 ALA A CA 1
ATOM 1508 C C . ALA A 1 196 ? 6.672 -25.125 -24.484 1 94.62 196 ALA A C 1
ATOM 1510 O O . ALA A 1 196 ? 5.621 -25.594 -24.922 1 94.62 196 ALA A O 1
ATOM 1511 N N . GLY A 1 197 ? 7.805 -25.453 -24.938 1 95.38 197 GLY A N 1
ATOM 1512 C CA . GLY A 1 197 ? 7.953 -26.516 -25.922 1 95.38 197 GLY A CA 1
ATOM 1513 C C . GLY A 1 197 ? 7.418 -27.859 -25.453 1 95.38 197 GLY A C 1
ATOM 1514 O O . GLY A 1 197 ? 6.711 -28.547 -26.188 1 95.38 197 GLY A O 1
ATOM 1515 N N . TYR A 1 198 ? 7.789 -28.219 -24.266 1 95.81 198 TYR A N 1
ATOM 1516 C CA . TYR A 1 198 ? 7.328 -29.484 -23.703 1 95.81 198 TYR A CA 1
ATOM 1517 C C . TYR A 1 198 ? 5.809 -29.484 -23.562 1 95.81 198 TYR A C 1
ATOM 1519 O O . TYR A 1 198 ? 5.16 -30.5 -23.828 1 95.81 198 TYR A O 1
ATOM 1527 N N . ARG A 1 199 ? 5.25 -28.391 -23.078 1 93.94 199 ARG A N 1
ATOM 1528 C CA . ARG A 1 199 ? 3.801 -28.281 -22.938 1 93.94 199 ARG A CA 1
ATOM 1529 C C . ARG A 1 199 ? 3.107 -28.453 -24.281 1 93.94 199 ARG A C 1
ATOM 1531 O O . ARG A 1 199 ? 2.092 -29.156 -24.375 1 93.94 199 ARG A O 1
ATOM 1538 N N . GLU A 1 200 ? 3.627 -27.859 -25.234 1 94.94 200 GLU A N 1
ATOM 1539 C CA . GLU A 1 200 ? 3.062 -27.953 -26.578 1 94.94 200 GLU A CA 1
ATOM 1540 C C . GLU A 1 200 ? 3.078 -29.391 -27.094 1 94.94 200 GLU A C 1
ATOM 1542 O O . GLU A 1 200 ? 2.152 -29.812 -27.781 1 94.94 200 GLU A O 1
ATOM 1547 N N . ARG A 1 201 ? 4.074 -30.109 -26.797 1 95.69 201 ARG A N 1
ATOM 1548 C CA . ARG A 1 201 ? 4.234 -31.484 -27.281 1 95.69 201 ARG A CA 1
ATOM 1549 C C . ARG A 1 201 ? 3.561 -32.469 -26.328 1 95.69 201 ARG A C 1
ATOM 1551 O O . ARG A 1 201 ? 3.498 -33.656 -26.609 1 95.69 201 ARG A O 1
ATOM 1558 N N . GLY A 1 202 ? 3.098 -31.953 -25.172 1 93.81 202 GLY A N 1
ATOM 1559 C CA . GLY A 1 202 ? 2.475 -32.812 -24.188 1 93.81 202 GLY A CA 1
ATOM 1560 C C . GLY A 1 202 ? 3.457 -33.75 -23.5 1 93.81 202 GLY A C 1
ATOM 1561 O O . GLY A 1 202 ? 3.117 -34.906 -23.188 1 93.81 202 GLY A O 1
ATOM 1562 N N . GLU A 1 203 ? 4.676 -33.375 -23.422 1 94.56 203 GLU A N 1
ATOM 1563 C CA . GLU A 1 203 ? 5.73 -34.188 -22.812 1 94.56 203 GLU A CA 1
ATOM 1564 C C . GLU A 1 203 ? 5.988 -33.781 -21.375 1 94.56 203 GLU A C 1
ATOM 1566 O O . GLU A 1 203 ? 5.75 -32.625 -21 1 94.56 203 GLU A O 1
ATOM 1571 N N . ARG A 1 204 ? 6.438 -34.719 -20.703 1 94.12 204 ARG A N 1
ATOM 1572 C CA . ARG A 1 204 ? 6.832 -34.406 -19.344 1 94.12 204 ARG A CA 1
ATOM 1573 C C . ARG A 1 204 ? 8.156 -33.656 -19.297 1 94.12 204 ARG A C 1
ATOM 1575 O O . ARG A 1 204 ? 9.023 -33.875 -20.141 1 94.12 204 ARG A O 1
ATOM 1582 N N . TYR A 1 205 ? 8.258 -32.75 -18.281 1 95.06 205 TYR A N 1
ATOM 1583 C CA . TYR A 1 205 ? 9.508 -32.031 -18.109 1 95.06 205 TYR A CA 1
ATOM 1584 C C . TYR A 1 205 ? 10.633 -33 -17.703 1 95.06 205 TYR A C 1
ATOM 1586 O O . TYR A 1 205 ? 10.414 -33.906 -16.922 1 95.06 205 TYR A O 1
ATOM 1594 N N . PRO A 1 206 ? 11.797 -32.781 -18.234 1 93.25 206 PRO A N 1
ATOM 1595 C CA . PRO A 1 206 ? 12.93 -33.562 -17.719 1 93.25 206 PRO A CA 1
ATOM 1596 C C . PRO A 1 206 ? 13.281 -33.188 -16.281 1 93.25 206 PRO A C 1
ATOM 1598 O O . PRO A 1 206 ? 12.898 -32.125 -15.797 1 93.25 206 PRO A O 1
ATOM 1601 N N . ALA A 1 207 ? 14 -34.094 -15.625 1 91.81 207 ALA A N 1
ATOM 1602 C CA . ALA A 1 207 ? 14.43 -33.812 -14.258 1 91.81 207 ALA A CA 1
ATOM 1603 C C . ALA A 1 207 ? 15.586 -32.844 -14.227 1 91.81 207 ALA A C 1
ATOM 1605 O O . ALA A 1 207 ? 16.422 -32.812 -15.141 1 91.81 207 ALA A O 1
ATOM 1606 N N . LEU A 1 208 ? 15.492 -31.984 -13.258 1 94 208 LEU A N 1
ATOM 1607 C CA . LEU A 1 208 ? 16.625 -31.094 -12.992 1 94 208 LEU A CA 1
ATOM 1608 C C . LEU A 1 208 ? 17.422 -31.578 -11.789 1 94 208 LEU A C 1
ATOM 1610 O O . LEU A 1 208 ? 16.859 -32.125 -10.836 1 94 208 LEU A O 1
ATOM 1614 N N . ASP A 1 209 ? 18.766 -31.438 -11.844 1 93.38 209 ASP A N 1
ATOM 1615 C CA . ASP A 1 209 ? 19.562 -31.75 -10.664 1 93.38 209 ASP A CA 1
ATOM 1616 C C . ASP A 1 209 ? 19.547 -30.594 -9.664 1 93.38 209 ASP A C 1
ATOM 1618 O O . ASP A 1 209 ? 18.781 -29.641 -9.82 1 93.38 209 ASP A O 1
ATOM 1622 N N . GLU A 1 210 ? 20.344 -30.672 -8.641 1 91.31 210 GLU A N 1
ATOM 1623 C CA . GLU A 1 210 ? 20.328 -29.703 -7.547 1 91.31 210 GLU A CA 1
ATOM 1624 C C . GLU A 1 210 ? 20.781 -28.328 -8.016 1 91.31 210 GLU A C 1
ATOM 1626 O O . GLU A 1 210 ? 20.453 -27.312 -7.398 1 91.31 210 GLU A O 1
ATOM 1631 N N . ALA A 1 211 ? 21.453 -28.281 -9.164 1 92.75 211 ALA A N 1
ATOM 1632 C CA . ALA A 1 211 ? 21.969 -27.016 -9.695 1 92.75 211 ALA A CA 1
ATOM 1633 C C . ALA A 1 211 ? 21.078 -26.469 -10.797 1 92.75 211 ALA A C 1
ATOM 1635 O O . ALA A 1 211 ? 21.375 -25.438 -11.406 1 92.75 211 ALA A O 1
ATOM 1636 N N . GLY A 1 212 ? 19.984 -27.141 -11.016 1 93.88 212 GLY A N 1
ATOM 1637 C CA . GLY A 1 212 ? 19.031 -26.656 -12.008 1 93.88 212 GLY A CA 1
ATOM 1638 C C . GLY A 1 212 ? 19.391 -27.047 -13.43 1 93.88 212 GLY A C 1
ATOM 1639 O O . GLY A 1 212 ? 18.891 -26.469 -14.383 1 93.88 212 GLY A O 1
ATOM 1640 N N . GLN A 1 213 ? 20.359 -27.969 -13.477 1 94.25 213 GLN A N 1
ATOM 1641 C CA . GLN A 1 213 ? 20.75 -28.422 -14.805 1 94.25 213 GLN A CA 1
ATOM 1642 C C . GLN A 1 213 ? 19.922 -29.641 -15.227 1 94.25 213 GLN A C 1
ATOM 1644 O O . GLN A 1 213 ? 19.562 -30.469 -14.391 1 94.25 213 GLN A O 1
ATOM 1649 N N . LEU A 1 214 ? 19.672 -29.75 -16.562 1 92.44 214 LEU A N 1
ATOM 1650 C CA . LEU A 1 214 ? 18.938 -30.891 -17.109 1 92.44 214 LEU A CA 1
ATOM 1651 C C . LEU A 1 214 ? 19.703 -32.188 -16.891 1 92.44 214 LEU A C 1
ATOM 1653 O O . LEU A 1 214 ? 20.906 -32.25 -17.172 1 92.44 214 LEU A O 1
ATOM 1657 N N . VAL A 1 215 ? 18.984 -33.188 -16.203 1 87.44 215 VAL A N 1
ATOM 1658 C CA . VAL A 1 215 ? 19.609 -34.469 -16.016 1 87.44 215 VAL A CA 1
ATOM 1659 C C . VAL A 1 215 ? 19.516 -35.312 -17.297 1 87.44 215 VAL A C 1
ATOM 1661 O O . VAL A 1 215 ? 18.422 -35.438 -17.859 1 87.44 215 VAL A O 1
ATOM 1664 N N . ARG A 1 216 ? 20.641 -35.594 -18.078 1 72.88 216 ARG A N 1
ATOM 1665 C CA . ARG A 1 216 ? 20.734 -36.438 -19.281 1 72.88 216 ARG A CA 1
ATOM 1666 C C . ARG A 1 216 ? 20.547 -37.906 -18.938 1 72.88 216 ARG A C 1
ATOM 1668 O O . ARG A 1 216 ? 20.922 -38.344 -17.844 1 72.88 216 ARG A O 1
ATOM 1675 N N . MET B 1 1 ? -20.219 26.781 4.105 1 90.06 1 MET B N 1
ATOM 1676 C CA . MET B 1 1 ? -19.859 25.734 5.047 1 90.06 1 MET B CA 1
ATOM 1677 C C . MET B 1 1 ? -21.094 25.188 5.773 1 90.06 1 MET B C 1
ATOM 1679 O O . MET B 1 1 ? -21.812 25.953 6.414 1 90.06 1 MET B O 1
ATOM 1683 N N . THR B 1 2 ? -21.359 24.062 5.547 1 93.69 2 THR B N 1
ATOM 1684 C CA . THR B 1 2 ? -22.469 23.453 6.277 1 93.69 2 THR B CA 1
ATOM 1685 C C . THR B 1 2 ? -22 22.922 7.629 1 93.69 2 THR B C 1
ATOM 1687 O O . THR B 1 2 ? -20.828 22.578 7.789 1 93.69 2 THR B O 1
ATOM 1690 N N . PRO B 1 3 ? -22.891 22.922 8.555 1 95.06 3 PRO B N 1
ATOM 1691 C CA . PRO B 1 3 ? -22.5 22.375 9.859 1 95.06 3 PRO B CA 1
ATOM 1692 C C . PRO B 1 3 ? -21.953 20.953 9.766 1 95.06 3 PRO B C 1
ATOM 1694 O O . PRO B 1 3 ? -21.016 20.609 10.484 1 95.06 3 PRO B O 1
ATOM 1697 N N . GLU B 1 4 ? -22.547 20.188 8.867 1 95.38 4 GLU B N 1
ATOM 1698 C CA . GLU B 1 4 ? -22.109 18.797 8.695 1 95.38 4 GLU B CA 1
ATOM 1699 C C . GLU B 1 4 ? -20.672 18.734 8.188 1 95.38 4 GLU B C 1
ATOM 1701 O O . GLU B 1 4 ? -19.875 17.938 8.68 1 95.38 4 GLU B O 1
ATOM 1706 N N . ARG B 1 5 ? -20.438 19.547 7.238 1 95.19 5 ARG B N 1
ATOM 1707 C CA . ARG B 1 5 ? -19.094 19.578 6.695 1 95.19 5 ARG B CA 1
ATOM 1708 C C . ARG B 1 5 ? -18.094 20.062 7.742 1 95.19 5 ARG B C 1
ATOM 1710 O O . ARG B 1 5 ? -16.984 19.547 7.836 1 95.19 5 ARG B O 1
ATOM 1717 N N . TYR B 1 6 ? -18.5 21.094 8.5 1 96.88 6 TYR B N 1
ATOM 1718 C CA . TYR B 1 6 ? -17.609 21.609 9.531 1 96.88 6 TYR B CA 1
ATOM 1719 C C . TYR B 1 6 ? -17.344 20.562 10.602 1 96.88 6 TYR B C 1
ATOM 1721 O O . TYR B 1 6 ? -16.219 20.438 11.086 1 96.88 6 TYR B O 1
ATOM 1729 N N . GLN B 1 7 ? -18.312 19.812 10.977 1 96.56 7 GLN B N 1
ATOM 1730 C CA . GLN B 1 7 ? -18.141 18.75 11.961 1 96.56 7 GLN B CA 1
ATOM 1731 C C . GLN B 1 7 ? -17.188 17.672 11.445 1 96.56 7 GLN B C 1
ATOM 1733 O O . GLN B 1 7 ? -16.391 17.125 12.203 1 96.56 7 GLN B O 1
ATOM 1738 N N . LYS B 1 8 ? -17.281 17.391 10.188 1 96.62 8 LYS B N 1
ATOM 1739 C CA . LYS B 1 8 ? -16.359 16.438 9.594 1 96.62 8 LYS B CA 1
ATOM 1740 C C . LYS B 1 8 ? -14.922 16.938 9.656 1 96.62 8 LYS B C 1
ATOM 1742 O O . LYS B 1 8 ? -14.008 16.188 10.008 1 96.62 8 LYS B O 1
ATOM 1747 N N . ILE B 1 9 ? -14.781 18.188 9.352 1 97.31 9 ILE B N 1
ATOM 1748 C CA . ILE B 1 9 ? -13.461 18.797 9.391 1 97.31 9 ILE B CA 1
ATOM 1749 C C . ILE B 1 9 ? -12.883 18.672 10.797 1 97.31 9 ILE B C 1
ATOM 1751 O O . ILE B 1 9 ? -11.734 18.266 10.969 1 97.31 9 ILE B O 1
ATOM 1755 N N . ARG B 1 10 ? -13.695 18.953 11.766 1 97.44 10 ARG B N 1
ATOM 1756 C CA . ARG B 1 10 ? -13.227 18.922 13.148 1 97.44 10 ARG B CA 1
ATOM 1757 C C . ARG B 1 10 ? -12.898 17.5 13.57 1 97.44 10 ARG B C 1
ATOM 1759 O O . ARG B 1 10 ? -11.922 17.266 14.289 1 97.44 10 ARG B O 1
ATOM 1766 N N . ARG B 1 11 ? -13.727 16.609 13.172 1 97.38 11 ARG B N 1
ATOM 1767 C CA . ARG B 1 11 ? -13.492 15.203 13.5 1 97.38 11 ARG B CA 1
ATOM 1768 C C . ARG B 1 11 ? -12.188 14.703 12.898 1 97.38 11 ARG B C 1
ATOM 1770 O O . ARG B 1 11 ? -11.406 14.016 13.562 1 97.38 11 ARG B O 1
ATOM 1777 N N . VAL B 1 12 ? -11.945 15.055 11.672 1 98.19 12 VAL B N 1
ATOM 1778 C CA . VAL B 1 12 ? -10.742 14.641 10.961 1 98.19 12 VAL B CA 1
ATOM 1779 C C . VAL B 1 12 ? -9.516 15.273 11.609 1 98.19 12 VAL B C 1
ATOM 1781 O O . VAL B 1 12 ? -8.516 14.594 11.867 1 98.19 12 VAL B O 1
ATOM 1784 N N . LEU B 1 13 ? -9.641 16.531 11.914 1 98.38 13 LEU B N 1
ATOM 1785 C CA . LEU B 1 13 ? -8.523 17.234 12.523 1 98.38 13 LEU B CA 1
ATOM 1786 C C . LEU B 1 13 ? -8.195 16.656 13.898 1 98.38 13 LEU B C 1
ATOM 1788 O O . LEU B 1 13 ? -7.031 16.609 14.297 1 98.38 13 LEU B O 1
ATOM 1792 N N . ALA B 1 14 ? -9.242 16.188 14.578 1 98.19 14 ALA B N 1
ATOM 1793 C CA . ALA B 1 14 ? -9.055 15.617 15.914 1 98.19 14 ALA B CA 1
ATOM 1794 C C . ALA B 1 14 ? -8.273 14.305 15.844 1 98.19 14 ALA B C 1
ATOM 1796 O O . ALA B 1 14 ? -7.746 13.836 16.859 1 98.19 14 ALA B O 1
ATOM 1797 N N . ARG B 1 15 ? -8.148 13.719 14.688 1 98.25 15 ARG B N 1
ATOM 1798 C CA . ARG B 1 15 ? -7.465 12.438 14.531 1 98.25 15 ARG B CA 1
ATOM 1799 C C . ARG B 1 15 ? -6.102 12.617 13.875 1 98.25 15 ARG B C 1
ATOM 1801 O O . ARG B 1 15 ? -5.375 11.648 13.664 1 98.25 15 ARG B O 1
ATOM 1808 N N . ARG B 1 16 ? -5.75 13.836 13.562 1 98.69 16 ARG B N 1
ATOM 1809 C CA . ARG B 1 16 ? -4.461 14.086 12.922 1 98.69 16 ARG B CA 1
ATOM 1810 C C . ARG B 1 16 ? -3.307 13.711 13.844 1 98.69 16 ARG B C 1
ATOM 1812 O O . ARG B 1 16 ? -3.402 13.875 15.062 1 98.69 16 ARG B O 1
ATOM 1819 N N . GLN B 1 17 ? -2.275 13.195 13.242 1 98.69 17 GLN B N 1
ATOM 1820 C CA . GLN B 1 17 ? -1.05 12.773 13.914 1 98.69 17 GLN B CA 1
ATOM 1821 C C . GLN B 1 17 ? 0.121 13.68 13.531 1 98.69 17 GLN B C 1
ATOM 1823 O O . GLN B 1 17 ? 0.913 13.336 12.656 1 98.69 17 GLN B O 1
ATOM 1828 N N . PRO B 1 18 ? 0.3 14.836 14.211 1 98.38 18 PRO B N 1
ATOM 1829 C CA . PRO B 1 18 ? 1.308 15.812 13.805 1 98.38 18 PRO B CA 1
ATOM 1830 C C . PRO B 1 18 ? 2.734 15.297 13.969 1 98.38 18 PRO B C 1
ATOM 1832 O O . PRO B 1 18 ? 3.676 15.891 13.438 1 98.38 18 PRO B O 1
ATOM 1835 N N . THR B 1 19 ? 2.869 14.188 14.711 1 98.69 19 THR B N 1
ATOM 1836 C CA . THR B 1 19 ? 4.211 13.664 14.945 1 98.69 19 THR B CA 1
ATOM 1837 C C . THR B 1 19 ? 4.516 12.508 14 1 98.69 19 THR B C 1
ATOM 1839 O O . THR B 1 19 ? 5.488 11.781 14.203 1 98.69 19 THR B O 1
ATOM 1842 N N . LEU B 1 20 ? 3.709 12.172 13.039 1 98.88 20 LEU B N 1
ATOM 1843 C CA . LEU B 1 20 ? 3.93 11.227 11.953 1 98.88 20 LEU B CA 1
ATOM 1844 C C . LEU B 1 20 ? 4.008 11.945 10.609 1 98.88 20 LEU B C 1
ATOM 1846 O O . LEU B 1 20 ? 3.105 12.711 10.258 1 98.88 20 LEU B O 1
ATOM 1850 N N . THR B 1 21 ? 5.07 11.75 9.914 1 98.88 21 THR B N 1
ATOM 1851 C CA . THR B 1 21 ? 5.215 12.438 8.641 1 98.88 21 THR B CA 1
ATOM 1852 C C . THR B 1 21 ? 6.031 11.594 7.656 1 98.88 21 THR B C 1
ATOM 1854 O O . THR B 1 21 ? 6.422 10.469 7.973 1 98.88 21 THR B O 1
ATOM 1857 N N . VAL B 1 22 ? 6.16 12.086 6.422 1 98.88 22 VAL B N 1
ATOM 1858 C CA . VAL B 1 22 ? 6.996 11.461 5.406 1 98.88 22 VAL B CA 1
ATOM 1859 C C . VAL B 1 22 ? 7.906 12.5 4.762 1 98.88 22 VAL B C 1
ATOM 1861 O O . VAL B 1 22 ? 7.578 13.695 4.742 1 98.88 22 VAL B O 1
ATOM 1864 N N . LEU B 1 23 ? 9.047 12.094 4.391 1 98.88 23 LEU B N 1
ATOM 1865 C CA . LEU B 1 23 ? 9.93 12.852 3.51 1 98.88 23 LEU B CA 1
ATOM 1866 C C . LEU B 1 23 ? 10.086 12.148 2.162 1 98.88 23 LEU B C 1
ATOM 1868 O O . LEU B 1 23 ? 10.672 11.07 2.078 1 98.88 23 LEU B O 1
ATOM 1872 N N . MET B 1 24 ? 9.477 12.734 1.15 1 97.94 24 MET B N 1
ATOM 1873 C CA . MET B 1 24 ? 9.578 12.227 -0.214 1 97.94 24 MET B CA 1
ATOM 1874 C C . MET B 1 24 ? 10.797 12.812 -0.924 1 97.94 24 MET B C 1
ATOM 1876 O O . MET B 1 24 ? 10.789 13.969 -1.338 1 97.94 24 MET B O 1
ATOM 1880 N N . ASP B 1 25 ? 11.82 11.953 -1.067 1 97.12 25 ASP B N 1
ATOM 1881 C CA . ASP B 1 25 ? 13.07 12.375 -1.693 1 97.12 25 ASP B CA 1
ATOM 1882 C C . ASP B 1 25 ? 13.031 12.156 -3.203 1 97.12 25 ASP B C 1
ATOM 1884 O O . ASP B 1 25 ? 13.43 11.094 -3.689 1 97.12 25 ASP B O 1
ATOM 1888 N N . GLU B 1 26 ? 12.617 13.141 -3.906 1 95.06 26 GLU B N 1
ATOM 1889 C CA . GLU B 1 26 ? 12.617 13.203 -5.363 1 95.06 26 GLU B CA 1
ATOM 1890 C C . GLU B 1 26 ? 11.695 12.148 -5.965 1 95.06 26 GLU B C 1
ATOM 1892 O O . GLU B 1 26 ? 12.062 11.453 -6.914 1 95.06 26 GLU B O 1
ATOM 1897 N N . VAL B 1 27 ? 10.539 11.969 -5.312 1 94 27 VAL B N 1
ATOM 1898 C CA . VAL B 1 27 ? 9.484 11.188 -5.957 1 94 27 VAL B CA 1
ATOM 1899 C C . VAL B 1 27 ? 9.023 11.898 -7.227 1 94 27 VAL B C 1
ATOM 1901 O O . VAL B 1 27 ? 8.516 13.023 -7.172 1 94 27 VAL B O 1
ATOM 1904 N N . ASN B 1 28 ? 9.133 11.258 -8.367 1 88.75 28 ASN B N 1
ATOM 1905 C CA . ASN B 1 28 ? 9.094 11.922 -9.664 1 88.75 28 ASN B CA 1
ATOM 1906 C C . ASN B 1 28 ? 7.719 11.797 -10.32 1 88.75 28 ASN B C 1
ATOM 1908 O O . ASN B 1 28 ? 7.246 12.734 -10.969 1 88.75 28 ASN B O 1
ATOM 1912 N N . LYS B 1 29 ? 7.094 10.656 -10.203 1 90.56 29 LYS B N 1
ATOM 1913 C CA . LYS B 1 29 ? 5.852 10.398 -10.922 1 90.56 29 LYS B CA 1
ATOM 1914 C C . LYS B 1 29 ? 4.656 11 -10.188 1 90.56 29 LYS B C 1
ATOM 1916 O O . LYS B 1 29 ? 4.41 10.672 -9.023 1 90.56 29 LYS B O 1
ATOM 1921 N N . PRO B 1 30 ? 3.857 11.836 -10.867 1 91.62 30 PRO B N 1
ATOM 1922 C CA . PRO B 1 30 ? 2.727 12.508 -10.227 1 91.62 30 PRO B CA 1
ATOM 1923 C C . PRO B 1 30 ? 1.755 11.539 -9.562 1 91.62 30 PRO B C 1
ATOM 1925 O O . PRO B 1 30 ? 1.234 11.82 -8.477 1 91.62 30 PRO B O 1
ATOM 1928 N N . HIS B 1 31 ? 1.489 10.391 -10.141 1 91.62 31 HIS B N 1
ATOM 1929 C CA . HIS B 1 31 ? 0.53 9.461 -9.57 1 91.62 31 HIS B CA 1
ATOM 1930 C C . HIS B 1 31 ? 1.05 8.875 -8.258 1 91.62 31 HIS B C 1
ATOM 1932 O O . HIS B 1 31 ? 0.274 8.625 -7.332 1 91.62 31 HIS B O 1
ATOM 1938 N N . ASN B 1 32 ? 2.361 8.656 -8.211 1 94.19 32 ASN B N 1
ATOM 1939 C CA . ASN B 1 32 ? 2.945 8.18 -6.961 1 94.19 32 ASN B CA 1
ATOM 1940 C C . ASN B 1 32 ? 2.871 9.25 -5.867 1 94.19 32 ASN B C 1
ATOM 1942 O O . ASN B 1 32 ? 2.508 8.953 -4.73 1 94.19 32 ASN B O 1
ATOM 1946 N N . PHE B 1 33 ? 3.213 10.453 -6.262 1 94.94 33 PHE B N 1
ATOM 1947 C CA . PHE B 1 33 ? 3.174 11.578 -5.332 1 94.94 33 PHE B CA 1
ATOM 1948 C C . PHE B 1 33 ? 1.776 11.742 -4.746 1 94.94 33 PHE B C 1
ATOM 1950 O O . PHE B 1 33 ? 1.614 11.82 -3.529 1 94.94 33 PHE B O 1
ATOM 1957 N N . SER B 1 34 ? 0.797 11.703 -5.566 1 95.56 34 SER B N 1
ATOM 1958 C CA . SER B 1 34 ? -0.594 11.859 -5.156 1 95.56 34 SER B CA 1
ATOM 1959 C C . SER B 1 34 ? -1.053 10.695 -4.289 1 95.56 34 SER B C 1
ATOM 1961 O O . SER B 1 34 ? -1.752 10.891 -3.293 1 95.56 34 SER B O 1
ATOM 1963 N N . ALA B 1 35 ? -0.654 9.492 -4.664 1 95.94 35 ALA B N 1
ATOM 1964 C CA . ALA B 1 35 ? -1.044 8.305 -3.908 1 95.94 35 ALA B CA 1
ATOM 1965 C C . ALA B 1 35 ? -0.438 8.32 -2.508 1 95.94 35 ALA B C 1
ATOM 1967 O O . ALA B 1 35 ? -1.083 7.91 -1.541 1 95.94 35 ALA B O 1
ATOM 1968 N N . ILE B 1 36 ? 0.778 8.812 -2.395 1 97.75 36 ILE B N 1
ATOM 1969 C CA . ILE B 1 36 ? 1.424 8.906 -1.09 1 97.75 36 ILE B CA 1
ATOM 1970 C C . ILE B 1 36 ? 0.68 9.922 -0.22 1 97.75 36 ILE B C 1
ATOM 1972 O O . ILE B 1 36 ? 0.399 9.648 0.951 1 97.75 36 ILE B O 1
ATOM 1976 N N . LEU B 1 37 ? 0.319 11.039 -0.8 1 97.62 37 LEU B N 1
ATOM 1977 C CA . LEU B 1 37 ? -0.408 12.055 -0.04 1 97.62 37 LEU B CA 1
ATOM 1978 C C . LEU B 1 37 ? -1.776 11.531 0.387 1 97.62 3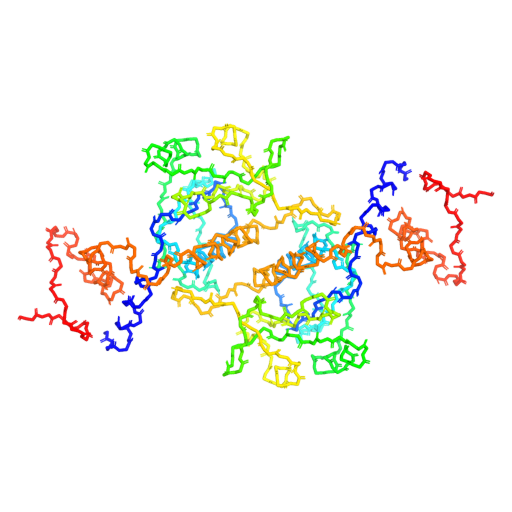7 LEU B C 1
ATOM 1980 O O . LEU B 1 37 ? -2.248 11.836 1.484 1 97.62 37 LEU B O 1
ATOM 1984 N N . ARG B 1 38 ? -2.369 10.789 -0.488 1 97.62 38 ARG B N 1
ATOM 1985 C CA . ARG B 1 38 ? -3.646 10.172 -0.14 1 97.62 38 ARG B CA 1
ATOM 1986 C C . ARG B 1 38 ? -3.498 9.242 1.061 1 97.62 38 ARG B C 1
ATOM 1988 O O . ARG B 1 38 ? -4.344 9.242 1.958 1 97.62 38 ARG B O 1
ATOM 1995 N N . THR B 1 39 ? -2.449 8.469 1.065 1 98.38 39 THR B N 1
ATOM 1996 C CA . THR B 1 39 ? -2.16 7.602 2.203 1 98.38 39 THR B CA 1
ATOM 1997 C C . THR B 1 39 ? -1.902 8.43 3.459 1 98.38 39 THR B C 1
ATOM 1999 O O . THR B 1 39 ? -2.396 8.094 4.539 1 98.38 39 THR B O 1
ATOM 2002 N N . CYS B 1 40 ? -1.148 9.492 3.301 1 98.69 40 CYS B N 1
ATOM 2003 C CA . CYS B 1 40 ? -0.88 10.391 4.418 1 98.69 40 CYS B CA 1
ATOM 2004 C C . CYS B 1 40 ? -2.18 10.898 5.031 1 98.69 40 CYS B C 1
ATOM 2006 O O . CYS B 1 40 ? -2.373 10.812 6.246 1 98.69 40 CYS B O 1
ATOM 2008 N N . ASP B 1 41 ? -3.047 11.383 4.176 1 98.38 41 ASP B N 1
ATOM 2009 C CA . ASP B 1 41 ? -4.344 11.852 4.652 1 98.38 41 ASP B CA 1
ATOM 2010 C C . ASP B 1 41 ? -5.086 10.75 5.398 1 98.38 41 ASP B C 1
ATOM 2012 O O . ASP B 1 41 ? -5.602 10.969 6.496 1 98.38 41 ASP B O 1
ATOM 2016 N N . ALA B 1 42 ? -5.059 9.602 4.836 1 98.31 42 ALA B N 1
ATOM 2017 C CA . ALA B 1 42 ? -5.828 8.469 5.348 1 98.31 42 ALA B CA 1
ATOM 2018 C C . ALA B 1 42 ? -5.359 8.078 6.746 1 98.31 42 ALA B C 1
ATOM 2020 O O . ALA B 1 42 ? -6.168 7.684 7.59 1 98.31 42 ALA B O 1
ATOM 2021 N N . VAL B 1 43 ? -4.07 8.211 7.023 1 98.75 43 VAL B N 1
ATOM 2022 C CA . VAL B 1 43 ? -3.562 7.73 8.305 1 98.75 43 VAL B CA 1
ATOM 2023 C C . VAL B 1 43 ? -3.457 8.898 9.289 1 98.75 43 VAL B C 1
ATOM 2025 O O . VAL B 1 43 ? -3.045 8.711 10.438 1 98.75 43 VAL B O 1
ATOM 2028 N N . GLY B 1 44 ? -3.672 10.102 8.789 1 98.69 44 GLY B N 1
ATOM 2029 C CA . GLY B 1 44 ? -3.76 11.242 9.68 1 98.69 44 GLY B CA 1
ATOM 2030 C C . GLY B 1 44 ? -2.516 12.109 9.672 1 98.69 44 GLY B C 1
ATOM 2031 O O . GLY B 1 44 ? -2.312 12.93 10.57 1 98.69 44 GLY B O 1
ATOM 2032 N N . VAL B 1 45 ? -1.644 11.938 8.727 1 98.81 45 VAL B N 1
ATOM 2033 C CA . VAL B 1 45 ? -0.492 12.828 8.586 1 98.81 45 VAL B CA 1
ATOM 2034 C C . VAL B 1 45 ? -0.966 14.25 8.328 1 98.81 45 VAL B C 1
ATOM 2036 O O . VAL B 1 45 ? -1.841 14.477 7.488 1 98.81 45 VAL B O 1
ATOM 2039 N N . LEU B 1 46 ? -0.413 15.141 9.047 1 98.38 46 LEU B N 1
ATOM 2040 C CA . LEU B 1 46 ? -0.817 16.531 8.922 1 98.38 46 LEU B CA 1
ATOM 2041 C C . LEU B 1 46 ? 0.018 17.25 7.859 1 98.38 46 LEU B C 1
ATOM 2043 O O . LEU B 1 46 ? -0.523 17.969 7.016 1 98.38 46 LEU B O 1
ATOM 2047 N N . THR B 1 47 ? 1.31 17.047 7.934 1 98.25 47 THR B N 1
ATOM 2048 C CA . THR B 1 47 ? 2.262 17.672 7.031 1 98.25 47 THR B CA 1
ATOM 2049 C C . THR B 1 47 ? 3.252 16.656 6.48 1 98.25 47 THR B C 1
ATOM 2051 O O . THR B 1 47 ? 3.828 15.875 7.238 1 98.25 47 THR B O 1
ATOM 2054 N N . ALA B 1 48 ? 3.381 16.688 5.172 1 98.44 48 ALA B N 1
ATOM 2055 C CA . ALA B 1 48 ? 4.418 15.906 4.504 1 98.44 48 ALA B CA 1
ATOM 2056 C C . ALA B 1 48 ? 5.57 16.797 4.047 1 98.44 48 ALA B C 1
ATOM 2058 O O . ALA B 1 48 ? 5.449 18.016 4.035 1 98.44 48 ALA B O 1
ATOM 2059 N N . HIS B 1 49 ? 6.676 16.156 3.781 1 98.5 49 HIS B N 1
ATOM 2060 C CA . HIS B 1 49 ? 7.855 16.859 3.275 1 98.5 49 HIS B CA 1
ATOM 2061 C C . HIS B 1 49 ? 8.297 16.281 1.931 1 98.5 49 HIS B C 1
ATOM 2063 O O . HIS B 1 49 ? 8.156 15.078 1.688 1 98.5 49 HIS B O 1
ATOM 2069 N N . ALA B 1 50 ? 8.836 17.203 1.078 1 97.5 50 ALA B N 1
ATOM 2070 C CA . ALA B 1 50 ? 9.25 16.719 -0.237 1 97.5 50 ALA B CA 1
ATOM 2071 C C . ALA B 1 50 ? 10.477 17.469 -0.733 1 97.5 50 ALA B C 1
ATOM 2073 O O . ALA B 1 50 ? 10.562 18.688 -0.594 1 97.5 50 ALA B O 1
ATOM 2074 N N . VAL B 1 51 ? 11.43 16.734 -1.196 1 96.75 51 VAL B N 1
ATOM 2075 C CA . VAL B 1 51 ? 12.523 17.266 -1.996 1 96.75 51 VAL B CA 1
ATOM 2076 C C . VAL B 1 51 ? 12.164 17.203 -3.479 1 96.75 51 VAL B C 1
ATOM 2078 O O . VAL B 1 51 ? 11.883 16.125 -4.012 1 96.75 51 VAL B O 1
ATOM 2081 N N . PRO B 1 52 ? 12.148 18.328 -4.145 1 92.88 52 PRO B N 1
ATOM 2082 C CA . PRO B 1 52 ? 11.797 18.266 -5.566 1 92.88 52 PRO B CA 1
ATOM 2083 C C . PRO B 1 52 ? 12.812 17.484 -6.391 1 92.88 52 PRO B C 1
ATOM 2085 O O . PRO B 1 52 ? 13.992 17.438 -6.043 1 92.88 52 PRO B O 1
ATOM 2088 N N . PRO B 1 53 ? 12.25 16.938 -7.457 1 88.5 53 PRO B N 1
ATOM 2089 C CA . PRO B 1 53 ? 13.203 16.312 -8.383 1 88.5 53 PRO B CA 1
ATOM 2090 C C . PRO B 1 53 ? 14.141 17.328 -9.039 1 88.5 53 PRO B C 1
ATOM 2092 O O . PRO B 1 53 ? 14.031 18.531 -8.781 1 88.5 53 PRO B O 1
ATOM 2095 N N . LYS B 1 54 ? 15.125 16.734 -9.711 1 77.94 54 LYS B N 1
ATOM 2096 C CA . LYS B 1 54 ? 16.156 17.562 -10.328 1 77.94 54 LYS B CA 1
ATOM 2097 C C . LYS B 1 54 ? 15.539 18.641 -11.203 1 77.94 54 LYS B C 1
ATOM 2099 O O . LYS B 1 54 ? 16.125 19.719 -11.375 1 77.94 54 LYS B O 1
ATOM 2104 N N . SER B 1 55 ? 14.336 18.391 -11.648 1 72.88 55 SER B N 1
ATOM 2105 C CA . SER B 1 55 ? 13.648 19.406 -12.438 1 72.88 55 SER B CA 1
ATOM 2106 C C . SER B 1 55 ? 13.305 20.625 -11.602 1 72.88 55 SER B C 1
ATOM 2108 O O . SER B 1 55 ? 13.031 21.703 -12.141 1 72.88 55 SER B O 1
ATOM 2110 N N . GLY B 1 56 ? 13.266 20.453 -10.352 1 73.94 56 GLY B N 1
ATOM 2111 C CA . GLY B 1 56 ? 13.062 21.531 -9.398 1 73.94 56 GLY B CA 1
ATOM 2112 C C . GLY B 1 56 ? 11.602 21.75 -9.039 1 73.94 56 GLY B C 1
ATOM 2113 O O . GLY B 1 56 ? 11.281 22.562 -8.172 1 73.94 56 GLY B O 1
ATOM 2114 N N . VAL B 1 57 ? 10.672 21.141 -9.703 1 82.62 57 VAL B N 1
ATOM 2115 C CA . VAL B 1 57 ? 9.25 21.328 -9.445 1 82.62 57 VAL B CA 1
ATOM 2116 C C . VAL B 1 57 ? 8.648 20.047 -8.875 1 82.62 57 VAL B C 1
ATOM 2118 O O . VAL B 1 57 ? 8.914 18.953 -9.375 1 82.62 57 VAL B O 1
ATOM 2121 N N . LEU B 1 58 ? 7.906 20.281 -7.793 1 84.31 58 LEU B N 1
ATOM 2122 C CA . LEU B 1 58 ? 7.168 19.125 -7.277 1 84.31 58 LEU B CA 1
ATOM 2123 C C . LEU B 1 58 ? 6.145 18.641 -8.297 1 84.31 58 LEU B C 1
ATOM 2125 O O . LEU B 1 58 ? 5.562 19.438 -9.031 1 84.31 58 LEU B O 1
ATOM 2129 N N . PRO B 1 59 ? 5.996 17.344 -8.273 1 82.31 59 PRO B N 1
ATOM 2130 C CA . PRO B 1 59 ? 5.016 16.828 -9.234 1 82.31 59 PRO B CA 1
ATOM 2131 C C . PRO B 1 59 ? 3.627 17.422 -9.031 1 82.31 59 PRO B C 1
ATOM 2133 O O . PRO B 1 59 ? 3.229 17.703 -7.902 1 82.31 59 PRO B O 1
ATOM 2136 N N . THR B 1 60 ? 2.998 17.688 -10.109 1 76.81 60 THR B N 1
ATOM 2137 C CA . THR B 1 60 ? 1.608 18.125 -10.062 1 76.81 60 THR B CA 1
ATOM 2138 C C . THR B 1 60 ? 0.7 17 -9.578 1 76.81 60 THR B C 1
ATOM 2140 O O . THR B 1 60 ? 0.983 15.82 -9.82 1 76.81 60 THR B O 1
ATOM 2143 N N . PHE B 1 61 ? -0.281 17.391 -8.867 1 75.19 61 PHE B N 1
ATOM 2144 C CA . PHE B 1 61 ? -1.208 16.406 -8.336 1 75.19 61 PHE B CA 1
ATOM 2145 C C . PHE B 1 61 ? -2.07 15.82 -9.453 1 75.19 61 PHE B C 1
ATOM 2147 O O . PHE B 1 61 ? -2.416 16.516 -10.406 1 75.19 61 PHE B O 1
ATOM 2154 N N . ASP B 1 62 ? -2.184 14.586 -9.367 1 70.25 62 ASP B N 1
ATOM 2155 C CA . ASP B 1 62 ? -3.066 13.898 -10.297 1 70.25 62 ASP B CA 1
ATOM 2156 C C . ASP B 1 62 ? -4.531 14.055 -9.898 1 70.25 62 ASP B C 1
ATOM 2158 O O . ASP B 1 62 ? -4.91 13.719 -8.773 1 70.25 62 ASP B O 1
ATOM 2162 N N . ALA B 1 63 ? -5.289 14.609 -10.711 1 61.34 63 ALA B N 1
ATOM 2163 C CA . ALA B 1 63 ? -6.703 14.898 -10.477 1 61.34 63 ALA B CA 1
ATOM 2164 C C . ALA B 1 63 ? -7.457 13.648 -10.047 1 61.34 63 ALA B C 1
ATOM 2166 O O . ALA B 1 63 ? -8.414 13.727 -9.266 1 61.34 63 ALA B O 1
ATOM 2167 N N . THR B 1 64 ? -7.047 12.516 -10.562 1 57.41 64 THR B N 1
ATOM 2168 C CA . THR B 1 64 ? -7.766 11.281 -10.289 1 57.41 64 THR B CA 1
ATOM 2169 C C . THR B 1 64 ? -7.52 10.82 -8.852 1 57.41 64 THR B C 1
ATOM 2171 O O . THR B 1 64 ? -8.305 10.047 -8.297 1 57.41 64 THR B O 1
ATOM 2174 N N . SER B 1 65 ? -6.363 11.352 -8.289 1 60.62 65 SER B N 1
ATOM 2175 C CA . SER B 1 65 ? -5.949 10.828 -6.988 1 60.62 65 SER B CA 1
ATOM 2176 C C . SER B 1 65 ? -6.66 11.555 -5.852 1 60.62 65 SER B C 1
ATOM 2178 O O . SER B 1 65 ? -6.438 11.258 -4.68 1 60.62 65 SER B O 1
ATOM 2180 N N . GLY B 1 66 ? -7.664 12.258 -6.188 1 64.31 66 GLY B N 1
ATOM 2181 C CA . GLY B 1 66 ? -8.422 12.938 -5.148 1 64.31 66 GLY B CA 1
ATOM 2182 C C . GLY B 1 66 ? -7.77 14.227 -4.688 1 64.31 66 GLY B C 1
ATOM 2183 O O . GLY B 1 66 ? -6.781 14.672 -5.27 1 64.31 66 GLY B O 1
ATOM 2184 N N . SER B 1 67 ? -8.328 14.906 -3.797 1 85.06 67 SER B N 1
ATOM 2185 C CA . SER B 1 67 ? -7.949 16.234 -3.328 1 85.06 67 SER B CA 1
ATOM 2186 C C . SER B 1 67 ? -7.141 16.156 -2.039 1 85.06 67 SER B C 1
ATOM 2188 O O . SER B 1 67 ? -7.242 17.031 -1.178 1 85.06 67 SER B O 1
ATOM 2190 N N . ALA B 1 68 ? -6.297 14.984 -1.965 1 92.06 68 ALA B N 1
ATOM 2191 C CA . ALA B 1 68 ? -5.551 14.797 -0.721 1 92.06 68 ALA B CA 1
ATOM 2192 C C . ALA B 1 68 ? -4.617 15.977 -0.46 1 92.06 68 ALA B C 1
ATOM 2194 O O . ALA B 1 68 ? -4.367 16.328 0.693 1 92.06 68 ALA B O 1
ATOM 2195 N N . HIS B 1 69 ? -4.156 16.594 -1.497 1 91.12 69 HIS B N 1
ATOM 2196 C CA . HIS B 1 69 ? -3.221 17.703 -1.384 1 91.12 69 HIS B CA 1
ATOM 2197 C C . HIS B 1 69 ? -3.863 18.891 -0.683 1 91.12 69 HIS B C 1
ATOM 2199 O O . HIS B 1 69 ? -3.162 19.766 -0.172 1 91.12 69 HIS B O 1
ATOM 2205 N N . LYS B 1 70 ? -5.137 18.953 -0.608 1 92.75 70 LYS B N 1
ATOM 2206 C CA . LYS B 1 70 ? -5.855 20.016 0.087 1 92.75 70 LYS B CA 1
ATOM 2207 C C . LYS B 1 70 ? -5.762 19.844 1.601 1 92.75 70 LYS B C 1
ATOM 2209 O O . LYS B 1 70 ? -5.91 20.797 2.352 1 92.75 70 LYS B O 1
ATOM 2214 N N . TRP B 1 71 ? -5.453 18.609 2.012 1 95.94 71 TRP B N 1
ATOM 2215 C CA . TRP B 1 71 ? -5.652 18.281 3.42 1 95.94 71 TRP B CA 1
ATOM 2216 C C . TRP B 1 71 ? -4.332 17.906 4.086 1 95.94 71 TRP B C 1
ATOM 2218 O O . TRP B 1 71 ? -4.273 17.75 5.309 1 95.94 71 TRP B O 1
ATOM 2228 N N . VAL B 1 72 ? -3.348 17.672 3.244 1 97.25 72 VAL B N 1
ATOM 2229 C CA . VAL B 1 72 ? -1.999 17.406 3.729 1 97.25 72 VAL B CA 1
ATOM 2230 C C . VAL B 1 72 ? -1.031 18.453 3.193 1 97.25 72 VAL B C 1
ATOM 2232 O O . VAL B 1 72 ? -0.76 18.5 1.99 1 97.25 72 VAL B O 1
ATOM 2235 N N . ALA B 1 73 ? -0.576 19.266 4.074 1 96.25 73 ALA B N 1
ATOM 2236 C CA . ALA B 1 73 ? 0.407 20.266 3.648 1 96.25 73 ALA B CA 1
ATOM 2237 C C . ALA B 1 73 ? 1.712 19.594 3.223 1 96.25 73 ALA B C 1
ATOM 2239 O O . ALA B 1 73 ? 2.146 18.625 3.838 1 96.25 73 ALA B O 1
ATOM 2240 N N . VAL B 1 74 ? 2.307 20.141 2.137 1 96.75 74 VAL B N 1
ATOM 2241 C CA . VAL B 1 74 ? 3.6 19.625 1.692 1 96.75 74 VAL B CA 1
ATOM 2242 C C . VAL B 1 74 ? 4.66 20.719 1.844 1 96.75 74 VAL B C 1
ATOM 2244 O O . VAL B 1 74 ? 4.574 21.766 1.208 1 96.75 74 VAL B O 1
ATOM 2247 N N . GLN B 1 75 ? 5.57 20.484 2.699 1 97.31 75 GLN B N 1
ATOM 2248 C CA . GLN B 1 75 ? 6.691 21.406 2.867 1 97.31 75 GLN B CA 1
ATOM 2249 C C . GLN B 1 75 ? 7.852 21.047 1.947 1 97.31 75 GLN B C 1
ATOM 2251 O O . GLN B 1 75 ? 8.367 19.922 2.008 1 97.31 75 GLN B O 1
ATOM 2256 N N . ARG B 1 76 ? 8.25 21.984 1.244 1 96.56 76 ARG B N 1
ATOM 2257 C CA . ARG B 1 76 ? 9.367 21.797 0.331 1 96.56 76 ARG B CA 1
ATOM 2258 C C . ARG B 1 76 ? 10.703 21.828 1.079 1 96.56 76 ARG B C 1
ATOM 2260 O O . ARG B 1 76 ? 10.914 22.703 1.933 1 96.56 76 ARG B O 1
ATOM 2267 N N . GLN B 1 77 ? 11.5 20.875 0.748 1 97.38 77 GLN B N 1
ATOM 2268 C CA . GLN B 1 77 ? 12.836 20.812 1.324 1 97.38 77 GLN B CA 1
ATOM 2269 C C . GLN B 1 77 ? 13.906 20.938 0.247 1 97.38 77 GLN B C 1
ATOM 2271 O O . GLN B 1 77 ? 13.711 20.531 -0.894 1 97.38 77 GLN B O 1
ATOM 2276 N N . PRO B 1 78 ? 15.023 21.516 0.623 1 95.5 78 PRO B N 1
ATOM 2277 C CA . PRO B 1 78 ? 16.047 21.719 -0.395 1 95.5 78 PRO B CA 1
ATOM 2278 C C . PRO B 1 78 ? 16.75 20.438 -0.818 1 95.5 78 PRO B C 1
ATOM 2280 O O . PRO B 1 78 ? 17.078 20.266 -1.992 1 95.5 78 PRO B O 1
ATOM 2283 N N . ASP B 1 79 ? 17 19.562 0.167 1 95.75 79 ASP B N 1
ATOM 2284 C CA . ASP B 1 79 ? 17.609 18.266 -0.078 1 95.75 79 ASP B CA 1
ATOM 2285 C C . ASP B 1 79 ? 17.359 17.312 1.086 1 95.75 79 ASP B C 1
ATOM 2287 O O . ASP B 1 79 ? 16.953 17.734 2.17 1 95.75 79 ASP B O 1
ATOM 2291 N N . ALA B 1 80 ? 17.641 16.078 0.812 1 96.94 80 ALA B N 1
ATOM 2292 C CA . ALA B 1 80 ? 17.266 15.047 1.766 1 96.94 80 ALA B CA 1
ATOM 2293 C C . ALA B 1 80 ? 18.094 15.141 3.039 1 96.94 80 ALA B C 1
ATOM 2295 O O . ALA B 1 80 ? 17.578 14.984 4.145 1 96.94 80 ALA B O 1
ATOM 2296 N N . VAL B 1 81 ? 19.344 15.375 2.887 1 97.94 81 VAL B N 1
ATOM 2297 C CA . VAL B 1 81 ? 20.266 15.391 4.031 1 97.94 81 VAL B CA 1
ATOM 2298 C C . VAL B 1 81 ? 19.875 16.516 4.984 1 97.94 81 VAL B C 1
ATOM 2300 O O . VAL B 1 81 ? 19.734 16.297 6.188 1 97.94 81 VAL B O 1
ATOM 2303 N N . THR B 1 82 ? 19.656 17.688 4.465 1 98.12 82 THR B N 1
ATOM 2304 C CA . THR B 1 82 ? 19.234 18.844 5.262 1 98.12 82 THR B CA 1
ATOM 2305 C C . THR B 1 82 ? 17.906 18.562 5.949 1 98.12 82 THR B C 1
ATOM 2307 O O . THR B 1 82 ? 17.734 18.844 7.137 1 98.12 82 THR B O 1
ATOM 2310 N N . ALA B 1 83 ? 16.984 18.016 5.195 1 98.5 83 ALA B N 1
ATOM 2311 C CA . ALA B 1 83 ? 15.656 17.719 5.738 1 98.5 83 ALA B CA 1
ATOM 2312 C C . ALA B 1 83 ? 15.734 16.719 6.891 1 98.5 83 ALA B C 1
ATOM 2314 O O . ALA B 1 83 ? 15.109 16.922 7.934 1 98.5 83 ALA B O 1
ATOM 2315 N N . VAL B 1 84 ? 16.531 15.695 6.707 1 98.75 84 VAL B N 1
ATOM 2316 C CA . VAL B 1 84 ? 16.703 14.672 7.73 1 98.75 84 VAL B CA 1
ATOM 2317 C C . VAL B 1 84 ? 17.266 15.297 9.008 1 98.75 84 VAL B C 1
ATOM 2319 O O . VAL B 1 84 ? 16.734 15.07 10.094 1 98.75 84 VAL B O 1
ATOM 2322 N N . ARG B 1 85 ? 18.25 16.094 8.883 1 98.69 85 ARG B N 1
ATOM 2323 C CA . ARG B 1 85 ? 18.891 16.719 10.039 1 98.69 85 ARG B CA 1
ATOM 2324 C C . ARG B 1 85 ? 17.906 17.641 10.758 1 98.69 85 ARG B C 1
ATOM 2326 O O . ARG B 1 85 ? 17.875 17.672 11.992 1 98.69 85 ARG B O 1
ATOM 2333 N N . GLN B 1 86 ? 17.188 18.375 10.008 1 98.62 86 GLN B N 1
ATOM 2334 C CA . GLN B 1 86 ? 16.188 19.281 10.586 1 98.62 86 GLN B CA 1
ATOM 2335 C C . GLN B 1 86 ? 15.125 18.5 11.352 1 98.62 86 GLN B C 1
ATOM 2337 O O . GLN B 1 86 ? 14.734 18.906 12.453 1 98.62 86 GLN B O 1
ATOM 2342 N N . LEU B 1 87 ? 14.633 17.438 10.789 1 98.75 87 LEU B N 1
ATOM 2343 C CA . LEU B 1 87 ? 13.609 16.609 11.422 1 98.75 87 LEU B CA 1
ATOM 2344 C C . LEU B 1 87 ? 14.141 15.938 12.68 1 98.75 87 LEU B C 1
ATOM 2346 O O . LEU B 1 87 ? 13.453 15.883 13.703 1 98.75 87 LEU B O 1
ATOM 2350 N N . GLN B 1 88 ? 15.359 15.484 12.586 1 98.81 88 GLN B N 1
ATOM 2351 C CA . GLN B 1 88 ? 16 14.906 13.758 1 98.81 88 GLN B CA 1
ATOM 2352 C C . GLN B 1 88 ? 16.172 15.945 14.867 1 98.81 88 GLN B C 1
ATOM 2354 O O . GLN B 1 88 ? 15.93 15.648 16.031 1 98.81 88 GLN B O 1
ATOM 2359 N N . ALA B 1 89 ? 16.562 17.109 14.477 1 98.62 89 ALA B N 1
ATOM 2360 C CA . ALA B 1 89 ? 16.719 18.188 15.438 1 98.62 89 ALA B CA 1
ATOM 2361 C C . ALA B 1 89 ? 15.391 18.531 16.109 1 98.62 89 ALA B C 1
ATOM 2363 O O . ALA B 1 89 ? 15.375 18.984 17.266 1 98.62 89 ALA B O 1
ATOM 2364 N N . ALA B 1 90 ? 14.336 18.266 15.43 1 98.06 90 ALA B N 1
ATOM 2365 C CA . ALA B 1 90 ? 12.992 18.531 15.953 1 98.06 90 ALA B CA 1
ATOM 2366 C C . ALA B 1 90 ? 12.508 17.359 16.797 1 98.06 90 ALA B C 1
ATOM 2368 O O . ALA B 1 90 ? 11.352 17.344 17.25 1 98.06 90 ALA B O 1
ATOM 2369 N N . GLY B 1 91 ? 13.312 16.328 16.969 1 98.5 91 GLY B N 1
ATOM 2370 C CA . GLY B 1 91 ? 13.008 15.242 17.891 1 98.5 91 GLY B CA 1
ATOM 2371 C C . GLY B 1 91 ? 12.383 14.039 17.188 1 98.5 91 GLY B C 1
ATOM 2372 O O . GLY B 1 91 ? 11.883 13.133 17.859 1 98.5 91 GLY B O 1
ATOM 2373 N N . MET B 1 92 ? 12.453 13.984 15.875 1 98.69 92 MET B N 1
ATOM 2374 C CA . MET B 1 92 ? 11.844 12.867 15.148 1 98.69 92 MET B CA 1
ATOM 2375 C C . MET B 1 92 ? 12.883 11.797 14.828 1 98.69 92 MET B C 1
ATOM 2377 O O . MET B 1 92 ? 14.023 12.117 14.477 1 98.69 92 MET B O 1
ATOM 2381 N N . GLN B 1 93 ? 12.508 10.578 14.969 1 98.88 93 GLN B N 1
ATOM 2382 C CA . GLN B 1 93 ? 13.305 9.555 14.312 1 98.88 93 GLN B CA 1
ATOM 2383 C C . GLN B 1 93 ? 13.031 9.523 12.812 1 98.88 93 GLN B C 1
ATOM 2385 O O . GLN B 1 93 ? 11.875 9.617 12.383 1 98.88 93 GLN B O 1
ATOM 2390 N N . VAL B 1 94 ? 14.055 9.438 12.062 1 98.88 94 VAL B N 1
ATOM 2391 C CA . VAL B 1 94 ? 13.93 9.32 10.617 1 98.88 94 VAL B CA 1
ATOM 2392 C C . VAL B 1 94 ? 14.266 7.895 10.188 1 98.88 94 VAL B C 1
ATOM 2394 O O . VAL B 1 94 ? 15.375 7.41 10.43 1 98.88 94 VAL B O 1
ATOM 2397 N N . LEU B 1 95 ? 13.281 7.211 9.617 1 98.88 95 LEU B N 1
ATOM 2398 C CA . LEU B 1 95 ? 13.414 5.844 9.125 1 98.88 95 LEU B CA 1
ATOM 2399 C C . LEU B 1 95 ? 13.523 5.82 7.605 1 98.88 95 LEU B C 1
ATOM 2401 O O . LEU B 1 95 ? 12.555 6.145 6.91 1 98.88 95 LEU B O 1
ATOM 2405 N N . ALA B 1 96 ? 14.664 5.418 7.09 1 98.69 96 ALA B N 1
ATOM 2406 C CA . ALA B 1 96 ? 14.891 5.402 5.648 1 98.69 96 ALA B CA 1
ATOM 2407 C C . ALA B 1 96 ? 14.5 4.055 5.043 1 98.69 96 ALA B C 1
ATOM 2409 O O . ALA B 1 96 ? 14.914 3.004 5.539 1 98.69 96 ALA B O 1
ATOM 2410 N N . THR B 1 97 ? 13.695 4.082 4.016 1 98.06 97 THR B N 1
ATOM 2411 C CA . THR B 1 97 ? 13.375 2.859 3.287 1 98.06 97 THR B CA 1
ATOM 2412 C C . THR B 1 97 ? 14.531 2.455 2.375 1 98.06 97 THR B C 1
ATOM 2414 O O . THR B 1 97 ? 14.586 2.863 1.215 1 98.06 97 THR B O 1
ATOM 2417 N N . HIS B 1 98 ? 15.359 1.705 2.887 1 94.88 98 HIS B N 1
ATOM 2418 C CA . HIS B 1 98 ? 16.625 1.37 2.234 1 94.88 98 HIS B CA 1
ATOM 2419 C C . HIS B 1 98 ? 17.125 0 2.678 1 94.88 98 HIS B C 1
ATOM 2421 O O . HIS B 1 98 ? 17.172 -0.291 3.875 1 94.88 98 HIS B O 1
ATOM 2427 N N . LEU B 1 99 ? 17.453 -0.771 1.605 1 90.62 99 LEU B N 1
ATOM 2428 C CA . LEU B 1 99 ? 18.016 -2.076 1.928 1 90.62 99 LEU B CA 1
ATOM 2429 C C . LEU B 1 99 ? 19.5 -1.958 2.25 1 90.62 99 LEU B C 1
ATOM 2431 O O . LEU B 1 99 ? 20.281 -1.438 1.445 1 90.62 99 LEU B O 1
ATOM 2435 N N . SER B 1 100 ? 19.859 -2.352 3.373 1 90.5 100 SER B N 1
ATOM 2436 C CA . SER B 1 100 ? 21.234 -2.406 3.832 1 90.5 100 SER B CA 1
ATOM 2437 C C . SER B 1 100 ? 21.438 -3.537 4.836 1 90.5 100 SER B C 1
ATOM 2439 O O . SER B 1 100 ? 20.5 -4.246 5.18 1 90.5 100 SER B O 1
ATOM 2441 N N . GLN B 1 101 ? 22.578 -3.717 5.297 1 88.69 101 GLN B N 1
ATOM 2442 C CA . GLN B 1 101 ? 22.891 -4.781 6.242 1 88.69 101 GLN B CA 1
ATOM 2443 C C . GLN B 1 101 ? 22.234 -4.527 7.598 1 88.69 101 GLN B C 1
ATOM 2445 O O . GLN B 1 101 ? 22 -5.465 8.359 1 88.69 101 GLN B O 1
ATOM 2450 N N . ARG B 1 102 ? 21.953 -3.328 7.832 1 90.5 102 ARG B N 1
ATOM 2451 C CA . ARG B 1 102 ? 21.406 -2.996 9.148 1 90.5 102 ARG B CA 1
ATOM 2452 C C . ARG B 1 102 ? 19.906 -2.762 9.078 1 90.5 102 ARG B C 1
ATOM 2454 O O . ARG B 1 102 ? 19.312 -2.258 10.031 1 90.5 102 ARG B O 1
ATOM 2461 N N . SER B 1 103 ? 19.391 -2.99 7.969 1 95.81 103 SER B N 1
ATOM 2462 C CA . SER B 1 103 ? 17.969 -2.695 7.793 1 95.81 103 SER B CA 1
ATOM 2463 C C . SER B 1 103 ? 17.109 -3.564 8.703 1 95.81 103 SER B C 1
ATOM 2465 O O . SER B 1 103 ? 17.375 -4.758 8.859 1 95.81 103 SER B O 1
ATOM 2467 N N . LEU B 1 104 ? 16.125 -2.951 9.305 1 97.88 104 LEU B N 1
ATOM 2468 C CA . LEU B 1 104 ? 15.125 -3.619 10.125 1 97.88 104 LEU B CA 1
ATOM 2469 C C . LEU B 1 104 ? 13.859 -3.908 9.32 1 97.88 104 LEU B C 1
ATOM 2471 O O . LEU B 1 104 ? 13.562 -3.203 8.352 1 97.88 104 LEU B O 1
ATOM 2475 N N . ASP B 1 105 ? 13.164 -4.984 9.781 1 97.69 105 ASP B N 1
ATOM 2476 C CA . ASP B 1 105 ? 11.789 -5.125 9.312 1 97.69 105 ASP B CA 1
ATOM 2477 C C . ASP B 1 105 ? 10.961 -3.881 9.641 1 97.69 105 ASP B C 1
ATOM 2479 O O . ASP B 1 105 ? 11.031 -3.363 10.758 1 97.69 105 ASP B O 1
ATOM 2483 N N . TYR B 1 106 ? 10.156 -3.426 8.68 1 98.5 106 TYR B N 1
ATOM 2484 C CA . TYR B 1 106 ? 9.414 -2.184 8.859 1 98.5 106 TYR B CA 1
ATOM 2485 C C . TYR B 1 106 ? 8.461 -2.283 10.047 1 98.5 106 TYR B C 1
ATOM 2487 O O . TYR B 1 106 ? 7.965 -1.267 10.539 1 98.5 106 TYR B O 1
ATOM 2495 N N . ARG B 1 107 ? 8.203 -3.43 10.57 1 98 107 ARG B N 1
ATOM 2496 C CA . ARG B 1 107 ? 7.262 -3.633 11.664 1 98 107 ARG B CA 1
ATOM 2497 C C . ARG B 1 107 ? 7.953 -3.471 13.016 1 98 107 ARG B C 1
ATOM 2499 O O . ARG B 1 107 ? 7.289 -3.354 14.047 1 98 107 ARG B O 1
ATOM 2506 N N . GLU B 1 108 ? 9.203 -3.344 13.008 1 98.31 108 GLU B N 1
ATOM 2507 C CA . GLU B 1 108 ? 9.977 -3.424 14.242 1 98.31 108 GLU B CA 1
ATOM 2508 C C . GLU B 1 108 ? 10.07 -2.061 14.922 1 98.31 108 GLU B C 1
ATOM 2510 O O . GLU B 1 108 ? 10 -1.964 16.141 1 98.31 108 GLU B O 1
ATOM 2515 N N . PRO B 1 109 ? 10.281 -0.935 14.203 1 98.69 109 PRO B N 1
ATOM 2516 C CA . PRO B 1 109 ? 10.414 0.358 14.875 1 98.69 109 PRO B CA 1
ATOM 2517 C C . PRO B 1 109 ? 9.18 0.734 15.688 1 98.69 109 PRO B C 1
ATOM 2519 O O . PRO B 1 109 ? 8.07 0.275 15.383 1 98.69 109 PRO B O 1
ATOM 2522 N N . ASP B 1 110 ? 9.43 1.536 16.75 1 98.88 110 ASP B N 1
ATOM 2523 C CA . ASP B 1 110 ? 8.344 2.113 17.547 1 98.88 110 ASP B CA 1
ATOM 2524 C C . ASP B 1 110 ? 7.773 3.355 16.859 1 98.88 110 ASP B C 1
ATOM 2526 O O . ASP B 1 110 ? 8.312 4.453 17.016 1 98.88 110 ASP B O 1
ATOM 2530 N N . TYR B 1 111 ? 6.664 3.232 16.219 1 98.88 111 TYR B N 1
ATOM 2531 C CA . TYR B 1 111 ? 6.074 4.32 15.453 1 98.88 111 TYR B CA 1
ATOM 2532 C C . TYR B 1 111 ? 5.25 5.238 16.344 1 98.88 111 TYR B C 1
ATOM 2534 O O . TYR B 1 111 ? 4.703 6.242 15.883 1 98.88 111 TYR B O 1
ATOM 2542 N N . THR B 1 112 ? 5.121 4.879 17.609 1 98.69 112 THR B N 1
ATOM 2543 C CA . THR B 1 112 ? 4.379 5.75 18.516 1 98.69 112 THR B CA 1
ATOM 2544 C C . THR B 1 112 ? 5.223 6.961 18.906 1 98.69 112 THR B C 1
ATOM 2546 O O . THR B 1 112 ? 4.695 7.941 19.438 1 98.69 112 THR B O 1
ATOM 2549 N N . ARG B 1 113 ? 6.523 6.98 18.562 1 98.5 113 ARG B N 1
ATOM 2550 C CA . ARG B 1 113 ? 7.363 8.164 18.719 1 98.5 113 ARG B CA 1
ATOM 2551 C C . ARG B 1 113 ? 7.27 9.062 17.484 1 98.5 113 ARG B C 1
ATOM 2553 O O . ARG B 1 113 ? 6.891 8.609 16.406 1 98.5 113 ARG B O 1
ATOM 2560 N N . PRO B 1 114 ? 7.629 10.359 17.734 1 98.88 114 PRO B N 1
ATOM 2561 C CA . PRO B 1 114 ? 7.676 11.18 16.516 1 98.88 114 PR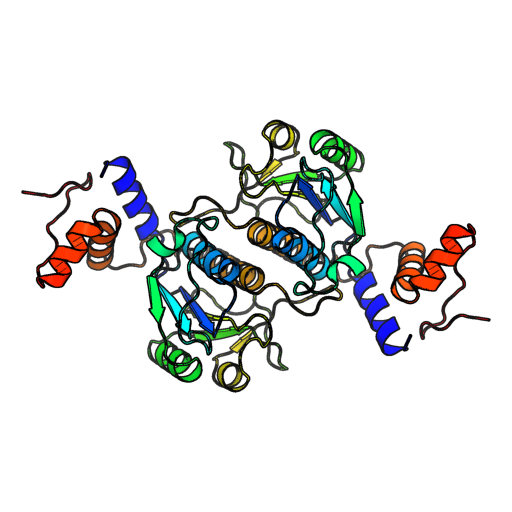O B CA 1
ATOM 2562 C C . PRO B 1 114 ? 8.531 10.555 15.414 1 98.88 114 PRO B C 1
ATOM 2564 O O . PRO B 1 114 ? 9.68 10.18 15.656 1 98.88 114 PRO B O 1
ATOM 2567 N N . THR B 1 115 ? 7.938 10.367 14.258 1 98.94 115 THR B N 1
ATOM 2568 C CA . THR B 1 115 ? 8.57 9.531 13.234 1 98.94 115 THR B CA 1
ATOM 2569 C C . THR B 1 115 ? 8.383 10.141 11.852 1 98.94 115 THR B C 1
ATOM 2571 O O . THR B 1 115 ? 7.293 10.594 11.508 1 98.94 115 THR B O 1
ATOM 2574 N N . CYS B 1 116 ? 9.445 10.188 11.102 1 98.94 116 CYS B N 1
ATOM 2575 C CA . CYS B 1 116 ? 9.414 10.5 9.68 1 98.94 116 CYS B CA 1
ATOM 2576 C C . CYS B 1 116 ? 9.875 9.305 8.852 1 98.94 116 CYS B C 1
ATOM 2578 O O . CYS B 1 116 ? 10.93 8.734 9.109 1 98.94 116 CYS B O 1
ATOM 2580 N N . VAL B 1 117 ? 9.102 8.898 7.93 1 98.94 117 VAL B N 1
ATOM 2581 C CA . VAL B 1 117 ? 9.484 7.855 6.988 1 98.94 117 VAL B CA 1
ATOM 2582 C C . VAL B 1 117 ? 10.07 8.484 5.727 1 98.94 117 VAL B C 1
ATOM 2584 O O . VAL B 1 117 ? 9.398 9.258 5.039 1 98.94 117 VAL B O 1
ATOM 2587 N N . LEU B 1 118 ? 11.289 8.172 5.461 1 98.88 118 LEU B N 1
ATOM 2588 C CA . LEU B 1 118 ? 11.992 8.695 4.293 1 98.88 118 LEU B CA 1
ATOM 2589 C C . LEU B 1 118 ? 11.82 7.766 3.094 1 98.88 118 LEU B C 1
ATOM 2591 O O . LEU B 1 118 ? 12.242 6.605 3.135 1 98.88 118 LEU B O 1
ATOM 2595 N N . LEU B 1 119 ? 11.242 8.281 2.053 1 98.25 119 LEU B N 1
ATOM 2596 C CA . LEU B 1 119 ? 10.953 7.555 0.821 1 98.25 119 LEU B CA 1
ATOM 2597 C C . LEU B 1 119 ? 11.789 8.086 -0.334 1 98.25 119 LEU B C 1
ATOM 2599 O O . LEU B 1 119 ? 11.922 9.305 -0.506 1 98.25 119 LEU B O 1
ATOM 2603 N N . GLY B 1 120 ? 12.289 7.219 -1.095 1 95.19 120 GLY B N 1
ATOM 2604 C CA . GLY B 1 120 ? 13.156 7.633 -2.188 1 95.19 120 GLY B CA 1
ATOM 2605 C C . GLY B 1 120 ? 12.469 7.586 -3.541 1 95.19 120 GLY B C 1
ATOM 2606 O O . GLY B 1 120 ? 11.328 7.137 -3.65 1 95.19 120 GLY B O 1
ATOM 2607 N N . ALA B 1 121 ? 13.242 8.031 -4.527 1 90.06 121 ALA B N 1
ATOM 2608 C CA . ALA B 1 121 ? 12.766 8.078 -5.91 1 90.06 121 ALA B CA 1
ATOM 2609 C C . ALA B 1 121 ? 12.523 6.676 -6.457 1 90.06 121 ALA B C 1
ATOM 2611 O O . ALA B 1 121 ? 13.133 5.707 -6 1 90.06 121 ALA B O 1
ATOM 2612 N N . GLU B 1 122 ? 11.633 6.504 -7.48 1 86.44 122 GLU B N 1
ATOM 2613 C CA . GLU B 1 122 ? 11.234 5.23 -8.07 1 86.44 122 GLU B CA 1
ATOM 2614 C C . GLU B 1 122 ? 12.445 4.488 -8.641 1 86.44 122 GLU B C 1
ATOM 2616 O O . GLU B 1 122 ? 12.57 3.273 -8.461 1 86.44 122 GLU B O 1
ATOM 2621 N N . LYS B 1 123 ? 13.398 5.098 -9.258 1 82.56 123 LYS B N 1
ATOM 2622 C CA . LYS B 1 123 ? 14.492 4.426 -9.945 1 82.56 123 LYS B CA 1
ATOM 2623 C C . LYS B 1 123 ? 15.695 4.242 -9.023 1 82.56 123 LYS B C 1
ATOM 2625 O O . LYS B 1 123 ? 16.328 3.182 -9.016 1 82.56 123 LYS B O 1
ATOM 2630 N N . TRP B 1 124 ? 15.828 5.148 -8.086 1 87.19 124 TRP B N 1
ATOM 2631 C CA . TRP B 1 124 ? 17.125 5.152 -7.41 1 87.19 124 TRP B CA 1
ATOM 2632 C C . TRP B 1 124 ? 16.953 4.918 -5.914 1 87.19 124 TRP B C 1
ATOM 2634 O O . TRP B 1 124 ? 17.922 4.605 -5.215 1 87.19 124 TRP B O 1
ATOM 2644 N N . GLY B 1 125 ? 15.734 5.066 -5.441 1 92.12 125 GLY B N 1
ATOM 2645 C CA . GLY B 1 125 ? 15.508 4.926 -4.012 1 92.12 125 GLY B CA 1
ATOM 2646 C C . GLY B 1 125 ? 16.125 6.047 -3.199 1 92.12 125 GLY B C 1
ATOM 2647 O O . GLY B 1 125 ? 16.297 7.164 -3.693 1 92.12 125 GLY B O 1
ATOM 2648 N N . VAL B 1 126 ? 16.312 5.785 -1.959 1 94.31 126 VAL B N 1
ATOM 2649 C CA . VAL B 1 126 ? 16.938 6.742 -1.047 1 94.31 126 VAL B CA 1
ATOM 2650 C C . VAL B 1 126 ? 18.438 6.77 -1.27 1 94.31 126 VAL B C 1
ATOM 2652 O O . VAL B 1 126 ? 19.078 5.723 -1.435 1 94.31 126 VAL B O 1
ATOM 2655 N N . SER B 1 127 ? 19 7.973 -1.293 1 92.31 127 SER B N 1
ATOM 2656 C CA . SER B 1 127 ? 20.438 8.078 -1.483 1 92.31 127 SER B CA 1
ATOM 2657 C C . SER B 1 127 ? 21.203 7.441 -0.327 1 92.31 127 SER B C 1
ATOM 2659 O O . SER B 1 127 ? 20.703 7.406 0.803 1 92.31 127 SER B O 1
ATOM 2661 N N . ASP B 1 128 ? 22.391 6.996 -0.625 1 93.56 128 ASP B N 1
ATOM 2662 C CA . ASP B 1 128 ? 23.219 6.395 0.406 1 93.56 128 ASP B CA 1
ATOM 2663 C C . ASP B 1 128 ? 23.484 7.379 1.544 1 93.56 128 ASP B C 1
ATOM 2665 O O . ASP B 1 128 ? 23.484 6.992 2.715 1 93.56 128 ASP B O 1
ATOM 2669 N N . GLU B 1 129 ? 23.719 8.586 1.209 1 95.81 129 GLU B N 1
ATOM 2670 C CA . GLU B 1 129 ? 24.016 9.609 2.209 1 95.81 129 GLU B CA 1
ATOM 2671 C C . GLU B 1 129 ? 22.828 9.797 3.16 1 95.81 129 GLU B C 1
ATOM 2673 O O . GLU B 1 129 ? 23.016 9.828 4.379 1 95.81 129 GLU B O 1
ATOM 2678 N N . ALA B 1 130 ? 21.656 9.922 2.598 1 96.62 130 ALA B N 1
ATOM 2679 C CA . ALA B 1 130 ? 20.453 10.094 3.418 1 96.62 130 ALA B CA 1
ATOM 2680 C C . ALA B 1 130 ? 20.188 8.852 4.262 1 96.62 130 ALA B C 1
ATOM 2682 O O . ALA B 1 130 ? 19.797 8.953 5.43 1 96.62 130 ALA B O 1
ATOM 2683 N N . ALA B 1 131 ? 20.391 7.688 3.664 1 97.12 131 ALA B N 1
ATOM 2684 C CA . ALA B 1 131 ? 20.203 6.426 4.379 1 97.12 131 ALA B CA 1
ATOM 2685 C C . ALA B 1 131 ? 21.172 6.305 5.547 1 97.12 131 ALA B C 1
ATOM 2687 O O . ALA B 1 131 ? 20.812 5.785 6.609 1 97.12 131 ALA B O 1
ATOM 2688 N N . GLU B 1 132 ? 22.375 6.781 5.355 1 97.19 132 GLU B N 1
ATOM 2689 C CA . GLU B 1 132 ? 23.422 6.668 6.367 1 97.19 132 GLU B CA 1
ATOM 2690 C C . GLU B 1 132 ? 23.109 7.547 7.574 1 97.19 132 GLU B C 1
ATOM 2692 O O . GLU B 1 132 ? 23.375 7.156 8.711 1 97.19 132 GLU B O 1
ATOM 2697 N N . ILE B 1 133 ? 22.562 8.688 7.367 1 98 133 ILE B N 1
ATOM 2698 C CA . ILE B 1 133 ? 22.391 9.617 8.477 1 98 133 ILE B CA 1
ATOM 2699 C C . ILE B 1 133 ? 21.031 9.391 9.133 1 98 133 ILE B C 1
ATOM 2701 O O . ILE B 1 133 ? 20.75 9.953 10.195 1 98 133 ILE B O 1
ATOM 2705 N N . ALA B 1 134 ? 20.125 8.594 8.477 1 98.44 134 ALA B N 1
ATOM 2706 C CA . ALA B 1 134 ? 18.844 8.258 9.086 1 98.44 134 ALA B CA 1
ATOM 2707 C C . ALA B 1 134 ? 19.047 7.512 10.406 1 98.44 134 ALA B C 1
ATOM 2709 O O . ALA B 1 134 ? 20.078 6.875 10.617 1 98.44 134 ALA B O 1
ATOM 2710 N N . ASP B 1 135 ? 18.109 7.621 11.289 1 98.69 135 ASP B N 1
ATOM 2711 C CA . ASP B 1 135 ? 18.219 6.949 12.578 1 98.69 135 ASP B CA 1
ATOM 2712 C C . ASP B 1 135 ? 18.188 5.434 12.414 1 98.69 135 ASP B C 1
ATOM 2714 O O . ASP B 1 135 ? 18.781 4.703 13.211 1 98.69 135 ASP B O 1
ATOM 2718 N N . ALA B 1 136 ? 17.453 4.926 11.422 1 98.44 136 ALA B N 1
ATOM 2719 C CA . ALA B 1 136 ? 17.422 3.514 11.039 1 98.44 136 ALA B CA 1
ATOM 2720 C C . ALA B 1 136 ? 17.047 3.344 9.57 1 98.44 136 ALA B C 1
ATOM 2722 O O . ALA B 1 136 ? 16.422 4.23 8.984 1 98.44 136 ALA B O 1
ATOM 2723 N N . ASN B 1 137 ? 17.5 2.262 9.016 1 98.44 137 ASN B N 1
ATOM 2724 C CA . ASN B 1 137 ? 17 1.777 7.734 1 98.44 137 ASN B CA 1
ATOM 2725 C C . ASN B 1 137 ? 15.953 0.679 7.922 1 98.44 137 ASN B C 1
ATOM 2727 O O . ASN B 1 137 ? 16.109 -0.18 8.797 1 98.44 137 ASN B O 1
ATOM 2731 N N . ILE B 1 138 ? 14.883 0.782 7.148 1 98.5 138 ILE B N 1
ATOM 2732 C CA . ILE B 1 138 ? 13.836 -0.234 7.242 1 98.5 138 ILE B CA 1
ATOM 2733 C C . ILE B 1 138 ? 13.562 -0.824 5.863 1 98.5 138 ILE B C 1
ATOM 2735 O O . ILE B 1 138 ? 13.797 -0.169 4.844 1 98.5 138 ILE B O 1
ATOM 2739 N N . VAL B 1 139 ? 13.086 -2.051 5.855 1 97.38 139 VAL B N 1
ATOM 2740 C CA . VAL B 1 139 ? 12.773 -2.744 4.609 1 97.38 139 VAL B CA 1
ATOM 2741 C C . VAL B 1 139 ? 11.453 -3.506 4.758 1 97.38 139 VAL B C 1
ATOM 2743 O O . VAL B 1 139 ? 11.07 -3.873 5.871 1 97.38 139 VAL B O 1
ATOM 2746 N N . ILE B 1 140 ? 10.75 -3.615 3.727 1 97.31 140 ILE B N 1
ATOM 2747 C CA . ILE B 1 140 ? 9.609 -4.516 3.619 1 97.31 140 ILE B CA 1
ATOM 2748 C C . ILE B 1 140 ? 10.07 -5.867 3.068 1 97.31 140 ILE B C 1
ATOM 2750 O O . ILE B 1 140 ? 10.555 -5.949 1.94 1 97.31 140 ILE B O 1
ATOM 2754 N N . PRO B 1 141 ? 9.953 -6.855 3.861 1 94.38 141 PRO B N 1
ATOM 2755 C CA . PRO B 1 141 ? 10.422 -8.156 3.369 1 94.38 141 PRO B CA 1
ATOM 2756 C C . PRO B 1 141 ? 9.727 -8.586 2.082 1 94.38 141 PRO B C 1
ATOM 2758 O O . PRO B 1 141 ? 8.492 -8.5 1.984 1 94.38 141 PRO B O 1
ATOM 2761 N N . MET B 1 142 ? 10.5 -9.016 1.103 1 95.81 142 MET B N 1
ATOM 2762 C CA . MET B 1 142 ? 10.023 -9.508 -0.185 1 95.81 142 MET B CA 1
ATOM 2763 C C . MET B 1 142 ? 10.172 -11.031 -0.267 1 95.81 142 MET B C 1
ATOM 2765 O O . MET B 1 142 ? 11.273 -11.555 -0.167 1 95.81 142 MET B O 1
ATOM 2769 N N . PHE B 1 143 ? 9.109 -11.711 -0.538 1 97.38 143 PHE B N 1
ATOM 2770 C CA . PHE B 1 143 ? 9.18 -13.164 -0.572 1 97.38 143 PHE B CA 1
ATOM 2771 C C . PHE B 1 143 ? 9.109 -13.68 -2.006 1 97.38 143 PHE B C 1
ATOM 2773 O O . PHE B 1 143 ? 9.102 -14.883 -2.238 1 97.38 143 PHE B O 1
ATOM 2780 N N . GLY B 1 144 ? 9.031 -12.742 -2.924 1 97.06 144 GLY B N 1
ATOM 2781 C CA . GLY B 1 144 ? 8.969 -13.086 -4.336 1 97.06 144 GLY B CA 1
ATOM 2782 C C . GLY B 1 144 ? 10.258 -12.797 -5.074 1 97.06 144 GLY B C 1
ATOM 2783 O O . GLY B 1 144 ? 11.344 -12.859 -4.492 1 97.06 144 GLY B O 1
ATOM 2784 N N . MET B 1 145 ? 10.148 -12.648 -6.375 1 96.06 145 MET B N 1
ATOM 2785 C CA . MET B 1 145 ? 11.289 -12.422 -7.25 1 96.06 145 MET B CA 1
ATOM 2786 C C . MET B 1 145 ? 11.586 -10.93 -7.375 1 96.06 145 MET B C 1
ATOM 2788 O O . MET B 1 145 ? 12.727 -10.531 -7.629 1 96.06 145 MET B O 1
ATOM 2792 N N . VAL B 1 146 ? 10.516 -10.18 -7.184 1 94.19 146 VAL B N 1
ATOM 2793 C CA . VAL B 1 146 ? 10.719 -8.742 -7.301 1 94.19 146 VAL B CA 1
ATOM 2794 C C . VAL B 1 146 ? 11.594 -8.242 -6.152 1 94.19 146 VAL B C 1
ATOM 2796 O O . VAL B 1 146 ? 11.586 -8.828 -5.062 1 94.19 146 VAL B O 1
ATOM 2799 N N . GLN B 1 147 ? 12.227 -7.125 -6.359 1 90.69 147 GLN B N 1
ATOM 2800 C CA . GLN B 1 147 ? 13.211 -6.648 -5.391 1 90.69 147 GLN B CA 1
ATOM 2801 C C . GLN B 1 147 ? 12.656 -5.48 -4.582 1 90.69 147 GLN B C 1
ATOM 2803 O O . GLN B 1 147 ? 13.219 -5.117 -3.545 1 90.69 147 GLN B O 1
ATOM 2808 N N . SER B 1 148 ? 11.656 -4.871 -5.145 1 93.19 148 SER B N 1
ATOM 2809 C CA . SER B 1 148 ? 11.078 -3.725 -4.449 1 93.19 148 SER B CA 1
ATOM 2810 C C . SER B 1 148 ? 9.617 -3.518 -4.84 1 93.19 148 SER B C 1
ATOM 2812 O O . SER B 1 148 ? 9.133 -4.137 -5.789 1 93.19 148 SER B O 1
ATOM 2814 N N . LEU B 1 149 ? 9.016 -2.699 -4.043 1 96.12 149 LEU B N 1
ATOM 2815 C CA . LEU B 1 149 ? 7.645 -2.291 -4.312 1 96.12 149 LEU B CA 1
ATOM 2816 C C . LEU B 1 149 ? 7.602 -0.917 -4.973 1 96.12 149 LEU B C 1
ATOM 2818 O O . LEU B 1 149 ? 8.602 -0.193 -4.969 1 96.12 149 LEU B O 1
ATOM 2822 N N . ASN B 1 150 ? 6.461 -0.628 -5.656 1 94.75 150 ASN B N 1
ATOM 2823 C CA . ASN B 1 150 ? 6.152 0.757 -5.992 1 94.75 150 ASN B CA 1
ATOM 2824 C C . ASN B 1 150 ? 6.242 1.666 -4.77 1 94.75 150 ASN B C 1
ATOM 2826 O O . ASN B 1 150 ? 5.801 1.295 -3.682 1 94.75 150 ASN B O 1
ATOM 2830 N N . VAL B 1 151 ? 6.754 2.832 -4.945 1 96.88 151 VAL B N 1
ATOM 2831 C CA . VAL B 1 151 ? 7.07 3.689 -3.809 1 96.88 151 VAL B CA 1
ATOM 2832 C C . VAL B 1 151 ? 5.793 4.051 -3.059 1 96.88 151 VAL B C 1
ATOM 2834 O O . VAL B 1 151 ? 5.797 4.176 -1.831 1 96.88 151 VAL B O 1
ATOM 2837 N N . SER B 1 152 ? 4.672 4.309 -3.744 1 97.12 152 SER B N 1
ATOM 2838 C CA . SER B 1 152 ? 3.426 4.633 -3.053 1 97.12 152 SER B CA 1
ATOM 2839 C C . SER B 1 152 ? 2.906 3.439 -2.262 1 97.12 152 SER B C 1
ATOM 2841 O O . SER B 1 152 ? 2.326 3.605 -1.186 1 97.12 152 SER B O 1
ATOM 2843 N N . VAL B 1 153 ? 3.158 2.236 -2.791 1 97.81 153 VAL B N 1
ATOM 2844 C CA . VAL B 1 153 ? 2.783 0.998 -2.117 1 97.81 153 VAL B CA 1
ATOM 2845 C C . VAL B 1 153 ? 3.645 0.806 -0.872 1 97.81 153 VAL B C 1
ATOM 2847 O O . VAL B 1 153 ? 3.133 0.476 0.201 1 97.81 153 VAL B O 1
ATOM 2850 N N . ALA B 1 154 ? 4.941 1.055 -1.02 1 98.25 154 ALA B N 1
ATOM 2851 C CA . ALA B 1 154 ? 5.848 0.961 0.124 1 98.25 154 ALA B CA 1
ATOM 2852 C C . ALA B 1 154 ? 5.445 1.943 1.221 1 98.25 154 ALA B C 1
ATOM 2854 O O . ALA B 1 154 ? 5.379 1.576 2.396 1 98.25 154 ALA B O 1
ATOM 2855 N N . ALA B 1 155 ? 5.148 3.154 0.811 1 98.56 155 ALA B N 1
ATOM 2856 C CA . ALA B 1 155 ? 4.727 4.188 1.753 1 98.56 155 ALA B CA 1
ATOM 2857 C C . ALA B 1 155 ? 3.498 3.746 2.543 1 98.56 155 ALA B C 1
ATOM 2859 O O . ALA B 1 155 ? 3.475 3.844 3.771 1 98.56 155 ALA B O 1
ATOM 2860 N N . ALA B 1 156 ? 2.535 3.232 1.855 1 98.62 156 ALA B N 1
ATOM 2861 C CA . ALA B 1 156 ? 1.286 2.814 2.488 1 98.62 156 ALA B CA 1
ATOM 2862 C C . ALA B 1 156 ? 1.521 1.659 3.457 1 98.62 156 ALA B C 1
ATOM 2864 O O . ALA B 1 156 ? 0.995 1.658 4.574 1 98.62 156 ALA B O 1
ATOM 2865 N N . THR B 1 157 ? 2.32 0.687 2.992 1 98.56 157 THR B N 1
ATOM 2866 C CA . THR B 1 157 ? 2.609 -0.48 3.818 1 98.56 157 THR B CA 1
ATOM 2867 C C . THR B 1 157 ? 3.217 -0.062 5.152 1 98.56 157 THR B C 1
ATOM 2869 O O . THR B 1 157 ? 2.799 -0.541 6.211 1 98.56 157 THR B O 1
ATOM 2872 N N . ILE B 1 158 ? 4.098 0.863 5.121 1 98.81 158 ILE B N 1
ATOM 2873 C CA . ILE B 1 158 ? 4.793 1.315 6.324 1 98.81 158 ILE B CA 1
ATOM 2874 C C . ILE B 1 158 ? 3.865 2.203 7.152 1 98.81 158 ILE B C 1
ATOM 2876 O O . ILE B 1 158 ? 3.77 2.045 8.367 1 98.81 158 ILE B O 1
ATOM 2880 N N . LEU B 1 159 ? 3.121 3.102 6.539 1 98.88 159 LEU B N 1
ATOM 2881 C CA . LEU B 1 159 ? 2.287 4.066 7.25 1 98.88 159 LEU B CA 1
ATOM 2882 C C . LEU B 1 159 ? 1.104 3.371 7.918 1 98.88 159 LEU B C 1
ATOM 2884 O O . LEU B 1 159 ? 0.661 3.787 8.992 1 98.88 159 LEU B O 1
ATOM 2888 N N . PHE B 1 160 ? 0.582 2.309 7.348 1 98.69 160 PHE B N 1
ATOM 2889 C CA . PHE B 1 160 ? -0.536 1.62 7.98 1 98.69 160 PHE B CA 1
ATOM 2890 C C . PHE B 1 160 ? -0.052 0.749 9.133 1 98.69 160 PHE B C 1
ATOM 2892 O O . PHE B 1 160 ? -0.821 0.431 10.047 1 98.69 160 PHE B O 1
ATOM 2899 N N . GL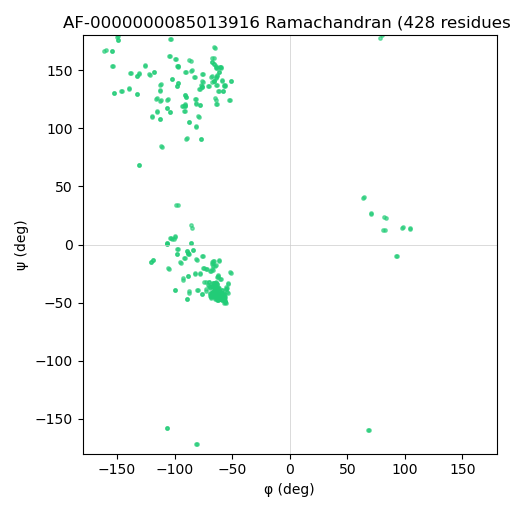U B 1 161 ? 1.262 0.319 9.07 1 98.5 161 GLU B N 1
ATOM 2900 C CA . GLU B 1 161 ? 1.842 -0.247 10.289 1 98.5 161 GLU B CA 1
ATOM 2901 C C . GLU B 1 161 ? 1.952 0.804 11.383 1 98.5 161 GLU B C 1
ATOM 2903 O O . GLU B 1 161 ? 1.63 0.533 12.547 1 98.5 161 GLU B O 1
ATOM 2908 N N . ALA B 1 162 ? 2.393 2.018 11.023 1 98.81 162 ALA B N 1
ATOM 2909 C CA . ALA B 1 162 ? 2.439 3.115 11.984 1 98.81 162 ALA B CA 1
ATOM 2910 C C . ALA B 1 162 ? 1.054 3.398 12.562 1 98.81 162 ALA B C 1
ATOM 2912 O O . ALA B 1 162 ? 0.904 3.59 13.773 1 98.81 162 ALA B O 1
ATOM 2913 N N . GLN B 1 163 ? 0.043 3.434 11.68 1 98.62 163 GLN B N 1
ATOM 2914 C CA . GLN B 1 163 ? -1.328 3.652 12.133 1 98.62 163 GLN B CA 1
ATOM 2915 C C . GLN B 1 163 ? -1.763 2.572 13.117 1 98.62 163 GLN B C 1
ATOM 2917 O O . GLN B 1 163 ? -2.377 2.873 14.148 1 98.62 163 GLN B O 1
ATOM 2922 N N . ARG B 1 164 ? -1.472 1.33 12.781 1 97.56 164 ARG B N 1
ATOM 2923 C CA . ARG B 1 164 ? -1.84 0.219 13.656 1 97.56 164 ARG B CA 1
ATOM 2924 C C . ARG B 1 164 ? -1.259 0.403 15.055 1 97.56 164 ARG B C 1
ATOM 2926 O O . ARG B 1 164 ? -1.968 0.252 16.047 1 97.56 164 ARG B O 1
ATOM 2933 N N . GLN B 1 165 ? 0.036 0.713 15.102 1 98.44 165 GLN B N 1
ATOM 2934 C CA . GLN B 1 165 ? 0.691 0.89 16.391 1 98.44 165 GLN B CA 1
ATOM 2935 C C . GLN B 1 165 ? 0.081 2.057 17.172 1 98.44 165 GLN B C 1
ATOM 2937 O O . GLN B 1 165 ? -0.185 1.946 18.359 1 98.44 165 GLN B O 1
ATOM 2942 N N . ARG B 1 166 ? -0.168 3.133 16.469 1 98.62 166 ARG B N 1
ATOM 2943 C CA . ARG B 1 166 ? -0.682 4.332 17.125 1 98.62 166 ARG B CA 1
ATOM 2944 C C . ARG B 1 166 ? -2.125 4.133 17.578 1 98.62 166 ARG B C 1
ATOM 2946 O O . ARG B 1 166 ? -2.529 4.648 18.625 1 98.62 166 ARG B O 1
ATOM 2953 N N . LEU B 1 167 ? -2.908 3.383 16.797 1 97.94 167 LEU B N 1
ATOM 2954 C CA . LEU B 1 167 ? -4.258 3.02 17.219 1 97.94 167 LEU B CA 1
ATOM 2955 C C . LEU B 1 167 ? -4.223 2.201 18.5 1 97.94 167 LEU B C 1
ATOM 2957 O O . LEU B 1 167 ? -4.969 2.484 19.453 1 97.94 167 LEU B O 1
ATOM 2961 N N . SER B 1 168 ? -3.316 1.236 18.516 1 97.69 168 SER B N 1
ATOM 2962 C CA . SER B 1 168 ? -3.182 0.37 19.688 1 97.69 168 SER B CA 1
ATOM 2963 C C . SER B 1 168 ? -2.768 1.165 20.922 1 97.69 168 SER B C 1
ATOM 2965 O O . SER B 1 168 ? -3.156 0.828 22.047 1 97.69 168 SER B O 1
ATOM 2967 N N . ALA B 1 169 ? -2.074 2.24 20.703 1 98.38 169 ALA B N 1
ATOM 2968 C CA . ALA B 1 169 ? -1.591 3.08 21.797 1 98.38 169 ALA B CA 1
ATOM 2969 C C . ALA B 1 169 ? -2.617 4.148 22.156 1 98.38 169 ALA B C 1
ATOM 2971 O O . ALA B 1 169 ? -2.398 4.938 23.078 1 98.38 169 ALA B O 1
ATOM 2972 N N . GLY B 1 170 ? -3.725 4.277 21.422 1 98.12 170 GLY B N 1
ATOM 2973 C CA . GLY B 1 170 ? -4.789 5.219 21.719 1 98.12 170 GLY B CA 1
ATOM 2974 C C . GLY B 1 170 ? -4.512 6.621 21.219 1 98.12 170 GLY B C 1
ATOM 2975 O O . GLY B 1 170 ? -5.121 7.59 21.672 1 98.12 170 GLY B O 1
ATOM 2976 N N . MET B 1 171 ? -3.656 6.781 20.203 1 98.31 171 MET B N 1
ATOM 2977 C CA . MET B 1 171 ? -3.189 8.094 19.781 1 98.31 171 MET B CA 1
ATOM 2978 C C . MET B 1 171 ? -4.219 8.773 18.875 1 98.31 171 MET B C 1
ATOM 2980 O O . MET B 1 171 ? -4.121 9.969 18.609 1 98.31 171 MET B O 1
ATOM 2984 N N . TYR B 1 172 ? -5.207 8.008 18.422 1 98.31 172 TYR B N 1
ATOM 2985 C CA . TYR B 1 172 ? -6.27 8.586 17.609 1 98.31 172 TYR B CA 1
ATOM 2986 C C . TYR B 1 172 ? -7.496 8.906 18.453 1 98.31 172 TYR B C 1
ATOM 2988 O O . TYR B 1 172 ? -8.469 9.477 17.969 1 98.31 172 TYR B O 1
ATOM 2996 N N . ASP B 1 173 ? -7.445 8.547 19.75 1 97.69 173 ASP B N 1
ATOM 2997 C CA . ASP B 1 173 ? -8.617 8.641 20.609 1 97.69 173 ASP B CA 1
ATOM 2998 C C . ASP B 1 173 ? -8.789 10.055 21.141 1 97.69 173 ASP B C 1
ATOM 3000 O O . ASP B 1 173 ? -9.891 10.445 21.547 1 97.69 173 ASP B O 1
ATOM 3004 N N . THR B 1 174 ? -7.645 10.773 21.188 1 96.75 174 THR B N 1
ATOM 3005 C CA . THR B 1 174 ? -7.652 12.156 21.641 1 96.75 174 THR B CA 1
ATOM 3006 C C . THR B 1 174 ? -6.848 13.039 20.672 1 96.75 174 THR B C 1
ATOM 3008 O O . THR B 1 174 ? -5.855 12.586 20.109 1 96.75 174 THR B O 1
ATOM 3011 N N . PRO B 1 175 ? -7.344 14.227 20.531 1 97.56 175 PRO B N 1
ATOM 3012 C CA . PRO B 1 175 ? -6.586 15.102 19.625 1 97.56 175 PRO B CA 1
ATOM 3013 C C . PRO B 1 175 ? -5.125 15.25 20.047 1 97.56 175 PRO B C 1
ATOM 3015 O O . PRO B 1 175 ? -4.832 15.391 21.234 1 97.56 175 PRO B O 1
ATOM 3018 N N . GLN B 1 176 ? -4.301 15.18 19.062 1 97.75 176 GLN B N 1
ATOM 3019 C CA . GLN B 1 176 ? -2.873 15.359 19.312 1 97.75 176 GLN B CA 1
ATOM 3020 C C . GLN B 1 176 ? -2.453 16.812 19.094 1 97.75 176 GLN B C 1
ATOM 3022 O O . GLN B 1 176 ? -1.359 17.203 19.484 1 97.75 176 GLN B O 1
ATOM 3027 N N . LEU B 1 177 ? -3.283 17.562 18.438 1 97.69 177 LEU B N 1
ATOM 3028 C CA . LEU B 1 177 ? -3.072 19 18.234 1 97.69 177 LEU B CA 1
ATOM 3029 C C . LEU B 1 177 ? -3.535 19.797 19.438 1 97.69 177 LEU B C 1
ATOM 3031 O O . LEU B 1 177 ? -4.562 19.484 20.047 1 97.69 177 LEU B O 1
ATOM 3035 N N . ALA B 1 178 ? -2.82 20.875 19.75 1 97.19 178 ALA B N 1
ATOM 3036 C CA . ALA B 1 178 ? -3.312 21.812 20.734 1 97.19 178 ALA B CA 1
ATOM 3037 C C . ALA B 1 178 ? -4.641 22.438 20.297 1 97.19 178 ALA B C 1
ATOM 3039 O O . ALA B 1 178 ? -4.867 22.641 19.109 1 97.19 178 ALA B O 1
ATOM 3040 N N . PRO B 1 179 ? -5.477 22.75 21.25 1 95.94 179 PRO B N 1
ATOM 3041 C CA . PRO B 1 179 ? -6.797 23.281 20.906 1 95.94 179 PRO B CA 1
ATOM 3042 C C . PRO B 1 179 ? -6.719 24.5 19.984 1 95.94 179 PRO B C 1
ATOM 3044 O O . PRO B 1 179 ? -7.477 24.609 19.031 1 95.94 179 PRO B O 1
ATOM 3047 N N . ALA B 1 180 ? -5.785 25.344 20.281 1 95.75 180 ALA B N 1
ATOM 3048 C CA . ALA B 1 180 ? -5.645 26.562 19.469 1 95.75 180 ALA B CA 1
ATOM 3049 C C . ALA B 1 180 ? -5.254 26.219 18.031 1 95.75 180 ALA B C 1
ATOM 3051 O O . ALA B 1 180 ? -5.727 26.844 17.078 1 95.75 180 ALA B O 1
ATOM 3052 N N . GLU B 1 181 ? -4.379 25.234 17.875 1 96.62 181 GLU B N 1
ATOM 3053 C CA . GLU B 1 181 ? -3.959 24.797 16.547 1 96.62 181 GLU B CA 1
ATOM 3054 C C . GLU B 1 181 ? -5.109 24.125 15.797 1 96.62 181 GLU B C 1
ATOM 3056 O O . GLU B 1 181 ? -5.27 24.328 14.594 1 96.62 181 GLU B O 1
ATOM 3061 N N . LEU B 1 182 ? -5.852 23.312 16.5 1 96.56 182 LEU B N 1
ATOM 3062 C CA . LEU B 1 182 ? -7.023 22.672 15.914 1 96.56 182 LEU B CA 1
ATOM 3063 C C . LEU B 1 182 ? -8.016 23.703 15.391 1 96.56 182 LEU B C 1
ATOM 3065 O O . LEU B 1 182 ? -8.516 23.578 14.266 1 96.56 182 LEU B O 1
ATOM 3069 N N . ASP B 1 183 ? -8.211 24.734 16.188 1 95.88 183 ASP B N 1
ATOM 3070 C CA . ASP B 1 183 ? -9.125 25.797 15.789 1 95.88 183 ASP B CA 1
ATOM 3071 C C . ASP B 1 183 ? -8.609 26.531 14.555 1 95.88 183 ASP B C 1
ATOM 3073 O O . ASP B 1 183 ? -9.383 26.844 13.641 1 95.88 183 ASP B O 1
ATOM 3077 N N . ARG B 1 184 ? -7.383 26.844 14.617 1 96.44 184 ARG B N 1
ATOM 3078 C CA . ARG B 1 184 ? -6.766 27.516 13.492 1 96.44 184 ARG B CA 1
ATOM 3079 C C . ARG B 1 184 ? -6.922 26.719 12.203 1 96.44 184 ARG B C 1
ATOM 3081 O O . ARG B 1 184 ? -7.379 27.234 11.188 1 96.44 184 ARG B O 1
ATOM 3088 N N . LEU B 1 185 ? -6.582 25.422 12.258 1 97.38 185 LEU B N 1
ATOM 3089 C CA . LEU B 1 185 ? -6.648 24.562 11.094 1 97.38 185 LEU B CA 1
ATOM 3090 C C . LEU B 1 185 ? -8.094 24.359 10.641 1 97.38 185 LEU B C 1
ATOM 3092 O O . LEU B 1 185 ? -8.367 24.297 9.438 1 97.38 185 LEU B O 1
ATOM 3096 N N . ALA B 1 186 ? -8.992 24.266 11.594 1 97.44 186 ALA B N 1
ATOM 3097 C CA . ALA B 1 186 ? -10.414 24.125 11.25 1 97.44 186 ALA B CA 1
ATOM 3098 C C . ALA B 1 186 ? -10.891 25.328 10.445 1 97.44 186 ALA B C 1
ATOM 3100 O O . ALA B 1 186 ? -11.625 25.172 9.461 1 97.44 186 ALA B O 1
ATOM 3101 N N . PHE B 1 187 ? -10.5 26.5 10.844 1 97.25 187 PHE B N 1
ATOM 3102 C CA . PHE B 1 187 ? -10.844 27.703 10.094 1 97.25 187 PHE B CA 1
ATOM 3103 C C . PHE B 1 187 ? -10.266 27.641 8.68 1 97.25 187 PHE B C 1
ATOM 3105 O O . PHE B 1 187 ? -10.969 27.906 7.703 1 97.25 187 PHE B O 1
ATOM 3112 N N . GLU B 1 188 ? -9.023 27.25 8.594 1 97.19 188 GLU B N 1
ATOM 3113 C CA . GLU B 1 188 ? -8.32 27.234 7.316 1 97.19 188 GLU B CA 1
ATOM 3114 C C . GLU B 1 188 ? -8.93 26.203 6.367 1 97.19 188 GLU B C 1
ATOM 3116 O O . GLU B 1 188 ? -9 26.438 5.16 1 97.19 188 GLU B O 1
ATOM 3121 N N . TRP B 1 189 ? -9.336 25.047 6.914 1 96.56 189 TRP B N 1
ATOM 3122 C CA . TRP B 1 189 ? -9.938 24 6.094 1 96.56 189 TRP B CA 1
ATOM 3123 C C . TRP B 1 189 ? -11.359 24.375 5.695 1 96.56 189 TRP B C 1
ATOM 3125 O O . TRP B 1 189 ? -11.805 24.062 4.586 1 96.56 189 TRP B O 1
ATOM 3135 N N . ALA B 1 190 ? -12.055 25.094 6.547 1 96.31 190 ALA B N 1
ATOM 31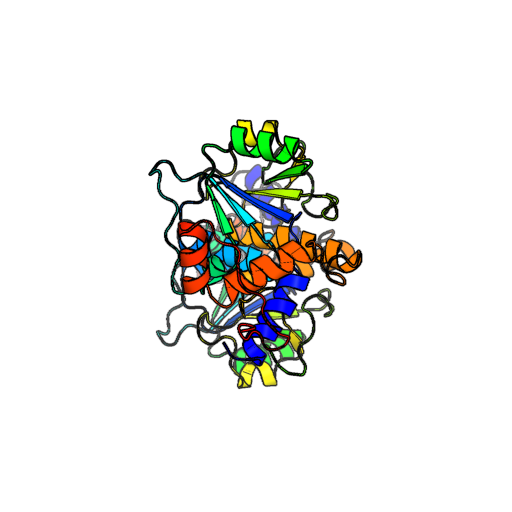36 C CA . ALA B 1 190 ? -13.453 25.453 6.309 1 96.31 190 ALA B CA 1
ATOM 3137 C C . ALA B 1 190 ? -13.555 26.641 5.355 1 96.31 190 ALA B C 1
ATOM 3139 O O . ALA B 1 190 ? -14.453 26.703 4.52 1 96.31 190 ALA B O 1
ATOM 3140 N N . TYR B 1 191 ? -12.648 27.562 5.547 1 95.88 191 TYR B N 1
ATOM 3141 C CA . TYR B 1 191 ? -12.688 28.797 4.793 1 95.88 191 TYR B CA 1
ATOM 3142 C C . TYR B 1 191 ? -11.328 29.125 4.18 1 95.88 191 TYR B C 1
ATOM 3144 O O . TYR B 1 191 ? -10.719 30.141 4.504 1 95.88 191 TYR B O 1
ATOM 3152 N N . PRO B 1 192 ? -10.961 28.297 3.213 1 94.31 192 PRO B N 1
ATOM 3153 C CA . PRO B 1 192 ? -9.609 28.453 2.678 1 94.31 192 PRO B CA 1
ATOM 3154 C C . PRO B 1 192 ? -9.383 29.828 2.047 1 94.31 192 PRO B C 1
ATOM 3156 O O . PRO B 1 192 ? -8.32 30.422 2.225 1 94.31 192 PRO B O 1
ATOM 3159 N N . ASP B 1 193 ? -10.336 30.359 1.334 1 94.88 193 ASP B N 1
ATOM 3160 C CA . ASP B 1 193 ? -10.18 31.656 0.688 1 94.88 193 ASP B CA 1
ATOM 3161 C C . ASP B 1 193 ? -10.117 32.781 1.722 1 94.88 193 ASP B C 1
ATOM 3163 O O . ASP B 1 193 ? -9.289 33.688 1.609 1 94.88 193 ASP B O 1
ATOM 3167 N N . LEU B 1 194 ? -11 32.75 2.686 1 95.12 194 LEU B N 1
ATOM 3168 C CA . LEU B 1 194 ? -10.984 33.75 3.744 1 95.12 194 LEU B CA 1
ATOM 3169 C C . LEU B 1 194 ? -9.672 33.719 4.516 1 95.12 194 LEU B C 1
ATOM 3171 O O . LEU B 1 194 ? -9.102 34.75 4.84 1 95.12 194 LEU B O 1
ATOM 3175 N N . ALA B 1 195 ? -9.273 32.5 4.828 1 96.19 195 ALA B N 1
ATOM 3176 C CA . ALA B 1 195 ? -8.031 32.312 5.578 1 96.19 195 ALA B CA 1
ATOM 3177 C C . ALA B 1 195 ? -6.855 32.969 4.848 1 96.19 195 ALA B C 1
ATOM 3179 O O . ALA B 1 195 ? -6.012 33.625 5.469 1 96.19 195 ALA B O 1
ATOM 3180 N N . ALA B 1 196 ? -6.816 32.719 3.57 1 94.69 196 ALA B N 1
ATOM 3181 C CA . ALA B 1 196 ? -5.754 33.312 2.764 1 94.69 196 ALA B CA 1
ATOM 3182 C C . ALA B 1 196 ? -5.758 34.844 2.895 1 94.69 196 ALA B C 1
ATOM 3184 O O . ALA B 1 196 ? -4.699 35.469 3.018 1 94.69 196 ALA B O 1
ATOM 3185 N N . GLY B 1 197 ? -6.871 35.438 2.824 1 95.44 197 GLY B N 1
ATOM 3186 C CA . GLY B 1 197 ? -7.004 36.875 2.984 1 95.44 197 GLY B CA 1
ATOM 3187 C C . GLY B 1 197 ? -6.508 37.375 4.328 1 95.44 197 GLY B C 1
ATOM 3188 O O . GLY B 1 197 ? -5.781 38.344 4.395 1 95.44 197 GLY B O 1
ATOM 3189 N N . TYR B 1 198 ? -6.926 36.719 5.352 1 95.88 198 TYR B N 1
ATOM 3190 C CA . TYR B 1 198 ? -6.508 37.094 6.691 1 95.88 198 TYR B CA 1
ATOM 3191 C C . TYR B 1 198 ? -4.996 36.969 6.848 1 95.88 198 TYR B C 1
ATOM 3193 O O . TYR B 1 198 ? -4.355 37.844 7.461 1 95.88 198 TYR B O 1
ATOM 3201 N N . ARG B 1 199 ? -4.43 35.875 6.348 1 94 199 ARG B N 1
ATOM 3202 C CA . ARG B 1 199 ? -2.986 35.688 6.41 1 94 199 ARG B CA 1
ATOM 3203 C C . ARG B 1 199 ? -2.248 36.812 5.695 1 94 199 ARG B C 1
ATOM 3205 O O . ARG B 1 199 ? -1.24 37.312 6.191 1 94 199 ARG B O 1
ATOM 3212 N N . GLU B 1 200 ? -2.715 37.156 4.613 1 95 200 GLU B N 1
ATOM 3213 C CA . GLU B 1 200 ? -2.105 38.219 3.822 1 95 200 GLU B CA 1
ATOM 3214 C C . GLU B 1 200 ? -2.125 39.562 4.578 1 95 200 GLU B C 1
ATOM 3216 O O . GLU B 1 200 ? -1.183 40.344 4.484 1 95 200 GLU B O 1
ATOM 3221 N N . ARG B 1 201 ? -3.148 39.812 5.289 1 95.75 201 ARG B N 1
ATOM 3222 C CA . ARG B 1 201 ? -3.312 41.062 6.02 1 95.75 201 ARG B CA 1
ATOM 3223 C C . ARG B 1 201 ? -2.691 40.969 7.41 1 95.75 201 ARG B C 1
ATOM 3225 O O . ARG B 1 201 ? -2.635 41.969 8.141 1 95.75 201 ARG B O 1
ATOM 3232 N N . GLY B 1 202 ? -2.264 39.75 7.789 1 93.88 202 GLY B N 1
ATOM 3233 C CA . GLY B 1 202 ? -1.694 39.562 9.109 1 93.88 202 GLY B CA 1
ATOM 3234 C C . GLY B 1 202 ? -2.717 39.656 10.227 1 93.88 202 GLY B C 1
ATOM 3235 O O . GLY B 1 202 ? -2.408 40.156 11.312 1 93.88 202 GLY B O 1
ATOM 3236 N N . GLU B 1 203 ? -3.928 39.375 9.938 1 94.69 203 GLU B N 1
ATOM 3237 C CA . GLU B 1 203 ? -5.016 39.469 10.898 1 94.69 203 GLU B CA 1
ATOM 3238 C C . GLU B 1 203 ? -5.32 38.094 11.516 1 94.69 203 GLU B C 1
ATOM 3240 O O . GLU B 1 203 ? -5.074 37.062 10.898 1 94.69 203 GLU B O 1
ATOM 3245 N N . ARG B 1 204 ? -5.82 38.219 12.648 1 94.19 204 ARG B N 1
ATOM 3246 C CA . ARG B 1 204 ? -6.262 36.969 13.305 1 94.19 204 ARG B CA 1
ATOM 3247 C C . ARG B 1 204 ? -7.57 36.469 12.703 1 94.19 204 ARG B C 1
ATOM 3249 O O . ARG B 1 204 ? -8.414 37.281 12.281 1 94.19 204 ARG B O 1
ATOM 3256 N N . TYR B 1 205 ? -7.691 35.094 12.68 1 95.12 205 TYR B N 1
ATOM 3257 C CA . TYR B 1 205 ? -8.938 34.531 12.195 1 95.12 205 TYR B CA 1
ATOM 3258 C C . TYR B 1 205 ? -10.094 34.844 13.141 1 95.12 205 TYR B C 1
ATOM 3260 O O . TYR B 1 205 ? -9.914 34.875 14.359 1 95.12 205 TYR B O 1
ATOM 3268 N N . PRO B 1 206 ? -11.234 35.156 12.602 1 93.38 206 PRO B N 1
ATOM 3269 C CA . PRO B 1 206 ? -12.398 35.281 13.477 1 93.38 206 PRO B CA 1
ATOM 3270 C C . PRO B 1 206 ? -12.789 33.938 14.125 1 93.38 206 PRO B C 1
ATOM 3272 O O . PRO B 1 206 ? -12.406 32.875 13.633 1 93.38 206 PRO B O 1
ATOM 3275 N N . ALA B 1 207 ? -13.555 34.031 15.211 1 92 207 ALA B N 1
ATOM 3276 C CA . ALA B 1 207 ? -14.039 32.844 15.875 1 92 207 ALA B CA 1
ATOM 3277 C C . ALA B 1 207 ? -15.18 32.188 15.094 1 92 207 ALA B C 1
ATOM 3279 O O . ALA B 1 207 ? -15.977 32.906 14.461 1 92 207 ALA B O 1
ATOM 3280 N N . LEU B 1 208 ? -15.117 30.906 15.086 1 94.12 208 LEU B N 1
ATOM 3281 C CA . LEU B 1 208 ? -16.234 30.141 14.539 1 94.12 208 LEU B CA 1
ATOM 3282 C C . LEU B 1 208 ? -17.094 29.562 15.648 1 94.12 208 LEU B C 1
ATOM 3284 O O . LEU B 1 208 ? -16.578 29.156 16.703 1 94.12 208 LEU B O 1
ATOM 3288 N N . ASP B 1 209 ? -18.422 29.531 15.445 1 93.44 209 ASP B N 1
ATOM 3289 C CA . ASP B 1 209 ? -19.281 28.859 16.422 1 93.44 209 ASP B CA 1
ATOM 3290 C C . ASP B 1 209 ? -19.281 27.344 16.188 1 93.44 209 ASP B C 1
ATOM 3292 O O . ASP B 1 209 ? -18.484 26.828 15.398 1 93.44 209 ASP B O 1
ATOM 3296 N N . GLU B 1 210 ? -20.125 26.625 16.875 1 91.5 210 GLU B N 1
ATOM 3297 C CA . GLU B 1 210 ? -20.125 25.156 16.859 1 91.5 210 GLU B CA 1
ATOM 3298 C C . GLU B 1 210 ? -20.547 24.625 15.484 1 91.5 210 GLU B C 1
ATOM 3300 O O . GLU B 1 210 ? -20.219 23.5 15.133 1 91.5 210 GLU B O 1
ATOM 3305 N N . ALA B 1 211 ? -21.156 25.5 14.68 1 92.88 211 ALA B N 1
ATOM 3306 C CA . ALA B 1 211 ? -21.641 25.094 13.359 1 92.88 211 ALA B CA 1
ATOM 3307 C C . ALA B 1 211 ? -20.688 25.562 12.266 1 92.88 211 ALA B C 1
ATOM 3309 O O . ALA B 1 211 ? -20.953 25.359 11.078 1 92.88 211 ALA B O 1
ATOM 3310 N N . GLY B 1 212 ? -19.609 26.125 12.664 1 94 212 GLY B N 1
ATOM 3311 C CA . GLY B 1 212 ? -18.609 26.562 11.703 1 94 212 GLY B CA 1
ATOM 3312 C C . GLY B 1 212 ? -18.922 27.891 11.062 1 94 212 GLY B C 1
ATOM 3313 O O . GLY B 1 212 ? -18.375 28.234 10.016 1 94 212 GLY B O 1
ATOM 3314 N N . GLN B 1 213 ? -19.906 28.547 11.688 1 94.38 213 GLN B N 1
ATOM 3315 C CA . GLN B 1 213 ? -20.25 29.875 11.172 1 94.38 213 GLN B CA 1
ATOM 3316 C C . GLN B 1 213 ? -19.422 30.969 11.852 1 94.38 213 GLN B C 1
ATOM 3318 O O . GLN B 1 213 ? -19.109 30.859 13.039 1 94.38 213 GLN B O 1
ATOM 3323 N N . LEU B 1 214 ? -19.125 32.062 11.078 1 92.56 214 LEU B N 1
ATOM 3324 C CA . LEU B 1 214 ? -18.375 33.188 11.625 1 92.56 214 LEU B CA 1
ATOM 3325 C C . LEU B 1 214 ? -19.188 33.875 12.727 1 92.56 214 LEU B C 1
ATOM 3327 O O . LEU B 1 214 ? -20.375 34.156 12.547 1 92.56 214 LEU B O 1
ATOM 3331 N N . VAL B 1 215 ? -18.5 34 13.945 1 87.62 215 VAL B N 1
ATOM 3332 C CA . VAL B 1 215 ? -19.156 34.719 15.039 1 87.62 215 VAL B CA 1
ATOM 3333 C C . VAL B 1 215 ? -19.016 36.219 14.836 1 87.62 215 VAL B C 1
ATOM 3335 O O . VAL B 1 215 ? -17.906 36.719 14.625 1 87.62 215 VAL B O 1
ATOM 3338 N N . ARG B 1 216 ? -20.125 37.031 14.516 1 73.19 216 ARG B N 1
ATOM 3339 C CA . ARG B 1 216 ? -20.188 38.469 14.375 1 73.19 216 ARG B CA 1
ATOM 3340 C C . ARG B 1 216 ? -20.047 39.156 15.727 1 73.19 216 ARG B C 1
ATOM 3342 O O . ARG B 1 216 ? -20.469 38.625 16.75 1 73.19 216 ARG B O 1
#